Protein 4JE6 (pdb70)

Radius of gyration: 23.38 Å; Cα contacts (8 Å, |Δi|>4): 844; chains: 2; bounding box: 58×46×75 Å

Secondary structure (DSSP, 8-state):
-PPPPPPTTSGGGSSPPBPPPGGGTTSHHHHHHHHHHHHHHHHTT-SEEEGGGGT--B-EEEEEE-HHHHTTS-HHHHHHHT---EEEEEEEEEEEEESSS-EEEEEEEETTEEEEEEEEEEESEEEEEEE-TTS-EEEEEEEHHHHHHHHHHHHHHTT--GGGSPPTT--EEGGGTTSPPPTTPPPSEE---/-PPPPPTTSGGGGSPPBPP-GGGTTSHHHHHHHHHHHHHHHHTT-SEEEGGGGT--B-EEEEEE-HHHHTTS-HHHHHHTT---EEEEEEEEEEEEESSS-EEEEEEEETTEEEEEEEEEEESEEEEEEE-TTS-EEEEEEEHHHHHHHHHHHHHHTT--GGGSPPTT--EEGGGTTSPPPTTPPPSB-

B-factor: mean 14.24, std 7.93, range [3.4, 50.92]

InterPro domains:
  IPR023635 Peptide deformylase [MF_00163] (79-255)
  IPR023635 Peptide deformylase [PF01327] (82-247)
  IPR023635 Peptide deformylase [PR01576] (113-142)
  IPR023635 Peptide deformylase [PR01576] (186-197)
  IPR023635 Peptide deformylase [PR01576] (198-216)
  IPR023635 Peptide deformylase [PR01576] (217-246)
  IPR023635 Peptide deformylase [PTHR10458] (58-264)
  IPR023635 Peptide deformylase [TIGR00079] (82-246)
  IPR023635 Peptide deformylase [cd00487] (83-240)
  IPR036821 Peptide deformylase superfamily [G3DSA:3.90.45.10] (78-268)
  IPR036821 Peptide deformylase superfamily [SSF56420] (80-251)

Structure (mmCIF, N/CA/C/O backbone):
data_4JE6
#
_entry.id   4JE6
#
_cell.length_a   51.450
_cell.length_b   73.980
_cell.length_c   109.390
_cell.angle_alpha   90.00
_cell.angle_beta   90.00
_cell.angle_gamma   90.00
#
_symmetry.space_group_name_H-M   'P 21 21 21'
#
loop_
_entity.id
_entity.type
_entity.pdbx_description
1 polymer 'Peptide deformylase 1A, chloroplastic/mitochondrial'
2 non-polymer 'ZINC ION'
3 water water
#
loop_
_atom_site.group_PDB
_atom_site.id
_atom_site.type_symbol
_atom_site.label_atom_id
_atom_site.label_alt_id
_atom_site.label_comp_id
_atom_site.label_asym_id
_atom_site.label_entity_id
_atom_site.label_seq_id
_atom_site.pdbx_PDB_ins_code
_atom_site.Cartn_x
_atom_site.Cartn_y
_atom_site.Cartn_z
_atom_site.occupancy
_atom_site.B_iso_or_equiv
_atom_site.auth_seq_id
_atom_site.auth_comp_id
_atom_site.auth_asym_id
_atom_site.auth_atom_id
_atom_site.pdbx_PDB_model_num
ATOM 1 N N . ASP A 1 2 ? 23.974 -1.949 0.134 1.00 25.78 2 ASP A N 1
ATOM 2 C CA . ASP A 1 2 ? 24.326 -2.149 -1.297 1.00 25.18 2 ASP A CA 1
ATOM 3 C C . ASP A 1 2 ? 23.191 -2.896 -2.016 1.00 22.91 2 ASP A C 1
ATOM 4 O O . ASP A 1 2 ? 22.833 -4.018 -1.651 1.00 22.66 2 ASP A O 1
ATOM 9 N N . LEU A 1 3 ? 22.644 -2.266 -3.045 1.00 20.17 3 LEU A N 1
ATOM 10 C CA . LEU A 1 3 ? 21.536 -2.841 -3.806 1.00 17.89 3 LEU A CA 1
ATOM 11 C C . LEU A 1 3 ? 22.040 -3.905 -4.800 1.00 16.38 3 LEU A C 1
ATOM 12 O O . LEU A 1 3 ? 22.949 -3.632 -5.566 1.00 15.83 3 LEU A O 1
ATOM 17 N N . PRO A 1 4 ? 21.471 -5.142 -4.765 1.00 15.62 4 PRO A N 1
ATOM 18 C CA . PRO A 1 4 ? 21.934 -6.133 -5.750 1.00 14.84 4 PRO A CA 1
ATOM 19 C C . PRO A 1 4 ? 21.643 -5.727 -7.191 1.00 14.01 4 PRO A C 1
ATOM 20 O O . PRO A 1 4 ? 20.678 -4.994 -7.453 1.00 12.91 4 PRO A O 1
ATOM 24 N N . GLU A 1 5 ? 22.476 -6.212 -8.103 1.00 13.60 5 GLU A N 1
ATOM 25 C CA . GLU A 1 5 ? 22.263 -6.025 -9.519 1.00 14.46 5 GLU A CA 1
ATOM 26 C C . GLU A 1 5 ? 21.372 -7.160 -10.016 1.00 13.51 5 GLU A C 1
ATOM 27 O O . GLU A 1 5 ? 21.374 -8.265 -9.445 1.00 13.82 5 GLU A O 1
ATOM 33 N N . ILE A 1 6 ? 20.582 -6.867 -11.040 1.00 12.43 6 ILE A N 1
ATOM 34 C CA . ILE A 1 6 ? 19.803 -7.869 -11.728 1.00 11.53 6 ILE A CA 1
ATOM 35 C C . ILE A 1 6 ? 20.752 -8.876 -12.360 1.00 10.78 6 ILE A C 1
ATOM 36 O O . ILE A 1 6 ? 21.710 -8.519 -13.023 1.00 10.59 6 ILE A O 1
ATOM 41 N N . VAL A 1 7 ? 20.481 -10.143 -12.096 1.00 9.19 7 VAL A N 1
ATOM 42 C CA . VAL A 1 7 ? 21.224 -11.248 -12.656 1.00 8.39 7 VAL A CA 1
ATOM 43 C C . VAL A 1 7 ? 20.748 -11.473 -14.101 1.00 7.94 7 VAL A C 1
ATOM 44 O O . VAL A 1 7 ? 19.549 -11.446 -14.377 1.00 6.76 7 VAL A O 1
ATOM 48 N N . ALA A 1 8 ? 21.689 -11.681 -15.017 1.00 8.09 8 ALA A N 1
ATOM 49 C CA . ALA A 1 8 ? 21.348 -11.938 -16.427 1.00 8.41 8 ALA A CA 1
ATOM 50 C C . ALA A 1 8 ? 21.345 -13.440 -16.775 1.00 8.25 8 ALA A C 1
ATOM 51 O O . ALA A 1 8 ? 22.048 -14.233 -16.166 1.00 6.87 8 ALA A O 1
ATOM 53 N N . SER A 1 9 ? 20.519 -13.804 -17.760 1.00 8.56 9 SER A N 1
ATOM 54 C CA . SER A 1 9 ? 20.470 -15.155 -18.338 1.00 8.48 9 SER A CA 1
ATOM 55 C C . SER A 1 9 ? 21.871 -15.780 -18.486 1.00 8.09 9 SER A C 1
ATOM 56 O O . SER A 1 9 ? 22.816 -15.122 -18.941 1.00 7.02 9 SER A O 1
ATOM 59 N N . GLY A 1 10 ? 21.991 -17.048 -18.087 1.00 7.69 10 GLY A N 1
ATOM 60 C CA . GLY A 1 10 ? 23.287 -17.719 -17.994 1.00 7.51 10 GLY A CA 1
ATOM 61 C C . GLY A 1 10 ? 23.665 -18.117 -16.575 1.00 8.08 10 GLY A C 1
ATOM 62 O O . GLY A 1 10 ? 24.299 -19.181 -16.356 1.00 8.06 10 GLY A O 1
ATOM 63 N N . ASP A 1 11 ? 23.277 -17.284 -15.604 1.00 7.32 11 ASP A N 1
ATOM 64 C CA . ASP A 1 11 ? 23.573 -17.576 -14.202 1.00 7.80 11 ASP A CA 1
ATOM 65 C C . ASP A 1 11 ? 22.603 -18.661 -13.757 1.00 7.57 11 ASP A C 1
ATOM 66 O O . ASP A 1 11 ? 21.385 -18.465 -13.849 1.00 8.28 11 ASP A O 1
ATOM 71 N N . PRO A 1 12 ? 23.134 -19.817 -13.290 1.00 8.71 12 PRO A N 1
ATOM 72 C CA . PRO A 1 12 ? 22.266 -20.960 -12.948 1.00 8.22 12 PRO A CA 1
ATOM 73 C C . PRO A 1 12 ? 21.126 -20.643 -11.963 1.00 7.42 12 PRO A C 1
ATOM 74 O O . PRO A 1 12 ? 20.086 -21.323 -11.975 1.00 6.69 12 PRO A O 1
ATOM 78 N N . VAL A 1 13 ? 21.281 -19.615 -11.132 1.00 7.06 13 VAL A N 1
ATOM 79 C CA . VAL A 1 13 ? 20.178 -19.282 -10.193 1.00 7.19 13 VAL A CA 1
ATOM 80 C C . VAL A 1 13 ? 18.864 -18.953 -10.938 1.00 7.00 13 VAL A C 1
ATOM 81 O O . VAL A 1 13 ? 17.767 -19.118 -10.393 1.00 6.53 13 VAL A O 1
ATOM 85 N N . LEU A 1 14 ? 18.976 -18.498 -12.190 1.00 7.31 14 LEU A N 1
ATOM 86 C CA . LEU A 1 14 ? 17.799 -18.176 -13.005 1.00 7.81 14 LEU A CA 1
ATOM 87 C C . LEU A 1 14 ? 17.155 -19.403 -13.608 1.00 7.01 14 LEU A C 1
ATOM 88 O O . LEU A 1 14 ? 16.015 -19.353 -14.064 1.00 6.23 14 LEU A O 1
ATOM 93 N N . HIS A 1 15 ? 17.900 -20.503 -13.628 1.00 7.83 15 HIS A N 1
ATOM 94 C CA . HIS A 1 15 ? 17.557 -21.655 -14.469 1.00 7.81 15 HIS A CA 1
ATOM 95 C C . HIS A 1 15 ? 17.347 -22.926 -13.649 1.00 8.27 15 HIS A C 1
ATOM 96 O O . HIS A 1 15 ? 17.293 -24.018 -14.204 1.00 8.28 15 HIS A O 1
ATOM 103 N N . GLU A 1 16 ? 17.235 -22.759 -12.330 1.00 7.69 16 GLU A N 1
ATOM 104 C CA . GLU A 1 16 ? 17.045 -23.856 -11.382 1.00 8.27 16 GLU A CA 1
ATOM 105 C C . GLU A 1 16 ? 15.927 -23.492 -10.419 1.00 7.62 16 GLU A C 1
ATOM 106 O O . GLU A 1 16 ? 15.559 -22.318 -10.297 1.00 6.63 16 GLU A O 1
ATOM 112 N N . LYS A 1 17 ? 15.380 -24.485 -9.732 1.00 8.03 17 LYS A N 1
ATOM 113 C CA . LYS A 1 17 ? 14.197 -24.271 -8.924 1.00 8.69 17 LYS A CA 1
ATOM 114 C C . LYS A 1 17 ? 14.544 -23.640 -7.570 1.00 8.15 17 LYS A C 1
ATOM 115 O O . LYS A 1 17 ? 15.335 -24.201 -6.798 1.00 8.12 17 LYS A O 1
ATOM 121 N N . ALA A 1 18 ? 13.943 -22.481 -7.286 1.00 7.04 18 ALA A N 1
ATOM 122 C CA . ALA A 1 18 ? 14.105 -21.818 -5.997 1.00 7.76 18 ALA A CA 1
ATOM 123 C C . ALA A 1 18 ? 13.370 -22.553 -4.854 1.00 8.58 18 ALA A C 1
ATOM 124 O O . ALA A 1 18 ? 12.375 -23.224 -5.075 1.00 7.35 18 ALA A O 1
ATOM 126 N N . ARG A 1 19 ? 13.874 -22.382 -3.635 1.00 10.15 19 ARG A N 1
ATOM 127 C CA . ARG A 1 19 ? 13.309 -23.037 -2.456 1.00 11.51 19 ARG A CA 1
ATOM 128 C C . ARG A 1 19 ? 12.312 -22.173 -1.724 1.00 10.49 19 ARG A C 1
ATOM 129 O O . ARG A 1 19 ? 12.416 -20.946 -1.707 1.00 9.64 19 ARG A O 1
ATOM 137 N N . GLU A 1 20 ? 11.361 -22.834 -1.088 1.00 10.00 20 GLU A N 1
ATOM 138 C CA . GLU A 1 20 ? 10.364 -22.122 -0.274 1.00 11.64 20 GLU A CA 1
ATOM 139 C C . GLU A 1 20 ? 10.992 -21.344 0.875 1.00 10.22 20 GLU A C 1
ATOM 140 O O . GLU A 1 20 ? 12.004 -21.752 1.435 1.00 9.89 20 GLU A O 1
ATOM 146 N N . VAL A 1 21 ? 10.403 -20.201 1.211 1.00 10.20 21 VAL A N 1
ATOM 147 C CA . VAL A 1 21 ? 10.709 -19.550 2.491 1.00 9.27 21 VAL A CA 1
ATOM 148 C C . VAL A 1 21 ? 9.951 -20.299 3.605 1.00 10.11 21 VAL A C 1
ATOM 149 O O . VAL A 1 21 ? 8.778 -20.623 3.447 1.00 9.76 21 VAL A O 1
ATOM 153 N N . ASP A 1 22 ? 10.642 -20.605 4.701 1.00 10.56 22 ASP A N 1
ATOM 154 C CA . ASP A 1 22 ? 9.996 -21.083 5.928 1.00 11.84 22 ASP A CA 1
ATOM 155 C C . ASP A 1 22 ? 8.965 -20.005 6.306 1.00 10.88 22 ASP A C 1
ATOM 156 O O . ASP A 1 22 ? 9.341 -18.854 6.520 1.00 9.49 22 ASP A O 1
ATOM 161 N N . PRO A 1 23 ? 7.663 -20.369 6.363 1.00 11.07 23 PRO A N 1
ATOM 162 C CA . PRO A 1 23 ? 6.636 -19.365 6.695 1.00 11.45 23 PRO A CA 1
ATOM 163 C C . PRO A 1 23 ? 6.939 -18.551 7.962 1.00 11.54 23 PRO A C 1
ATOM 164 O O . PRO A 1 23 ? 6.704 -17.340 7.976 1.00 11.72 23 PRO A O 1
ATOM 168 N N . GLY A 1 24 ? 7.508 -19.195 8.983 1.00 12.01 24 GLY A N 1
ATOM 169 C CA . GLY A 1 24 ? 7.855 -18.508 10.217 1.00 12.20 24 GLY A CA 1
ATOM 170 C C . GLY A 1 24 ? 8.971 -17.479 10.073 1.00 12.40 24 GLY A C 1
ATOM 171 O O . GLY A 1 24 ? 9.215 -16.713 10.988 1.00 13.46 24 GLY A O 1
ATOM 172 N N . GLU A 1 25 ? 9.656 -17.455 8.936 1.00 11.62 25 GLU A N 1
ATOM 173 C CA . GLU A 1 25 ? 10.777 -16.538 8.728 1.00 11.68 25 GLU A CA 1
ATOM 174 C C . GLU A 1 25 ? 10.420 -15.326 7.864 1.00 11.25 25 GLU A C 1
ATOM 175 O O . GLU A 1 25 ? 11.217 -14.383 7.747 1.00 10.94 25 GLU A O 1
ATOM 181 N N . ILE A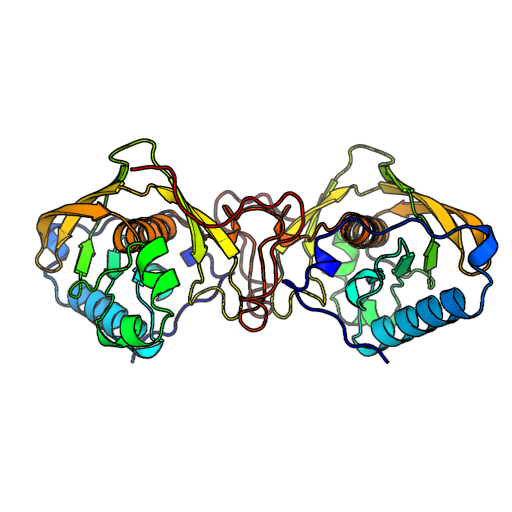 1 26 ? 9.229 -15.340 7.258 1.00 11.04 26 ILE A N 1
ATOM 182 C CA . ILE A 1 26 ? 8.823 -14.256 6.340 1.00 10.21 26 ILE A CA 1
ATOM 183 C C . ILE A 1 26 ? 8.910 -12.856 7.003 1.00 10.12 26 ILE A C 1
ATOM 184 O O . ILE A 1 26 ? 9.385 -11.897 6.399 1.00 9.55 26 ILE A O 1
ATOM 189 N N . GLY A 1 27 ? 8.469 -12.756 8.250 1.00 10.39 27 GLY A N 1
ATOM 190 C CA . GLY A 1 27 ? 8.515 -11.487 8.982 1.00 11.04 27 GLY A CA 1
ATOM 191 C C . GLY A 1 27 ? 9.899 -11.041 9.425 1.00 11.79 27 GLY A C 1
ATOM 192 O O . GLY A 1 27 ? 10.064 -9.891 9.852 1.00 12.29 27 GLY A O 1
ATOM 193 N N . SER A 1 28 ? 10.900 -11.923 9.318 1.00 10.70 28 SER A N 1
ATOM 194 C CA . SER A 1 28 ? 12.267 -11.597 9.810 1.00 10.57 28 SER A CA 1
ATOM 195 C C . SER A 1 28 ? 12.908 -10.462 9.009 1.00 9.89 28 SER A C 1
ATOM 196 O O . SER A 1 28 ? 12.635 -10.340 7.821 1.00 9.34 28 SER A O 1
ATOM 199 N N . GLU A 1 29 ? 13.771 -9.663 9.650 1.00 10.60 29 GLU A N 1
ATOM 200 C CA . GLU A 1 29 ? 14.522 -8.564 8.973 1.00 10.31 29 GLU A CA 1
ATOM 201 C C . GLU A 1 29 ? 15.231 -9.025 7.710 1.00 9.59 29 GLU A C 1
ATOM 202 O O . GLU A 1 29 ? 15.281 -8.313 6.704 1.00 8.69 29 GLU A O 1
ATOM 204 N N . ARG A 1 30 ? 15.821 -10.212 7.788 1.00 9.40 30 ARG A N 1
ATOM 205 C CA . ARG A 1 30 ? 16.522 -10.820 6.657 1.00 9.48 30 ARG A CA 1
ATOM 206 C C . ARG A 1 30 ? 15.655 -10.967 5.390 1.00 8.28 30 ARG A C 1
ATOM 207 O O . ARG A 1 30 ? 16.072 -10.599 4.288 1.00 7.33 30 ARG A O 1
ATOM 215 N N . ILE A 1 31 ? 14.462 -11.510 5.559 1.00 8.13 31 ILE A N 1
ATOM 216 C CA . ILE A 1 31 ? 13.534 -11.671 4.428 1.00 7.46 31 ILE A CA 1
ATOM 217 C C . ILE A 1 31 ? 12.952 -10.337 4.022 1.00 8.23 31 ILE A C 1
ATOM 218 O O . ILE A 1 31 ? 12.790 -10.088 2.826 1.00 7.27 31 ILE A O 1
ATOM 223 N N . GLN A 1 32 ? 12.662 -9.473 5.003 1.00 8.10 32 GLN A N 1
ATOM 224 C CA . GLN A 1 32 ? 12.131 -8.125 4.685 1.00 9.29 32 GLN A CA 1
ATOM 225 C C . GLN A 1 32 ? 13.104 -7.323 3.812 1.00 9.95 32 GLN A C 1
ATOM 226 O O . GLN A 1 32 ? 12.691 -6.619 2.889 1.00 9.92 32 GLN A O 1
ATOM 232 N N . LYS A 1 33 ? 14.392 -7.426 4.141 1.00 10.10 33 LYS A N 1
ATOM 233 C CA . LYS A 1 33 ? 15.488 -6.823 3.380 1.00 10.03 33 LYS A CA 1
ATOM 234 C C . LYS A 1 33 ? 15.526 -7.317 1.923 1.00 9.32 33 LYS A C 1
ATOM 235 O O . LYS A 1 33 ? 15.618 -6.511 0.985 1.00 8.94 33 LYS A O 1
ATOM 241 N N . ILE A 1 34 ? 15.466 -8.637 1.736 1.00 8.66 34 ILE A N 1
ATOM 242 C CA . ILE A 1 34 ? 15.347 -9.227 0.398 1.00 7.29 34 ILE A CA 1
ATOM 243 C C . ILE A 1 34 ? 14.152 -8.641 -0.360 1.00 6.97 34 ILE A C 1
ATOM 244 O O . ILE A 1 34 ? 14.277 -8.242 -1.527 1.00 5.69 34 ILE A O 1
ATOM 249 N N . ILE A 1 35 ? 13.007 -8.555 0.309 1.00 6.81 35 ILE A N 1
ATOM 250 C CA . ILE A 1 35 ? 11.795 -8.041 -0.347 1.00 7.10 35 ILE A CA 1
ATOM 251 C C . ILE A 1 35 ? 11.941 -6.546 -0.693 1.00 7.40 35 ILE A C 1
ATOM 252 O O . ILE A 1 35 ? 11.624 -6.143 -1.807 1.00 7.03 35 ILE A O 1
ATOM 257 N N . ASP A 1 36 ? 12.440 -5.741 0.253 1.00 8.47 36 ASP A N 1
ATOM 258 C CA . ASP A 1 36 ? 12.733 -4.310 -0.022 1.00 8.87 36 ASP A CA 1
ATOM 259 C C . ASP A 1 36 ? 13.730 -4.110 -1.167 1.00 8.40 36 ASP A C 1
ATOM 260 O O . ASP A 1 36 ? 13.523 -3.244 -2.018 1.00 8.45 36 ASP A O 1
ATOM 265 N N . ASP A 1 37 ? 14.794 -4.917 -1.198 1.00 8.33 37 ASP A N 1
ATOM 266 C CA . ASP A 1 37 ? 15.735 -4.932 -2.327 1.00 8.83 37 ASP A CA 1
ATOM 267 C C . ASP A 1 37 ? 15.048 -5.222 -3.673 1.00 8.14 37 ASP A C 1
ATOM 268 O O . ASP A 1 37 ? 15.293 -4.530 -4.663 1.00 8.38 37 ASP A O 1
ATOM 273 N N . MET A 1 38 ? 14.195 -6.241 -3.706 1.00 7.58 38 MET A N 1
ATOM 274 C CA . MET A 1 38 ? 13.453 -6.593 -4.940 1.00 7.11 38 MET A CA 1
ATOM 275 C C . MET A 1 38 ? 12.603 -5.427 -5.423 1.00 6.90 38 MET A C 1
ATOM 276 O O . MET A 1 38 ? 12.605 -5.117 -6.593 1.00 7.43 38 MET A O 1
ATOM 281 N N . ILE A 1 39 ? 11.856 -4.818 -4.504 1.00 7.46 39 ILE A N 1
ATOM 282 C CA . ILE A 1 39 ? 11.002 -3.669 -4.830 1.00 8.30 39 ILE A CA 1
ATOM 283 C C . ILE A 1 39 ? 11.849 -2.506 -5.406 1.00 8.73 39 ILE A C 1
ATOM 284 O O . ILE A 1 39 ? 11.491 -1.931 -6.449 1.00 9.07 39 ILE A O 1
ATOM 289 N N . LYS A 1 40 ? 12.952 -2.158 -4.735 1.00 7.91 40 LYS A N 1
ATOM 290 C CA . LYS A 1 40 ? 13.824 -1.068 -5.228 1.00 8.72 40 LYS A CA 1
ATOM 291 C C . LYS A 1 40 ? 14.418 -1.369 -6.605 1.00 8.26 40 LYS A C 1
ATOM 292 O O . LYS A 1 40 ? 14.448 -0.506 -7.477 1.00 8.02 40 LYS A O 1
ATOM 298 N N . VAL A 1 41 ? 14.909 -2.597 -6.779 1.00 8.37 41 VAL A N 1
ATOM 299 C CA . VAL A 1 41 ? 15.438 -3.054 -8.074 1.00 8.10 41 VAL A CA 1
ATOM 300 C C . VAL A 1 41 ? 14.367 -3.019 -9.174 1.00 7.58 41 VAL A C 1
ATOM 301 O O . VAL A 1 41 ? 14.630 -2.558 -10.288 1.00 7.18 41 VAL A O 1
ATOM 305 N N . MET A 1 42 ? 13.165 -3.497 -8.856 1.00 7.05 42 MET A N 1
ATOM 306 C CA . MET A 1 42 ? 12.051 -3.443 -9.808 1.00 6.89 42 MET A CA 1
ATOM 307 C C . MET A 1 42 ? 11.731 -1.997 -10.207 1.00 7.34 42 MET A C 1
ATOM 308 O O . MET A 1 42 ? 11.591 -1.695 -11.381 1.00 7.36 42 MET A O 1
ATOM 313 N N . ARG A 1 43 ? 11.647 -1.103 -9.229 1.00 7.90 43 ARG A N 1
ATOM 314 C CA . ARG A 1 43 ? 11.288 0.283 -9.506 1.00 9.48 43 ARG A CA 1
ATOM 315 C C . ARG A 1 43 ? 12.409 1.024 -10.208 1.00 9.90 43 ARG A C 1
ATOM 316 O O . ARG A 1 43 ? 12.151 1.923 -10.977 1.00 10.11 43 ARG A O 1
ATOM 324 N N . LEU A 1 44 ? 13.651 0.636 -9.925 1.00 10.78 44 LEU A N 1
ATOM 325 C CA . LEU A 1 44 ? 14.827 1.217 -10.574 1.00 11.80 44 LEU A CA 1
ATOM 326 C C . LEU A 1 44 ? 14.936 0.956 -12.089 1.00 11.81 44 LEU A C 1
ATOM 327 O O . LEU A 1 44 ? 15.485 1.787 -12.833 1.00 12.31 44 LEU A O 1
ATOM 332 N N . ALA A 1 45 ? 14.443 -0.209 -12.524 1.00 11.32 45 ALA A N 1
ATOM 333 C CA . ALA A 1 45 ? 14.636 -0.695 -13.895 1.00 11.60 45 ALA A CA 1
ATOM 334 C C . ALA A 1 45 ? 14.099 0.278 -14.949 1.00 12.25 45 ALA A C 1
ATOM 335 O O . ALA A 1 45 ? 14.841 0.644 -15.850 1.00 12.78 45 ALA A O 1
ATOM 337 N N . PRO A 1 46 ? 12.817 0.708 -14.850 1.00 12.33 46 PRO A N 1
ATOM 338 C CA . PRO A 1 46 ? 11.708 0.200 -14.033 1.00 11.78 46 PRO A CA 1
ATOM 339 C C . PRO A 1 46 ? 11.010 -0.962 -14.760 1.00 11.01 46 PRO A C 1
ATOM 340 O O . PRO A 1 46 ? 11.100 -1.069 -15.991 1.00 11.09 46 PRO A O 1
ATOM 344 N N . CYS A 1 47 ? 10.347 -1.837 -14.011 1.00 9.64 47 CYS A N 1
ATOM 345 C CA . CYS A 1 47 ? 9.585 -2.917 -14.621 1.00 9.04 47 CYS A CA 1
ATOM 346 C C . CYS A 1 47 ? 8.385 -3.256 -13.743 1.00 8.26 47 CYS A C 1
ATOM 347 O O . CYS A 1 47 ? 8.236 -2.691 -12.663 1.00 8.89 47 CYS A O 1
ATOM 350 N N . VAL A 1 48 ? 7.543 -4.175 -14.208 1.00 7.75 48 VAL A N 1
ATOM 351 C CA . VAL A 1 48 ? 6.287 -4.465 -13.533 1.00 7.70 48 VAL A CA 1
ATOM 352 C C . VAL A 1 48 ? 6.331 -5.707 -12.634 1.00 7.82 48 VAL A C 1
ATOM 353 O O . VAL A 1 48 ? 5.366 -5.975 -11.915 1.00 8.17 48 VAL A O 1
ATOM 357 N N . GLY A 1 49 ? 7.412 -6.489 -12.712 1.00 7.02 49 GLY A N 1
ATOM 358 C CA . GLY A 1 49 ? 7.523 -7.664 -11.858 1.00 6.62 49 GLY A CA 1
ATOM 359 C C . GLY A 1 49 ? 8.968 -8.083 -11.682 1.00 6.70 49 GLY A C 1
ATOM 360 O O . GLY A 1 49 ? 9.817 -7.793 -12.516 1.00 7.13 49 GLY A O 1
ATOM 361 N N . LEU A 1 50 ? 9.235 -8.781 -10.592 1.00 6.86 50 LEU A N 1
ATOM 362 C CA . LEU A 1 50 ? 10.561 -9.300 -10.304 1.00 6.92 50 LEU A CA 1
ATOM 363 C C . LEU A 1 50 ? 10.443 -10.530 -9.417 1.00 7.19 50 LEU A C 1
ATOM 364 O O . LEU A 1 50 ? 9.538 -10.601 -8.561 1.00 7.23 50 LEU A O 1
ATOM 369 N N . ALA A 1 51 ? 11.337 -11.499 -9.635 1.00 5.99 51 ALA A N 1
ATOM 370 C CA . ALA A 1 51 ? 11.385 -12.718 -8.822 1.00 5.78 51 ALA A CA 1
ATOM 371 C C . ALA A 1 51 ? 12.744 -12.778 -8.109 1.00 5.94 51 ALA A C 1
ATOM 372 O O . ALA A 1 51 ? 13.752 -12.274 -8.643 1.00 5.73 51 ALA A O 1
ATOM 374 N N . ALA A 1 52 ? 12.783 -13.375 -6.913 1.00 5.10 52 ALA A N 1
ATOM 375 C CA . ALA A 1 52 ? 14.004 -13.359 -6.110 1.00 5.35 52 ALA A CA 1
ATOM 376 C C . ALA A 1 52 ? 15.279 -13.893 -6.826 1.00 5.79 52 ALA A C 1
ATOM 377 O O . ALA A 1 52 ? 16.349 -13.312 -6.640 1.00 6.46 52 ALA A O 1
ATOM 379 N N . PRO A 1 53 ? 15.178 -14.986 -7.631 1.00 5.58 53 PRO A N 1
ATOM 380 C CA . PRO A 1 53 ? 16.386 -15.420 -8.359 1.00 5.64 53 PRO A CA 1
ATOM 381 C C . PRO A 1 53 ? 17.012 -14.329 -9.239 1.00 6.07 53 PRO A C 1
ATOM 382 O O . PRO A 1 53 ? 18.224 -14.345 -9.464 1.00 5.95 53 PRO A O 1
ATOM 386 N N . GLN A 1 54 ? 16.195 -13.387 -9.716 1.00 5.44 54 GLN A N 1
ATOM 387 C CA . GLN A 1 54 ? 16.704 -12.264 -10.490 1.00 5.94 54 GLN A CA 1
ATOM 388 C C . GLN A 1 54 ? 17.617 -11.326 -9.684 1.00 6.02 54 GLN A C 1
ATOM 389 O O . GLN A 1 54 ? 18.329 -10.563 -10.282 1.00 6.31 54 GLN A O 1
ATOM 395 N N . ILE A 1 55 ? 17.576 -11.355 -8.352 1.00 6.33 55 ILE A N 1
ATOM 396 C CA . ILE A 1 55 ? 18.640 -10.679 -7.570 1.00 6.21 55 ILE A CA 1
ATOM 397 C C . ILE A 1 55 ? 19.614 -11.654 -6.901 1.00 7.26 55 ILE A C 1
ATOM 398 O O . ILE A 1 55 ? 20.274 -11.312 -5.911 1.00 6.97 55 ILE A O 1
ATOM 403 N N . GLY A 1 56 ? 19.693 -12.872 -7.443 1.00 7.72 56 GLY A N 1
ATOM 404 C CA . GLY A 1 56 ? 20.636 -13.874 -6.945 1.00 7.73 56 GLY A CA 1
ATOM 405 C C . GLY A 1 56 ? 20.215 -14.527 -5.637 1.00 7.52 56 GLY A C 1
ATOM 406 O O . GLY A 1 56 ? 21.051 -15.057 -4.922 1.00 7.58 56 GLY A O 1
ATOM 407 N N . VAL A 1 57 ? 18.922 -14.466 -5.317 1.00 7.16 57 VAL A N 1
ATOM 408 C CA . VAL A 1 57 ? 18.368 -15.080 -4.102 1.00 6.02 57 VAL A CA 1
ATOM 409 C C . VAL A 1 57 ? 17.516 -16.323 -4.452 1.00 6.04 57 VAL A C 1
ATOM 410 O O . VAL A 1 57 ? 16.508 -16.215 -5.139 1.00 5.61 57 VAL A O 1
ATOM 414 N N . PRO A 1 58 ? 17.952 -17.516 -4.010 1.00 6.25 58 PRO A N 1
ATOM 415 C CA . PRO A 1 58 ? 17.279 -18.752 -4.446 1.00 6.37 58 PRO A CA 1
ATOM 416 C C . PRO A 1 58 ? 15.981 -19.042 -3.638 1.00 6.71 58 PRO A C 1
ATOM 417 O O . PRO A 1 58 ? 15.801 -20.136 -3.119 1.00 7.02 58 PRO A O 1
ATOM 421 N N . LEU A 1 59 ? 15.099 -18.052 -3.537 1.00 6.45 59 LEU A N 1
ATOM 422 C CA . LEU A 1 59 ? 13.890 -18.218 -2.751 1.00 6.60 59 LEU A CA 1
ATOM 423 C C . LEU A 1 59 ? 12.664 -17.950 -3.589 1.00 6.71 59 LEU A C 1
ATOM 424 O O . LEU A 1 59 ? 12.725 -17.222 -4.599 1.00 4.62 59 LEU A O 1
ATOM 429 N N . ARG A 1 60 ? 11.550 -18.510 -3.136 1.00 7.35 60 ARG A N 1
ATOM 430 C CA . ARG A 1 60 ? 10.277 -18.360 -3.814 1.00 7.50 60 ARG A CA 1
ATOM 431 C C . ARG A 1 60 ? 9.552 -17.082 -3.355 1.00 7.10 60 ARG A C 1
ATOM 432 O O . ARG A 1 60 ? 8.693 -17.114 -2.474 1.00 7.62 60 ARG A O 1
ATOM 440 N N . ILE A 1 61 ? 9.942 -15.957 -3.948 1.00 6.30 61 ILE A N 1
ATOM 441 C CA . ILE A 1 61 ? 9.330 -14.646 -3.645 1.00 6.49 61 ILE A CA 1
ATOM 442 C C . ILE A 1 61 ? 9.199 -13.900 -4.956 1.00 6.05 61 ILE A C 1
ATOM 443 O O . ILE A 1 61 ? 10.112 -13.939 -5.802 1.00 5.74 61 ILE A O 1
ATOM 448 N N . ILE A 1 62 ? 8.056 -13.237 -5.122 1.00 5.78 62 ILE A N 1
ATOM 449 C CA . ILE A 1 62 ? 7.815 -12.392 -6.283 1.00 5.90 62 ILE A CA 1
ATOM 450 C C . ILE A 1 62 ? 7.253 -11.076 -5.797 1.00 5.92 62 ILE A C 1
ATOM 451 O O . ILE A 1 62 ? 6.573 -11.018 -4.744 1.00 5.04 62 ILE A O 1
ATOM 456 N N . VAL A 1 63 ? 7.555 -10.020 -6.553 1.00 6.04 63 VAL A N 1
ATOM 457 C CA . VAL A 1 63 ? 6.944 -8.708 -6.341 1.00 6.18 63 VAL A CA 1
ATOM 458 C C . VAL A 1 63 ? 6.441 -8.216 -7.698 1.00 6.44 63 VAL A C 1
ATOM 459 O O . VAL A 1 63 ? 6.967 -8.596 -8.759 1.00 5.99 63 VAL A O 1
ATOM 463 N N . LEU A 1 64 ? 5.417 -7.374 -7.674 1.00 5.82 64 LEU A N 1
ATOM 464 C CA . LEU A 1 64 ? 4.875 -6.881 -8.929 1.00 6.26 64 LEU A CA 1
ATOM 465 C C . LEU A 1 64 ? 4.078 -5.632 -8.669 1.00 6.02 64 LEU A C 1
ATOM 466 O O . LEU A 1 64 ? 3.555 -5.433 -7.550 1.00 5.94 64 LEU A O 1
ATOM 471 N N . GLU A 1 65 ? 4.020 -4.790 -9.690 1.00 6.64 65 GLU A N 1
ATOM 472 C CA . GLU A 1 65 ? 3.423 -3.457 -9.586 1.00 8.10 65 GLU A CA 1
ATOM 473 C C . GLU A 1 65 ? 3.221 -2.856 -10.969 1.00 8.25 65 GLU A C 1
ATOM 474 O O . GLU A 1 65 ? 4.171 -2.805 -11.764 1.00 8.35 65 GLU A O 1
ATOM 480 N N . ASP A 1 66 ? 2.010 -2.378 -11.264 1.00 7.92 66 ASP A N 1
ATOM 481 C CA . ASP A 1 66 ? 1.771 -1.716 -12.555 1.00 8.06 66 ASP A CA 1
ATOM 482 C C . ASP A 1 66 ? 1.034 -0.429 -12.252 1.00 8.45 66 ASP A C 1
ATOM 483 O O . ASP A 1 66 ? -0.141 -0.447 -11.853 1.00 8.75 66 ASP A O 1
ATOM 488 N N . THR A 1 67 ? 1.745 0.688 -12.385 1.00 8.29 67 THR A N 1
ATOM 489 C CA . THR A 1 67 ? 1.240 1.964 -11.900 1.00 9.24 67 THR A CA 1
ATOM 490 C C . THR A 1 67 ? 0.435 2.666 -12.994 1.00 10.06 67 THR A C 1
ATOM 491 O O . THR A 1 67 ? 0.629 2.398 -14.190 1.00 9.35 67 THR A O 1
ATOM 495 N N . LYS A 1 68 ? -0.450 3.580 -12.587 1.00 10.74 68 LYS A N 1
ATOM 496 C CA . LYS A 1 68 ? -1.133 4.453 -13.544 1.00 12.56 68 LYS A CA 1
ATOM 497 C C . LYS A 1 68 ? -0.110 5.177 -14.436 1.00 12.50 68 LYS A C 1
ATOM 498 O O . LYS A 1 68 ? -0.321 5.360 -15.640 1.00 12.64 68 LYS A O 1
ATOM 504 N N . GLU A 1 69 ? 1.001 5.578 -13.842 1.00 13.75 69 GLU A N 1
ATOM 505 C CA . GLU A 1 69 ? 2.067 6.245 -14.593 1.00 14.80 69 GLU A CA 1
ATOM 506 C C . GLU A 1 69 ? 2.662 5.375 -15.708 1.00 13.94 69 GLU A C 1
ATOM 507 O O . GLU A 1 69 ? 2.784 5.837 -16.860 1.00 13.51 69 GLU A O 1
ATOM 513 N N . TYR A 1 70 ? 3.049 4.132 -15.385 1.00 12.58 70 TYR A N 1
ATOM 514 C CA . TYR A 1 70 ? 3.585 3.221 -16.415 1.00 12.20 70 TYR A CA 1
ATOM 515 C C . TYR A 1 70 ? 2.585 3.048 -17.556 1.00 12.66 70 TYR A C 1
ATOM 516 O O . TYR A 1 70 ? 2.957 3.091 -18.724 1.00 12.35 70 TYR A O 1
ATOM 525 N N . ILE A 1 71 ? 1.314 2.853 -17.194 1.00 12.63 71 ILE A N 1
ATOM 526 C CA . ILE A 1 71 ? 0.256 2.572 -18.154 1.00 13.85 71 ILE A CA 1
ATOM 527 C C . ILE A 1 71 ? -0.056 3.757 -19.091 1.00 15.37 71 ILE A C 1
ATOM 528 O O . ILE A 1 71 ? -0.443 3.541 -20.254 1.00 15.66 71 ILE A O 1
ATOM 533 N N . SER A 1 72 ? 0.169 4.978 -18.594 1.00 16.45 72 SER A N 1
ATOM 534 C CA . SER A 1 72 ? -0.063 6.218 -19.344 1.00 18.20 72 SER A CA 1
ATOM 535 C C . SER A 1 72 ? 0.799 6.335 -20.615 1.00 18.73 72 SER A C 1
ATOM 536 O O . SER A 1 72 ? 0.464 7.108 -21.532 1.00 18.67 72 SER A O 1
ATOM 539 N N . TYR A 1 73 ? 1.893 5.578 -20.663 1.00 18.45 73 TYR A N 1
ATOM 540 C CA . TYR A 1 73 ? 2.829 5.608 -21.793 1.00 20.10 73 TYR A CA 1
ATOM 541 C C . TYR A 1 73 ? 2.422 4.730 -22.977 1.00 20.48 73 TYR A C 1
ATOM 542 O O . TYR A 1 73 ? 2.881 4.941 -24.097 1.00 20.92 73 TYR A O 1
ATOM 551 N N . ALA A 1 74 ? 1.569 3.741 -22.718 1.00 20.03 74 ALA A N 1
ATOM 552 C CA . ALA A 1 74 ? 1.209 2.749 -23.737 1.00 20.02 74 ALA A CA 1
ATOM 553 C C . ALA A 1 74 ? 0.022 3.270 -24.545 1.00 20.10 74 ALA A C 1
ATOM 554 O O . ALA A 1 74 ? -0.763 4.044 -24.027 1.00 20.11 74 ALA A O 1
ATOM 556 N N . PRO A 1 75 ? -0.101 2.848 -25.819 1.00 20.73 75 PRO A N 1
ATOM 557 C CA . PRO A 1 75 ? -1.260 3.213 -26.647 1.00 21.23 75 PRO A CA 1
ATOM 558 C C . PRO A 1 75 ? -2.581 2.780 -25.999 1.00 20.73 75 PRO A C 1
ATOM 559 O O . PRO A 1 75 ? -2.641 1.701 -25.417 1.00 19.86 75 PRO A O 1
ATOM 563 N N . LYS A 1 76 ? -3.615 3.613 -26.097 1.00 21.01 76 LYS A N 1
ATOM 564 C CA . LYS A 1 76 ? -4.956 3.288 -25.592 1.00 20.86 76 LYS A CA 1
ATOM 565 C C . LYS A 1 76 ? -5.494 1.931 -26.102 1.00 20.57 76 LYS A C 1
ATOM 566 O O . LYS A 1 76 ? -6.073 1.138 -25.334 1.00 20.13 76 LYS A O 1
ATOM 568 N N . GLU A 1 77 ? -5.307 1.675 -27.391 1.00 19.92 77 GLU A N 1
ATOM 569 C CA . GLU A 1 77 ? -5.789 0.437 -28.017 1.00 19.80 77 GLU A CA 1
ATOM 570 C C . GLU A 1 77 ? -5.054 -0.788 -27.445 1.00 18.08 77 GLU A C 1
ATOM 571 O O . GLU A 1 77 ? -5.656 -1.843 -27.259 1.00 17.02 77 GLU A O 1
ATOM 577 N N . GLU A 1 78 ? -3.757 -0.638 -27.181 1.00 16.58 78 GLU A N 1
ATOM 578 C CA . GLU A 1 78 ? -2.960 -1.714 -26.604 1.00 16.18 78 GLU A CA 1
ATOM 579 C C . GLU A 1 78 ? -3.402 -2.049 -25.176 1.00 15.35 78 GLU A C 1
ATOM 580 O O . GLU A 1 78 ? -3.560 -3.217 -24.824 1.00 15.82 78 GLU A O 1
ATOM 586 N N . ILE A 1 79 ? -3.613 -1.013 -24.372 1.00 14.81 79 ILE A N 1
ATOM 587 C CA . ILE A 1 79 ? -4.102 -1.146 -22.996 1.00 14.28 79 ILE A CA 1
ATOM 588 C C . ILE A 1 79 ? -5.436 -1.913 -22.953 1.00 14.15 79 ILE A C 1
ATOM 589 O O . ILE A 1 79 ? -5.643 -2.785 -22.090 1.00 13.65 79 ILE A O 1
ATOM 594 N N . LEU A 1 80 ? -6.316 -1.588 -23.900 1.00 14.17 80 LEU A N 1
ATOM 595 C CA . LEU A 1 80 ? -7.616 -2.236 -24.031 1.00 14.95 80 LEU A CA 1
ATOM 596 C C . LEU A 1 80 ? -7.455 -3.717 -24.397 1.00 13.74 80 LEU A C 1
ATOM 597 O O . LEU A 1 80 ? -7.994 -4.596 -23.729 1.00 13.05 80 LEU A O 1
ATOM 602 N N . ALA A 1 81 ? -6.720 -3.979 -25.467 1.00 12.89 81 ALA A N 1
ATOM 603 C CA . ALA A 1 81 ? -6.485 -5.342 -25.919 1.00 12.41 81 ALA A CA 1
ATOM 604 C C . ALA A 1 81 ? -5.840 -6.206 -24.831 1.00 11.78 81 ALA A C 1
ATOM 605 O O . ALA A 1 81 ? -6.209 -7.376 -24.667 1.00 10.99 81 ALA A O 1
ATOM 607 N N . GLN A 1 82 ? -4.885 -5.623 -24.095 1.00 11.35 82 GLN A N 1
ATOM 608 C CA . GLN A 1 82 ? -4.112 -6.362 -23.100 1.00 11.33 82 GLN A CA 1
ATOM 609 C C . GLN A 1 82 ? -4.828 -6.436 -21.761 1.00 11.01 82 GLN A C 1
ATOM 610 O O . GLN A 1 82 ? -4.369 -7.140 -20.854 1.00 10.47 82 GLN A O 1
ATOM 616 N N . GLU A 1 83 ? -5.938 -5.715 -21.636 1.00 10.73 83 GLU A N 1
ATOM 617 C CA . GLU A 1 83 ? -6.693 -5.660 -20.367 1.00 12.32 83 GLU A CA 1
ATOM 618 C C . GLU A 1 83 ? -5.739 -5.303 -19.218 1.00 11.79 83 GLU A C 1
ATOM 619 O O . GLU A 1 83 ? -5.697 -5.962 -18.154 1.00 11.56 83 GLU A O 1
ATOM 625 N N . ARG A 1 84 ? -4.948 -4.266 -19.488 1.00 11.42 84 ARG A N 1
ATOM 626 C CA . ARG A 1 84 ? -3.879 -3.820 -18.592 1.00 11.70 84 ARG A CA 1
ATOM 627 C C . ARG A 1 84 ? -4.414 -2.698 -17.696 1.00 11.88 84 ARG A C 1
ATOM 628 O O . ARG A 1 84 ? -4.706 -1.592 -18.181 1.00 12.94 84 ARG A O 1
ATOM 636 N N . ARG A 1 85 ? -4.574 -3.010 -16.406 1.00 10.98 85 ARG A N 1
ATOM 637 C CA . ARG A 1 85 ? -5.128 -2.088 -15.428 1.00 10.80 85 ARG A CA 1
ATOM 638 C C . ARG A 1 85 ? -4.156 -1.943 -14.265 1.00 10.31 85 ARG A C 1
ATOM 639 O O . ARG A 1 85 ? -3.510 -2.913 -13.847 1.00 9.19 85 ARG A O 1
ATOM 641 N N . HIS A 1 86 ? -4.065 -0.730 -13.727 1.00 9.97 86 HIS A N 1
ATOM 642 C CA . HIS A 1 86 ? -3.142 -0.471 -12.622 1.00 9.90 86 HIS A CA 1
ATOM 643 C C . HIS A 1 86 ? -3.472 -1.358 -11.434 1.00 8.94 86 HIS A C 1
ATOM 644 O O . HIS A 1 86 ? -4.639 -1.668 -11.195 1.00 9.00 86 HIS A O 1
ATOM 651 N N . PHE A 1 87 ? -2.437 -1.791 -10.718 1.00 8.54 87 PHE A N 1
ATOM 652 C CA . PHE A 1 87 ? -2.630 -2.476 -9.442 1.00 9.03 87 PHE A CA 1
ATOM 653 C C . PHE A 1 87 ? -1.501 -2.119 -8.490 1.00 8.88 87 PHE A C 1
ATOM 654 O O . PHE A 1 87 ? -0.338 -1.927 -8.902 1.00 8.46 87 PHE A O 1
ATOM 662 N N . ASP A 1 88 ? -1.858 -2.020 -7.214 1.00 9.52 88 ASP A N 1
ATOM 663 C CA . ASP A 1 88 ? -0.920 -1.617 -6.173 1.00 9.90 88 ASP A CA 1
ATOM 664 C C . ASP A 1 88 ? 0.185 -2.651 -6.036 1.00 8.58 88 ASP A C 1
ATOM 665 O O . ASP A 1 88 ? -0.015 -3.823 -6.354 1.00 8.79 88 ASP A O 1
ATOM 670 N N . LEU A 1 89 ? 1.323 -2.209 -5.516 1.00 8.71 89 LEU A N 1
ATOM 671 C CA . LEU A 1 89 ? 2.453 -3.076 -5.173 1.00 9.30 89 LEU A CA 1
ATOM 672 C C . LEU A 1 89 ? 1.960 -4.335 -4.460 1.00 9.70 89 LEU A C 1
ATOM 673 O O . LEU A 1 89 ? 1.183 -4.255 -3.503 1.00 9.83 89 LEU A O 1
ATOM 678 N N . MET A 1 90 ? 2.414 -5.489 -4.952 1.00 10.17 90 MET A N 1
ATOM 679 C CA . MET A 1 90 ? 2.051 -6.811 -4.440 1.00 11.07 90 MET A CA 1
ATOM 680 C C . MET A 1 90 ? 3.326 -7.613 -4.154 1.00 9.20 90 MET A C 1
ATOM 681 O O . MET A 1 90 ? 4.276 -7.592 -4.940 1.00 8.53 90 MET A O 1
ATOM 686 N N . VAL A 1 91 ? 3.342 -8.299 -3.019 1.00 8.02 91 VAL A N 1
ATOM 687 C CA . VAL A 1 91 ? 4.434 -9.238 -2.687 1.00 7.85 91 VAL A CA 1
ATOM 688 C C . VAL A 1 91 ? 3.783 -10.572 -2.375 1.00 7.39 91 VAL A C 1
ATOM 689 O O . VAL A 1 91 ? 2.816 -10.626 -1.631 1.00 7.50 91 VAL A O 1
ATOM 693 N N . MET A 1 92 ? 4.269 -11.652 -2.965 1.00 7.07 92 MET A N 1
ATOM 694 C CA . MET A 1 92 ? 3.814 -12.976 -2.555 1.00 7.70 92 MET A CA 1
ATOM 695 C C . MET A 1 92 ? 5.007 -13.888 -2.236 1.00 7.28 92 MET A C 1
ATOM 696 O O . MET A 1 92 ? 5.968 -13.940 -2.983 1.00 7.43 92 MET A O 1
ATOM 701 N N . VAL A 1 93 ? 4.922 -14.602 -1.124 1.00 6.87 93 VAL A N 1
ATOM 702 C CA . VAL A 1 93 ? 5.967 -15.573 -0.738 1.00 7.12 93 VAL A CA 1
ATOM 703 C C . VAL A 1 93 ? 5.399 -16.957 -0.936 1.00 6.30 93 VAL A C 1
ATOM 704 O O . VAL A 1 93 ? 4.224 -17.214 -0.578 1.00 6.85 93 VAL A O 1
ATOM 708 N N . ASN A 1 94 ? 6.207 -17.852 -1.498 1.00 5.87 94 ASN A N 1
ATOM 709 C CA . ASN A 1 94 ? 5.751 -19.224 -1.805 1.00 5.99 94 ASN A CA 1
ATOM 710 C C . ASN A 1 94 ? 4.437 -19.235 -2.617 1.00 6.22 94 ASN A C 1
ATOM 711 O O . ASN A 1 94 ? 3.480 -19.972 -2.266 1.00 5.97 94 ASN A O 1
ATOM 716 N N . PRO A 1 95 ? 4.384 -18.445 -3.715 1.00 5.81 95 PRO A N 1
ATOM 717 C CA . PRO A 1 95 ? 3.126 -18.442 -4.485 1.00 5.71 95 PRO A CA 1
ATOM 718 C C . PRO A 1 95 ? 2.895 -19.788 -5.204 1.00 6.26 95 PRO A C 1
ATOM 719 O O . PRO A 1 95 ? 3.849 -20.467 -5.632 1.00 6.10 95 PRO A O 1
ATOM 723 N N . VAL A 1 96 ? 1.634 -20.179 -5.310 1.00 5.84 96 VAL A N 1
ATOM 724 C CA . VAL A 1 96 ? 1.239 -21.374 -6.065 1.00 6.31 96 VAL A CA 1
ATOM 725 C C . VAL A 1 96 ? 0.147 -20.914 -7.029 1.00 6.19 96 VAL A C 1
ATOM 726 O O . VAL A 1 96 ? -0.914 -20.487 -6.595 1.00 6.38 96 VAL A O 1
ATOM 730 N N . LEU A 1 97 ? 0.454 -20.944 -8.320 1.00 6.36 97 LEU A N 1
ATOM 731 C CA . LEU A 1 97 ? -0.415 -20.429 -9.365 1.00 7.73 97 LEU A CA 1
ATOM 732 C C . LEU A 1 97 ? -1.190 -21.536 -10.074 1.00 8.16 97 LEU A C 1
ATOM 733 O O . LEU A 1 97 ? -0.658 -22.622 -10.367 1.00 7.16 97 LEU A O 1
ATOM 738 N N . LYS A 1 98 ? -2.461 -21.252 -10.323 1.00 8.90 98 LYS A N 1
ATOM 739 C CA . LYS A 1 98 ? -3.308 -22.144 -11.114 1.00 10.02 98 LYS A CA 1
ATOM 740 C C . LYS A 1 98 ? -4.219 -21.310 -11.999 1.00 9.38 98 LYS A C 1
ATOM 741 O O . LYS A 1 98 ? -4.660 -20.250 -11.600 1.00 9.60 98 LYS A O 1
ATOM 747 N N . GLU A 1 99 ? -4.481 -21.797 -13.207 1.00 10.02 99 GLU A N 1
ATOM 748 C CA . GLU A 1 99 ? -5.431 -21.150 -14.123 1.00 10.52 99 GLU A CA 1
ATOM 749 C C . GLU A 1 99 ? -6.869 -21.308 -13.634 1.00 10.13 99 GLU A C 1
ATOM 750 O O . GLU A 1 99 ? -7.198 -22.296 -12.963 1.00 9.60 99 GLU A O 1
ATOM 756 N N . ARG A 1 100 ? -7.720 -20.349 -13.986 1.00 10.11 100 ARG A N 1
ATOM 757 C CA . ARG A 1 100 ? -9.146 -20.396 -13.625 1.00 10.98 100 ARG A CA 1
ATOM 758 C C . ARG A 1 100 ? -10.061 -20.725 -14.820 1.00 11.52 100 ARG A C 1
ATOM 759 O O . ARG A 1 100 ? -11.271 -20.906 -14.652 1.00 11.42 100 ARG A O 1
ATOM 767 N N . SER A 1 101 ? -9.473 -20.810 -16.014 1.00 11.06 101 SER A N 1
ATOM 768 C CA . SER A 1 101 ? -10.181 -21.273 -17.211 1.00 11.47 101 SER A CA 1
ATOM 769 C C . SER A 1 101 ? -9.176 -21.627 -18.307 1.00 11.53 101 SER A C 1
ATOM 770 O O . SER A 1 101 ? -7.977 -21.408 -18.156 1.00 11.81 101 SER A O 1
ATOM 773 N N . ASN A 1 102 ? -9.689 -22.125 -19.427 1.00 12.47 102 ASN A N 1
ATOM 774 C CA . ASN A 1 102 ? -8.860 -22.473 -20.583 1.00 12.99 102 ASN A CA 1
ATOM 775 C C . ASN A 1 102 ? -8.598 -21.308 -21.551 1.00 12.85 102 ASN A C 1
ATOM 776 O O . ASN A 1 102 ? -7.985 -21.508 -22.609 1.00 13.25 102 ASN A O 1
ATOM 781 N N . LYS A 1 103 ? -9.029 -20.099 -21.166 1.00 11.86 103 LYS A N 1
ATOM 782 C CA . LYS A 1 103 ? -8.910 -18.913 -22.007 1.00 11.78 103 LYS A CA 1
ATOM 783 C C . LYS A 1 103 ? -7.497 -18.349 -21.964 1.00 11.63 103 LYS A C 1
ATOM 784 O O . LYS A 1 103 ? -6.917 -18.169 -20.884 1.00 11.00 103 LYS A O 1
ATOM 790 N N . LYS A 1 104 ? -6.948 -18.094 -23.148 1.00 10.86 104 LYS A N 1
ATOM 791 C CA . LYS A 1 104 ? -5.555 -17.701 -23.297 1.00 10.86 104 LYS A CA 1
ATOM 792 C C . LYS A 1 104 ? -5.427 -16.366 -24.032 1.00 10.34 104 LYS A C 1
ATOM 793 O O . LYS A 1 104 ? -6.385 -15.906 -24.685 1.00 10.51 104 LYS A O 1
ATOM 799 N N . ALA A 1 105 ? -4.248 -15.754 -23.928 1.00 8.91 105 ALA A N 1
ATOM 800 C CA . ALA A 1 105 ? -3.922 -14.550 -24.675 1.00 9.07 105 ALA A CA 1
ATOM 801 C C . ALA A 1 105 ? -2.460 -14.521 -25.118 1.00 8.84 105 ALA A C 1
ATOM 802 O O . ALA A 1 105 ? -1.582 -15.092 -24.457 1.00 8.78 105 ALA A O 1
ATOM 804 N N . LEU A 1 106 ? -2.215 -13.840 -26.238 1.00 9.22 106 LEU A N 1
ATOM 805 C CA . LEU A 1 106 ? -0.884 -13.747 -26.837 1.00 9.52 106 LEU A CA 1
ATOM 806 C C . LEU A 1 106 ? -0.459 -12.301 -26.985 1.00 9.28 106 LEU A C 1
ATOM 807 O O . LEU A 1 106 ? -1.094 -11.554 -27.721 1.00 9.15 106 LEU A O 1
ATOM 812 N N . PHE A 1 107 ? 0.610 -11.920 -26.282 1.00 8.10 107 PHE A N 1
ATOM 813 C CA . PHE A 1 107 ? 1.180 -10.585 -26.373 1.00 7.76 107 PHE A CA 1
ATOM 814 C C . PHE A 1 107 ? 2.674 -10.686 -26.177 1.00 7.57 107 PHE A C 1
ATOM 815 O O . PHE A 1 107 ? 3.167 -11.710 -25.702 1.00 7.47 107 PHE A O 1
ATOM 823 N N . PHE A 1 108 ? 3.387 -9.608 -26.482 1.00 7.79 108 PHE A N 1
ATOM 824 C CA . PHE A 1 108 ? 4.830 -9.557 -26.279 1.00 8.22 108 PHE A CA 1
ATOM 825 C C . PHE A 1 108 ? 5.178 -9.348 -24.796 1.00 8.63 108 PHE A C 1
ATOM 826 O O . PHE A 1 108 ? 4.505 -8.562 -24.100 1.00 7.76 108 PHE A O 1
ATOM 834 N N . GLU A 1 109 ? 6.230 -10.055 -24.356 1.00 7.89 109 GLU A N 1
ATOM 835 C CA . GLU A 1 109 ? 6.858 -9.918 -23.036 1.00 9.58 109 GLU A CA 1
ATOM 836 C C . GLU A 1 109 ? 8.349 -9.603 -23.144 1.00 9.44 109 GLU A C 1
ATOM 837 O O . GLU A 1 109 ? 8.983 -9.954 -24.133 1.00 9.41 109 GLU A O 1
ATOM 843 N N . GLY A 1 110 ? 8.894 -8.976 -22.102 1.00 10.07 110 GLY A N 1
ATOM 844 C CA . GLY A 1 110 ? 10.341 -8.769 -21.919 1.00 9.95 110 GLY A CA 1
ATOM 845 C C . GLY A 1 110 ? 10.687 -9.274 -20.531 1.00 9.38 110 GLY A C 1
ATOM 846 O O . GLY A 1 110 ? 9.786 -9.644 -19.758 1.00 8.89 110 GLY A O 1
ATOM 847 N N . CYS A 1 111 ? 11.975 -9.314 -20.211 1.00 8.37 111 CYS A N 1
ATOM 848 C CA . CYS A 1 111 ? 12.435 -9.714 -18.878 1.00 7.78 111 CYS A CA 1
ATOM 849 C C . CYS A 1 111 ? 13.723 -8.951 -18.635 1.00 7.99 111 CYS A C 1
ATOM 850 O O . CYS A 1 111 ? 14.564 -8.893 -19.517 1.00 8.60 111 CYS A O 1
ATOM 853 N N . GLU A 1 112 ? 13.886 -8.360 -17.453 1.00 7.41 112 GLU A N 1
ATOM 854 C CA . GLU A 1 112 ? 15.105 -7.597 -17.198 1.00 8.13 112 GLU A CA 1
ATOM 855 C C . GLU A 1 112 ? 16.352 -8.482 -17.260 1.00 7.73 112 GLU A C 1
ATOM 856 O O . GLU A 1 112 ? 17.460 -7.987 -17.453 1.00 7.42 112 GLU A O 1
ATOM 862 N N . SER A 1 113 ? 16.159 -9.790 -17.076 1.00 7.88 113 SER A N 1
ATOM 863 C CA . SER A 1 113 ? 17.265 -10.762 -17.161 1.00 7.94 113 SER A CA 1
ATOM 864 C C . SER A 1 113 ? 17.644 -11.130 -18.617 1.00 7.72 113 SER A C 1
ATOM 865 O O . SER A 1 113 ? 18.624 -11.849 -18.846 1.00 7.51 113 SER A O 1
ATOM 868 N N . VAL A 1 114 ? 16.860 -10.645 -19.581 1.00 7.57 114 VAL A N 1
ATOM 869 C CA . VAL A 1 114 ? 17.198 -10.752 -21.018 1.00 8.18 114 VAL A CA 1
ATOM 870 C C . VAL A 1 114 ? 17.102 -9.338 -21.593 1.00 8.83 114 VAL A C 1
ATOM 871 O O . VAL A 1 114 ? 16.065 -8.943 -22.145 1.00 8.40 114 VAL A O 1
ATOM 875 N N . ASP A 1 115 ? 18.191 -8.593 -21.469 1.00 8.29 115 ASP A N 1
ATOM 876 C CA . ASP A 1 115 ? 18.199 -7.185 -21.827 1.00 10.25 115 ASP A CA 1
ATOM 877 C C . ASP A 1 115 ? 18.123 -7.044 -23.345 1.00 9.89 115 ASP A C 1
ATOM 878 O O . ASP A 1 115 ? 18.948 -7.576 -24.050 1.00 10.68 115 ASP A O 1
ATOM 883 N N . GLY A 1 116 ? 17.119 -6.340 -23.844 1.00 9.70 116 GLY A N 1
ATOM 884 C CA . GLY A 1 116 ? 17.168 -5.854 -25.223 1.00 10.23 116 GLY A CA 1
ATOM 885 C C . GLY A 1 116 ? 16.245 -6.551 -26.206 1.00 9.30 116 GLY A C 1
ATOM 886 O O . GLY A 1 116 ? 16.253 -6.233 -27.408 1.00 9.59 116 GLY A O 1
ATOM 887 N N . PHE A 1 117 ? 15.484 -7.518 -25.705 1.00 8.75 117 PHE A N 1
ATOM 888 C CA . PHE A 1 117 ? 14.654 -8.372 -26.554 1.00 8.78 117 PHE A CA 1
ATOM 889 C C . PHE A 1 117 ? 13.242 -8.514 -26.027 1.00 8.63 117 PHE A C 1
ATOM 890 O O . PHE A 1 117 ? 12.966 -8.214 -24.860 1.00 8.33 117 PHE A O 1
ATOM 898 N N . ARG A 1 118 ? 12.343 -8.918 -26.922 1.00 9.06 118 ARG A N 1
ATOM 899 C CA . ARG A 1 118 ? 10.956 -9.254 -26.590 1.00 9.34 118 ARG A CA 1
ATOM 900 C C . ARG A 1 118 ? 10.552 -10.478 -27.424 1.00 9.12 118 ARG A C 1
ATOM 901 O O . ARG A 1 118 ? 11.178 -10.779 -28.444 1.00 9.59 118 ARG A O 1
ATOM 909 N N . ALA A 1 119 ? 9.500 -11.168 -26.994 1.00 8.60 119 ALA A N 1
ATOM 910 C CA . ALA A 1 119 ? 8.853 -12.166 -27.829 1.00 8.13 119 ALA A CA 1
ATOM 911 C C . ALA A 1 119 ? 7.395 -12.375 -27.395 1.00 8.30 119 ALA A C 1
ATOM 912 O O . ALA A 1 119 ? 6.989 -11.983 -26.305 1.00 7.96 119 ALA A O 1
ATOM 914 N N . ALA A 1 120 ? 6.608 -12.965 -28.287 1.00 9.05 120 ALA A N 1
ATOM 915 C CA . ALA A 1 120 ? 5.206 -13.235 -28.025 1.00 8.39 120 ALA A CA 1
ATOM 916 C C . ALA A 1 120 ? 5.107 -14.526 -27.246 1.00 8.65 120 ALA A C 1
ATOM 917 O O . ALA A 1 120 ? 5.741 -15.542 -27.598 1.00 7.62 120 ALA A O 1
ATOM 919 N N . VAL A 1 121 ? 4.331 -14.481 -26.164 1.00 8.09 121 VAL A N 1
ATOM 920 C CA . VAL A 1 121 ? 4.204 -15.621 -25.252 1.00 8.16 121 VAL A CA 1
ATOM 921 C C . VAL A 1 121 ? 2.700 -15.820 -24.911 1.00 8.08 121 VAL A C 1
ATOM 922 O O . VAL A 1 121 ? 2.015 -14.893 -24.553 1.00 7.36 121 VAL A O 1
ATOM 926 N N . GLU A 1 122 ? 2.188 -17.034 -25.064 1.00 8.08 122 GLU A N 1
ATOM 927 C CA . GLU A 1 122 ? 0.803 -17.334 -24.712 1.00 8.94 122 GLU A CA 1
ATOM 928 C C . GLU A 1 122 ? 0.701 -17.536 -23.203 1.00 8.14 122 GLU A C 1
ATOM 929 O O . GLU A 1 122 ? 1.542 -18.233 -22.606 1.00 7.86 122 GLU A O 1
ATOM 935 N N . ARG A 1 123 ? -0.321 -16.923 -22.598 1.00 8.25 123 ARG A N 1
ATOM 936 C CA . ARG A 1 123 ? -0.547 -17.007 -21.148 1.00 8.74 123 ARG A CA 1
ATOM 937 C C . ARG A 1 123 ? -2.010 -17.320 -20.903 1.00 9.34 123 ARG A C 1
ATOM 938 O O . ARG A 1 123 ? -2.839 -17.035 -21.768 1.00 9.93 123 ARG A O 1
ATOM 946 N N . TYR A 1 124 ? -2.332 -17.865 -19.726 1.00 9.65 124 TYR A N 1
ATOM 947 C CA . TYR A 1 124 ? -3.711 -17.894 -19.237 1.00 9.72 124 TYR A CA 1
ATOM 948 C C . TYR A 1 124 ? -4.217 -16.466 -19.007 1.00 9.27 124 TYR A C 1
ATOM 949 O O . TYR A 1 124 ? -3.517 -15.620 -18.475 1.00 8.64 124 TYR A O 1
ATOM 958 N N . LEU A 1 125 ? -5.442 -16.196 -19.423 1.00 9.17 125 LEU A N 1
ATOM 959 C CA . LEU A 1 125 ? -6.054 -14.904 -19.126 1.00 10.26 125 LEU A CA 1
ATOM 960 C C . LEU A 1 125 ? -6.477 -14.746 -17.662 1.00 9.45 125 LEU A C 1
ATOM 961 O O . LEU A 1 125 ? -6.521 -13.641 -17.160 1.00 10.08 125 LEU A O 1
ATOM 966 N N . GLU A 1 126 ? -6.802 -15.854 -16.997 1.00 9.01 126 GLU A N 1
ATOM 967 C CA . GLU A 1 126 ? -7.387 -15.836 -15.639 1.00 10.72 126 GLU A CA 1
ATOM 968 C C . GLU A 1 126 ? -6.664 -16.833 -14.751 1.00 8.94 126 GLU A C 1
ATOM 969 O O . GLU A 1 126 ? -6.541 -18.004 -15.114 1.00 8.88 126 GLU A O 1
ATOM 975 N N . VAL A 1 127 ? -6.176 -16.356 -13.604 1.00 7.91 127 VAL A N 1
ATOM 976 C CA . VAL A 1 127 ? -5.392 -17.178 -12.677 1.00 7.45 127 VAL A CA 1
ATOM 977 C C . VAL A 1 127 ? -5.800 -16.904 -11.220 1.00 7.68 127 VAL A C 1
ATOM 978 O O . VAL A 1 127 ? -6.471 -15.914 -10.915 1.00 8.05 127 VAL A O 1
ATOM 982 N N . VAL A 1 128 ? -5.411 -17.821 -10.349 1.00 7.28 128 VAL A N 1
ATOM 983 C CA . VAL A 1 128 ? -5.507 -17.648 -8.913 1.00 6.75 128 VAL A CA 1
ATOM 984 C C . VAL A 1 128 ? -4.185 -18.093 -8.308 1.00 7.18 128 VAL A C 1
ATOM 985 O O . VAL A 1 128 ? -3.581 -19.105 -8.722 1.00 7.54 128 VAL A O 1
ATOM 989 N N . VAL A 1 129 ? -3.694 -17.289 -7.368 1.00 6.98 129 VAL A N 1
ATOM 990 C CA . VAL A 1 129 ? -2.411 -17.565 -6.758 1.00 7.34 129 VAL A CA 1
ATOM 991 C C . VAL A 1 129 ? -2.608 -17.573 -5.260 1.00 7.39 129 VAL A C 1
ATOM 992 O O . VAL A 1 129 ? -3.213 -16.666 -4.707 1.00 7.93 129 VAL A O 1
ATOM 996 N N . THR A 1 130 ? -2.102 -18.612 -4.614 1.00 7.35 130 THR A N 1
ATOM 997 C CA . THR A 1 130 ? -2.183 -18.699 -3.165 1.00 7.88 130 THR A CA 1
ATOM 998 C C . THR A 1 130 ? -0.765 -18.585 -2.646 1.00 8.03 130 THR A C 1
ATOM 999 O O . THR A 1 130 ? 0.200 -18.925 -3.351 1.00 7.59 130 THR A O 1
ATOM 1003 N N . GLY A 1 131 ? -0.632 -18.122 -1.411 1.00 8.55 131 GLY A N 1
ATOM 1004 C CA . GLY A 1 131 ? 0.694 -17.928 -0.841 1.00 8.11 131 GLY A CA 1
ATOM 1005 C C . GLY A 1 131 ? 0.618 -17.089 0.418 1.00 8.50 131 GLY A C 1
ATOM 1006 O O . GLY A 1 131 ? -0.384 -17.125 1.131 1.00 7.63 131 GLY A O 1
ATOM 1007 N N . TYR A 1 132 ? 1.690 -16.348 0.690 1.00 8.25 132 TYR A N 1
ATOM 1008 C CA . TYR A 1 132 ? 1.774 -15.504 1.857 1.00 8.19 132 TYR A CA 1
ATOM 1009 C C . TYR A 1 132 ? 2.097 -14.092 1.394 1.00 8.93 132 TYR A C 1
ATOM 1010 O O . TYR A 1 132 ? 2.815 -13.902 0.390 1.00 9.03 132 TYR A O 1
ATOM 1019 N N . ASP A 1 133 ? 1.580 -13.104 2.113 1.00 9.13 133 ASP A N 1
ATOM 1020 C CA . ASP A 1 133 ? 2.008 -11.723 1.881 1.00 9.37 133 ASP A CA 1
ATOM 1021 C C . ASP A 1 133 ? 3.323 -11.458 2.634 1.00 10.16 133 ASP A C 1
ATOM 1022 O O . ASP A 1 133 ? 3.842 -12.332 3.340 1.00 9.23 133 ASP A O 1
ATOM 1027 N N . ARG A 1 134 ? 3.860 -10.247 2.499 1.00 11.52 134 ARG A N 1
ATOM 1028 C CA . ARG A 1 134 ? 5.146 -9.923 3.135 1.00 12.24 134 ARG A CA 1
ATOM 1029 C C . ARG A 1 134 ? 5.134 -9.947 4.681 1.00 13.21 134 ARG A C 1
ATOM 1030 O O . ARG A 1 134 ? 6.181 -9.903 5.310 1.00 13.10 134 ARG A O 1
ATOM 1038 N N . GLN A 1 135 ? 3.955 -9.991 5.303 1.00 13.97 135 GLN A N 1
ATOM 1039 C CA . GLN A 1 135 ? 3.940 -10.174 6.755 1.00 15.47 135 GLN A CA 1
ATOM 1040 C C . GLN A 1 135 ? 3.718 -11.627 7.176 1.00 14.66 135 GLN A C 1
ATOM 1041 O O . GLN A 1 135 ? 3.593 -11.927 8.349 1.00 15.25 135 GLN A O 1
ATOM 1047 N N . GLY A 1 136 ? 3.693 -12.536 6.211 1.00 13.63 136 GLY A N 1
ATOM 1048 C CA . GLY A 1 136 ? 3.472 -13.950 6.495 1.00 12.92 136 GLY A CA 1
ATOM 1049 C C . GLY A 1 136 ? 2.013 -14.356 6.699 1.00 12.76 136 GLY A C 1
ATOM 1050 O O . GLY A 1 136 ? 1.748 -15.431 7.225 1.00 13.86 136 GLY A O 1
ATOM 1051 N N . LYS A 1 137 ? 1.070 -13.512 6.298 1.00 11.51 137 LYS A N 1
ATOM 1052 C CA . LYS A 1 137 ? -0.358 -13.848 6.350 1.00 11.73 137 LYS A CA 1
ATOM 1053 C C . LYS A 1 137 ? -0.743 -14.679 5.111 1.00 10.10 137 LYS A C 1
ATOM 1054 O O . LYS A 1 137 ? -0.331 -14.375 4.018 1.00 8.88 137 LYS A O 1
ATOM 1060 N N . ARG A 1 138 ? -1.538 -15.727 5.295 1.00 10.40 138 ARG A N 1
ATOM 1061 C CA . ARG A 1 138 ? -2.017 -16.529 4.160 1.00 9.62 138 ARG A CA 1
ATOM 1062 C C . ARG A 1 138 ? -3.026 -15.739 3.322 1.00 9.70 138 ARG A C 1
ATOM 1063 O O . ARG A 1 138 ? -3.999 -15.193 3.862 1.00 9.53 138 ARG A O 1
ATOM 1071 N N . ILE A 1 139 ? -2.781 -15.702 2.008 1.00 8.24 139 ILE A N 1
ATOM 1072 C CA . ILE A 1 139 ? -3.585 -14.915 1.060 1.00 8.28 139 ILE A CA 1
ATOM 1073 C C . ILE A 1 139 ? -3.914 -15.726 -0.217 1.00 8.33 139 ILE A C 1
ATOM 1074 O O . ILE A 1 139 ? -3.298 -16.764 -0.501 1.00 7.47 139 ILE A O 1
ATOM 1079 N N . GLU A 1 140 ? -4.930 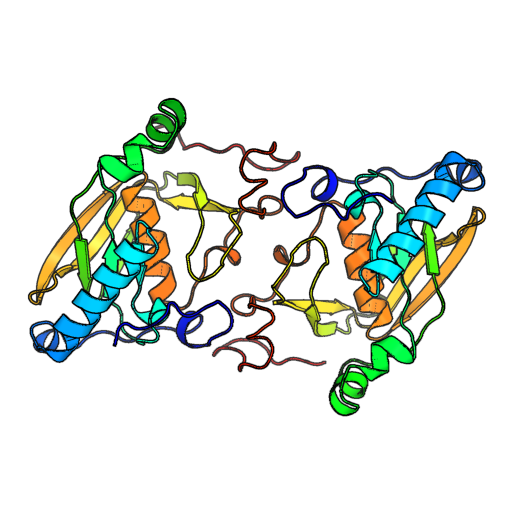-15.262 -0.936 1.00 8.14 140 GLU A N 1
ATOM 1080 C CA . GLU A 1 140 ? -5.294 -15.775 -2.255 1.00 8.81 140 GLU A CA 1
ATOM 1081 C C . GLU A 1 140 ? -5.467 -14.535 -3.119 1.00 9.49 140 GLU A C 1
ATOM 1082 O O . GLU A 1 140 ? -6.006 -13.523 -2.670 1.00 8.97 140 GLU A O 1
ATOM 1088 N N . VAL A 1 141 ? -4.983 -14.618 -4.341 1.00 9.88 141 VAL A N 1
ATOM 1089 C CA . VAL A 1 141 ? -5.028 -13.500 -5.282 1.00 11.15 141 VAL A CA 1
ATOM 1090 C C . VAL A 1 141 ? -5.673 -14.035 -6.554 1.00 10.84 141 VAL A C 1
ATOM 1091 O O . VAL A 1 141 ? -5.206 -15.027 -7.140 1.00 10.96 141 VAL A O 1
ATOM 1095 N N . ASN A 1 142 ? -6.767 -13.403 -6.957 1.00 11.48 142 ASN A N 1
ATOM 1096 C CA . ASN A 1 142 ? -7.396 -13.705 -8.230 1.00 11.94 142 ASN A CA 1
ATOM 1097 C C . ASN A 1 142 ? -7.120 -12.582 -9.223 1.00 11.99 142 ASN A C 1
ATOM 1098 O O . ASN A 1 142 ? -7.387 -11.408 -8.923 1.00 11.82 142 ASN A O 1
ATOM 1103 N N . ALA A 1 143 ? -6.558 -12.944 -10.386 1.00 10.72 143 ALA A N 1
ATOM 1104 C CA . ALA A 1 143 ? -6.095 -11.964 -11.363 1.00 10.34 143 ALA A CA 1
ATOM 1105 C C . ALA A 1 143 ? -6.524 -12.335 -12.764 1.00 10.05 143 ALA A C 1
ATOM 1106 O O . ALA A 1 143 ? -6.796 -13.494 -13.046 1.00 9.75 143 ALA A O 1
ATOM 1108 N N . SER A 1 144 ? -6.588 -11.329 -13.630 1.00 10.65 144 SER A N 1
ATOM 1109 C CA . SER A 1 144 ? -6.912 -11.527 -15.040 1.00 10.95 144 SER A CA 1
ATOM 1110 C C . SER A 1 144 ? -6.141 -10.508 -15.892 1.00 9.88 144 SER A C 1
ATOM 1111 O O . SER A 1 144 ? -5.524 -9.587 -15.352 1.00 8.94 144 SER A O 1
ATOM 1114 N N . GLY A 1 145 ? -6.130 -10.702 -17.211 1.00 8.61 145 GLY A N 1
ATOM 1115 C CA . GLY A 1 145 ? -5.487 -9.748 -18.108 1.00 8.38 145 GLY A CA 1
ATOM 1116 C C . GLY A 1 145 ? -3.996 -9.634 -17.848 1.00 8.09 145 GLY A C 1
ATOM 1117 O O . GLY A 1 145 ? -3.332 -10.632 -17.572 1.00 8.02 145 GLY A O 1
ATOM 1118 N N . TRP A 1 146 ? -3.487 -8.420 -17.918 1.00 7.83 146 TRP A N 1
ATOM 1119 C CA . TRP A 1 146 ? -2.051 -8.166 -17.782 1.00 7.66 146 TRP A CA 1
ATOM 1120 C C . TRP A 1 146 ? -1.502 -8.584 -16.417 1.00 7.27 146 TRP A C 1
ATOM 1121 O O . TRP A 1 146 ? -0.438 -9.176 -16.335 1.00 6.83 146 TRP A O 1
ATOM 1132 N N . GLN A 1 147 ? -2.230 -8.298 -15.339 1.00 7.05 147 GLN A N 1
ATOM 1133 C CA . GLN A 1 147 ? -1.768 -8.745 -14.012 1.00 7.60 147 GLN A CA 1
ATOM 1134 C C . GLN A 1 147 ? -1.584 -10.275 -13.938 1.00 6.51 147 GLN A C 1
ATOM 1135 O O . GLN A 1 147 ? -0.581 -10.756 -13.388 1.00 5.47 147 GLN A O 1
ATOM 1141 N N . ALA A 1 148 ? -2.534 -11.022 -14.495 1.00 5.68 148 ALA A N 1
ATOM 1142 C CA . ALA A 1 148 ? -2.419 -12.484 -14.571 1.00 6.33 148 ALA A CA 1
ATOM 1143 C C . ALA A 1 148 ? -1.144 -12.891 -15.290 1.00 6.26 148 ALA A C 1
ATOM 1144 O O . ALA A 1 148 ? -0.464 -13.802 -14.840 1.00 7.08 148 ALA A O 1
ATOM 1146 N N . ARG A 1 149 ? -0.842 -12.225 -16.411 1.00 6.79 149 ARG A N 1
ATOM 1147 C CA . ARG A 1 149 ? 0.387 -12.502 -17.202 1.00 6.25 149 ARG A CA 1
ATOM 1148 C C . ARG A 1 149 ? 1.641 -12.306 -16.372 1.00 5.57 149 ARG A C 1
ATOM 1149 O O . ARG A 1 149 ? 2.523 -13.170 -16.370 1.00 4.50 149 ARG A O 1
ATOM 1157 N N . ILE A 1 150 ? 1.716 -11.165 -15.684 1.00 5.54 150 ILE A N 1
ATOM 1158 C CA . ILE A 1 150 ? 2.885 -10.825 -14.860 1.00 6.01 150 ILE A CA 1
ATOM 1159 C C . ILE A 1 150 ? 3.072 -11.892 -13.777 1.00 5.73 150 ILE A C 1
ATOM 1160 O O . ILE A 1 150 ? 4.170 -12.387 -13.569 1.00 5.86 150 ILE A O 1
ATOM 1165 N N . LEU A 1 151 ? 1.991 -12.262 -13.104 1.00 5.93 151 LEU A N 1
ATOM 1166 C CA . LEU A 1 151 ? 2.031 -13.366 -12.139 1.00 5.80 151 LEU A CA 1
ATOM 1167 C C . LEU A 1 151 ? 2.602 -14.651 -12.731 1.00 6.04 151 LEU A C 1
ATOM 1168 O O . LEU A 1 151 ? 3.426 -15.292 -12.126 1.00 6.27 151 LEU A O 1
ATOM 1173 N N . GLN A 1 152 ? 2.137 -15.050 -13.900 1.00 5.87 152 GLN A N 1
ATOM 1174 C CA . GLN A 1 152 ? 2.676 -16.255 -14.548 1.00 6.55 152 GLN A CA 1
ATOM 1175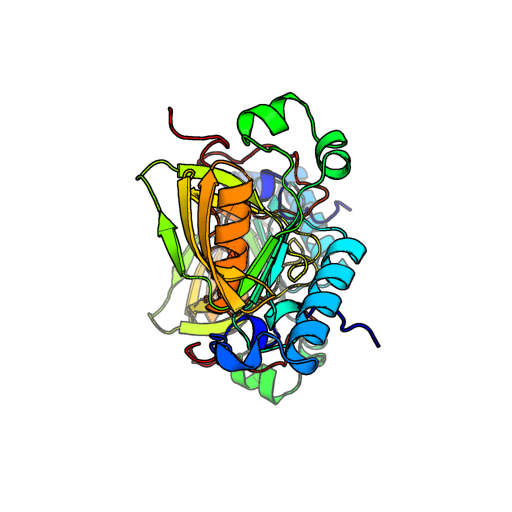 C C . GLN A 1 152 ? 4.173 -16.144 -14.854 1.00 6.67 152 GLN A C 1
ATOM 1176 O O . GLN A 1 152 ? 4.939 -17.029 -14.526 1.00 6.67 152 GLN A O 1
ATOM 1182 N N . HIS A 1 153 ? 4.577 -15.026 -15.444 1.00 5.94 153 HIS A N 1
ATOM 1183 C CA . HIS A 1 153 ? 5.975 -14.773 -15.775 1.00 5.99 153 HIS A CA 1
ATOM 1184 C C . HIS A 1 153 ? 6.853 -14.878 -14.504 1.00 5.32 153 HIS A C 1
ATOM 1185 O O . HIS A 1 153 ? 7.883 -15.552 -14.509 1.00 4.71 153 HIS A O 1
ATOM 1192 N N . GLU A 1 154 ? 6.430 -14.211 -13.426 1.00 5.41 154 GLU A N 1
ATOM 1193 C CA . GLU A 1 154 ? 7.242 -14.165 -12.193 1.00 5.49 154 GLU A CA 1
ATOM 1194 C C . GLU A 1 154 ? 7.276 -15.498 -11.446 1.00 5.15 154 GLU A C 1
ATOM 1195 O O . GLU A 1 154 ? 8.334 -15.928 -10.959 1.00 5.48 154 GLU A O 1
ATOM 1201 N N . CYS A 1 155 ? 6.126 -16.163 -11.379 1.00 5.98 155 CYS A N 1
ATOM 1202 C CA . CYS A 1 155 ? 6.075 -17.549 -10.850 1.00 6.75 155 CYS A CA 1
ATOM 1203 C C . CYS A 1 155 ? 6.949 -18.515 -11.660 1.00 6.52 155 CYS A C 1
ATOM 1204 O O . CYS A 1 155 ? 7.664 -19.326 -11.077 1.00 6.35 155 CYS A O 1
ATOM 1207 N N . ASP A 1 156 ? 6.912 -18.414 -12.990 1.00 6.29 156 ASP A N 1
ATOM 1208 C CA . ASP A 1 156 ? 7.830 -19.191 -13.840 1.00 6.17 156 ASP A CA 1
ATOM 1209 C C . ASP A 1 156 ? 9.282 -19.070 -13.388 1.00 5.89 156 ASP A C 1
ATOM 1210 O O . ASP A 1 156 ? 9.990 -20.075 -13.361 1.00 5.25 156 ASP A O 1
ATOM 1215 N N . HIS A 1 157 ? 9.744 -17.856 -13.064 1.00 5.58 157 HIS A N 1
ATOM 1216 C CA . HIS A 1 157 ? 11.147 -17.691 -12.611 1.00 6.03 157 HIS A CA 1
ATOM 1217 C C . HIS A 1 157 ? 11.528 -18.607 -11.443 1.00 6.39 157 HIS A C 1
ATOM 1218 O O . HIS A 1 157 ? 12.689 -19.035 -11.324 1.00 6.73 157 HIS A O 1
ATOM 1225 N N . LEU A 1 158 ? 10.550 -18.891 -10.579 1.00 6.21 158 LEU A N 1
ATOM 1226 C CA . LEU A 1 158 ? 10.795 -19.630 -9.332 1.00 6.58 158 LEU A CA 1
ATOM 1227 C C . LEU A 1 158 ? 11.049 -21.112 -9.614 1.00 6.57 158 LEU A C 1
ATOM 1228 O O . LEU A 1 158 ? 11.657 -21.816 -8.791 1.00 6.11 158 LEU A O 1
ATOM 1233 N N . ASP A 1 159 ? 10.605 -21.564 -10.790 1.00 6.42 159 ASP A N 1
ATOM 1234 C CA . ASP A 1 159 ? 10.891 -22.925 -11.261 1.00 7.13 159 ASP A CA 1
ATOM 1235 C C . ASP A 1 159 ? 12.014 -22.949 -12.299 1.00 6.42 159 ASP A C 1
ATOM 1236 O O . ASP A 1 159 ? 12.221 -23.950 -12.989 1.00 5.45 159 ASP A O 1
ATOM 1241 N N . GLY A 1 160 ? 12.771 -21.850 -12.358 1.00 6.34 160 GLY A N 1
ATOM 1242 C CA . GLY A 1 160 ? 13.934 -21.760 -13.240 1.00 7.12 160 GLY A CA 1
ATOM 1243 C C . GLY A 1 160 ? 13.515 -21.684 -14.703 1.00 7.43 160 GLY A C 1
ATOM 1244 O O . GLY A 1 160 ? 14.247 -22.141 -15.585 1.00 7.73 160 GLY A O 1
ATOM 1245 N N . ASN A 1 161 ? 12.339 -21.115 -14.961 1.00 6.45 161 ASN A N 1
ATOM 1246 C CA . ASN A 1 161 ? 11.840 -20.994 -16.344 1.00 7.29 161 ASN A CA 1
ATOM 1247 C C . ASN A 1 161 ? 11.74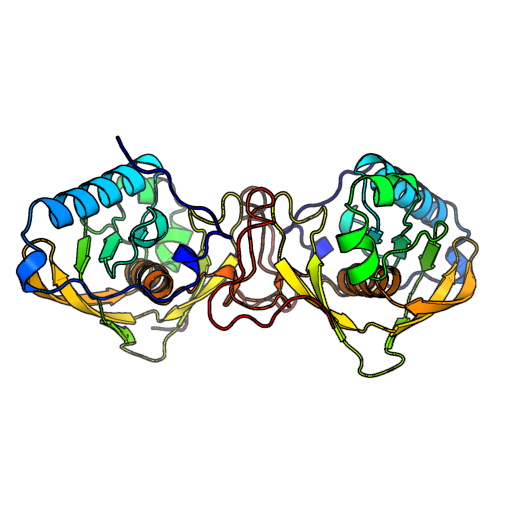7 -19.545 -16.855 1.00 7.20 161 ASN A C 1
ATOM 1248 O O . ASN A 1 161 ? 11.156 -18.698 -16.185 1.00 8.13 161 ASN A O 1
ATOM 1253 N N . LEU A 1 162 ? 12.346 -19.278 -18.029 1.00 7.02 162 LEU A N 1
ATOM 1254 C CA . LEU A 1 162 ? 12.303 -17.968 -18.688 1.00 7.15 162 LEU A CA 1
ATOM 1255 C C . LEU A 1 162 ? 11.398 -17.996 -19.919 1.00 6.60 162 LEU A C 1
ATOM 1256 O O . LEU A 1 162 ? 11.232 -19.042 -20.553 1.00 6.49 162 LEU A O 1
ATOM 1261 N N . TYR A 1 163 ? 10.855 -16.834 -20.287 1.00 6.47 163 TYR A N 1
ATOM 1262 C CA . TYR A 1 163 ? 9.926 -16.760 -21.415 1.00 6.92 163 TYR A CA 1
ATOM 1263 C C . TYR A 1 163 ? 10.507 -17.271 -22.751 1.00 7.59 163 TYR A C 1
ATOM 1264 O O . TYR A 1 163 ? 9.759 -17.739 -23.626 1.00 7.71 163 TYR A O 1
ATOM 1273 N N . VAL A 1 164 ? 11.826 -17.166 -22.905 1.00 7.54 164 VAL A N 1
ATOM 1274 C CA . VAL A 1 164 ? 12.465 -17.480 -24.184 1.00 8.37 164 VAL A CA 1
ATOM 1275 C C . VAL A 1 164 ? 12.318 -18.955 -24.525 1.00 8.51 164 VAL A C 1
ATOM 1276 O O . VAL A 1 164 ? 12.432 -19.331 -25.680 1.00 8.82 164 VAL A O 1
ATOM 1280 N N . ASP A 1 165 ? 12.061 -19.785 -23.509 1.00 8.43 165 ASP A N 1
ATOM 1281 C CA . ASP A 1 165 ? 11.849 -21.216 -23.752 1.00 9.25 165 ASP A CA 1
ATOM 1282 C C . ASP A 1 165 ? 10.386 -21.614 -23.898 1.00 9.33 165 ASP A C 1
ATOM 1283 O O . ASP A 1 165 ? 10.071 -22.801 -24.006 1.00 10.42 165 ASP A O 1
ATOM 1288 N N . LYS A 1 166 ? 9.502 -20.627 -23.934 1.00 9.35 166 LYS A N 1
ATOM 1289 C CA . LYS A 1 166 ? 8.079 -20.888 -24.193 1.00 9.73 166 LYS A CA 1
ATOM 1290 C C . LYS A 1 166 ? 7.463 -19.785 -25.081 1.00 10.14 166 LYS A C 1
ATOM 1291 O O . LYS A 1 166 ? 6.298 -19.376 -24.899 1.00 10.93 166 LYS A O 1
ATOM 1297 N N . MET A 1 167 ? 8.249 -19.272 -26.029 1.00 9.05 167 MET A N 1
ATOM 1298 C CA . MET A 1 167 ? 7.777 -18.196 -26.895 1.00 8.45 167 MET A CA 1
ATOM 1299 C C . MET A 1 167 ? 7.296 -18.751 -28.233 1.00 8.71 167 MET A C 1
ATOM 1300 O O . MET A 1 167 ? 7.718 -19.830 -28.665 1.00 9.71 167 MET A O 1
ATOM 1305 N N . VAL A 1 168 ? 6.382 -18.029 -28.872 1.00 8.48 168 VAL A N 1
ATOM 1306 C CA . VAL A 1 168 ? 5.876 -18.379 -30.187 1.00 9.04 168 VAL A CA 1
ATOM 1307 C C . VAL A 1 168 ? 7.045 -18.250 -31.186 1.00 9.50 168 VAL A C 1
ATOM 1308 O O . VAL A 1 168 ? 7.729 -17.231 -31.178 1.00 9.35 168 VAL A O 1
ATOM 1312 N N . PRO A 1 169 ? 7.322 -19.315 -31.982 1.00 10.39 169 PRO A N 1
ATOM 1313 C CA . PRO A 1 169 ? 8.416 -19.235 -32.943 1.00 10.43 169 PRO A CA 1
ATOM 1314 C C . PRO A 1 169 ? 8.266 -18.067 -33.923 1.00 10.71 169 PRO A C 1
ATOM 1315 O O . PRO A 1 169 ? 7.140 -17.683 -34.288 1.00 10.23 169 PRO A O 1
ATOM 1319 N N . ARG A 1 170 ? 9.414 -17.503 -34.278 1.00 10.55 170 ARG A N 1
ATOM 1320 C CA . ARG A 1 170 ? 9.568 -16.394 -35.227 1.00 11.64 170 ARG A CA 1
ATOM 1321 C C . ARG A 1 170 ? 9.082 -15.040 -34.727 1.00 11.61 170 ARG A C 1
ATOM 1322 O O . ARG A 1 170 ? 8.932 -14.125 -35.517 1.00 13.09 170 ARG A O 1
ATOM 1330 N N . THR A 1 171 ? 8.898 -14.896 -33.417 1.00 10.29 171 THR A N 1
ATOM 1331 C CA . THR A 1 171 ? 8.472 -13.618 -32.838 1.00 9.19 171 THR A CA 1
ATOM 1332 C C . THR A 1 171 ? 9.549 -12.930 -32.000 1.00 8.93 171 THR A C 1
ATOM 1333 O O . THR A 1 171 ? 9.397 -11.767 -31.676 1.00 8.64 171 THR A O 1
ATOM 1337 N N . PHE A 1 172 ? 10.617 -13.646 -31.645 1.00 8.26 172 PHE A N 1
ATOM 1338 C CA . PHE A 1 172 ? 11.741 -13.068 -30.910 1.00 8.57 172 PHE A CA 1
ATOM 1339 C C . PHE A 1 172 ? 12.289 -11.872 -31.689 1.00 8.68 172 PHE A C 1
ATOM 1340 O O . PHE A 1 172 ? 12.457 -11.937 -32.917 1.00 7.91 172 PHE A O 1
ATOM 1348 N N . ARG A 1 173 ? 12.537 -10.777 -30.983 1.00 7.62 173 ARG A N 1
ATOM 1349 C CA . ARG A 1 173 ? 12.887 -9.506 -31.658 1.00 8.31 173 ARG A CA 1
ATOM 1350 C C . ARG A 1 173 ? 13.581 -8.532 -30.726 1.00 7.88 173 ARG A C 1
ATOM 1351 O O . ARG A 1 173 ? 13.401 -8.600 -29.509 1.00 7.43 173 ARG A O 1
ATOM 1359 N N . THR A 1 174 ? 14.374 -7.627 -31.295 1.00 8.57 174 THR A N 1
ATOM 1360 C CA . THR A 1 174 ? 14.983 -6.575 -30.493 1.00 8.76 174 THR A CA 1
ATOM 1361 C C . THR A 1 174 ? 13.884 -5.612 -30.051 1.00 9.22 174 THR A C 1
ATOM 1362 O O . THR A 1 174 ? 12.851 -5.512 -30.702 1.00 7.65 174 THR A O 1
ATOM 1366 N N . VAL A 1 175 ? 14.114 -4.907 -28.946 1.00 10.95 175 VAL A N 1
ATOM 1367 C CA . VAL A 1 175 ? 13.163 -3.860 -28.499 1.00 12.27 175 VAL A CA 1
ATOM 1368 C C . VAL A 1 175 ? 12.905 -2.832 -29.588 1.00 12.62 175 VAL A C 1
ATOM 1369 O O . VAL A 1 175 ? 11.756 -2.459 -29.821 1.00 12.32 175 VAL A O 1
ATOM 1373 N N . ASP A 1 176 ? 13.950 -2.423 -30.302 1.00 13.21 176 ASP A N 1
ATOM 1374 C CA . ASP A 1 176 ? 13.791 -1.461 -31.419 1.00 14.38 176 ASP A CA 1
ATOM 1375 C C . ASP A 1 176 ? 12.921 -1.945 -32.570 1.00 13.93 176 ASP A C 1
ATOM 1376 O O . ASP A 1 176 ? 12.368 -1.128 -33.310 1.00 13.65 176 ASP A O 1
ATOM 1381 N N . ASN A 1 177 ? 12.840 -3.271 -32.750 1.00 13.12 177 ASN A N 1
ATOM 1382 C CA . ASN A 1 177 ? 11.998 -3.871 -33.785 1.00 12.43 177 ASN A CA 1
ATOM 1383 C C . ASN A 1 177 ? 10.667 -4.354 -33.240 1.00 12.41 177 ASN A C 1
ATOM 1384 O O . ASN A 1 177 ? 9.977 -5.106 -33.913 1.00 12.50 177 ASN A O 1
ATOM 1389 N N . LEU A 1 178 ? 10.292 -3.929 -32.032 1.00 12.41 178 LEU A N 1
ATOM 1390 C CA . LEU A 1 178 ? 9.077 -4.463 -31.376 1.00 12.48 178 LEU A CA 1
ATOM 1391 C C . LEU A 1 178 ? 7.839 -4.333 -32.266 1.00 12.87 178 LEU A C 1
ATOM 1392 O O . LEU A 1 178 ? 7.026 -5.251 -32.351 1.00 12.54 178 LEU A O 1
ATOM 1397 N N . ASP A 1 179 ? 7.718 -3.188 -32.932 1.00 13.93 179 ASP A N 1
ATOM 1398 C CA . ASP A 1 179 ? 6.518 -2.842 -33.672 1.00 15.88 179 ASP A CA 1
ATOM 1399 C C . ASP A 1 179 ? 6.479 -3.310 -35.118 1.00 15.75 179 ASP A C 1
ATOM 1400 O O . ASP A 1 179 ? 5.514 -3.037 -35.829 1.00 15.98 179 ASP A O 1
ATOM 1405 N N . LEU A 1 180 ? 7.502 -4.043 -35.541 1.00 14.86 180 LEU A N 1
ATOM 1406 C CA . LEU A 1 180 ? 7.550 -4.549 -36.911 1.00 15.58 180 LEU A CA 1
ATOM 1407 C C . LEU A 1 180 ? 6.512 -5.660 -37.123 1.00 15.72 180 LEU A C 1
ATOM 1408 O O . LEU A 1 180 ? 6.123 -6.349 -36.165 1.00 15.37 180 LEU A O 1
ATOM 1413 N N . PRO A 1 181 ? 6.058 -5.845 -38.375 1.00 16.46 181 PRO A N 1
ATOM 1414 C CA . PRO A 1 181 ? 4.961 -6.797 -38.574 1.00 16.67 181 PRO A CA 1
ATOM 1415 C C . PRO A 1 181 ? 5.349 -8.235 -38.187 1.00 16.82 181 PRO A C 1
ATOM 1416 O O . PRO A 1 181 ? 6.530 -8.622 -38.299 1.00 17.23 181 PRO A O 1
ATOM 1420 N N . LEU A 1 182 ? 4.375 -9.015 -37.729 1.00 16.14 182 LEU A N 1
ATOM 1421 C CA . LEU A 1 182 ? 4.591 -10.449 -37.546 1.00 16.28 182 LEU A CA 1
ATOM 1422 C C . LEU A 1 182 ? 4.669 -11.168 -38.885 1.00 17.03 182 LEU A C 1
ATOM 1423 O O . LEU A 1 182 ? 3.842 -10.922 -39.763 1.00 16.75 182 LEU A O 1
ATOM 1428 N N . ALA A 1 183 ? 5.642 -12.071 -39.028 1.00 17.12 183 ALA A N 1
ATOM 1429 C CA . ALA A 1 183 ? 5.804 -12.844 -40.255 1.00 17.94 183 ALA A CA 1
ATOM 1430 C C . ALA A 1 183 ? 4.639 -13.789 -40.476 1.00 18.87 183 ALA A C 1
ATOM 1431 O O . ALA A 1 183 ? 3.902 -14.126 -39.549 1.00 17.01 183 ALA A O 1
ATOM 1433 N N . GLU A 1 184 ? 4.497 -14.242 -41.717 1.00 20.12 184 GLU A N 1
ATOM 1434 C CA . GLU A 1 184 ? 3.469 -15.203 -42.061 1.00 21.64 184 GLU A CA 1
ATOM 1435 C C . GLU A 1 184 ? 3.575 -16.512 -41.292 1.00 20.69 184 GLU A C 1
ATOM 1436 O O . GLU A 1 184 ? 4.673 -17.035 -41.055 1.00 20.58 184 GLU A O 1
ATOM 1442 N N . GLY A 1 185 ? 2.413 -17.028 -40.907 1.00 20.55 185 GLY A N 1
ATOM 1443 C CA . GLY A 1 185 ? 2.327 -18.216 -40.084 1.00 19.66 185 GLY A CA 1
ATOM 1444 C C . GLY A 1 185 ? 2.347 -17.925 -38.594 1.00 18.98 185 GLY A C 1
ATOM 1445 O O . GLY A 1 185 ? 2.007 -18.795 -37.802 1.00 19.17 185 GLY A O 1
ATOM 1446 N N . CYS A 1 186 ? 2.761 -16.724 -38.193 1.00 17.90 186 CYS A N 1
ATOM 1447 C CA . CYS A 1 186 ? 2.696 -16.364 -36.769 1.00 17.32 186 CYS A CA 1
ATOM 1448 C C . CYS A 1 186 ? 1.244 -16.080 -36.385 1.00 17.87 186 CYS A C 1
ATOM 1449 O O . CYS A 1 186 ? 0.548 -15.408 -37.128 1.00 18.28 186 CYS A O 1
ATOM 1452 N N . PRO A 1 187 ? 0.797 -16.563 -35.212 1.00 18.30 187 PRO A N 1
ATOM 1453 C CA . PRO A 1 187 ? -0.544 -16.169 -34.744 1.00 18.28 187 PRO A CA 1
ATOM 1454 C C . PRO A 1 187 ? -0.596 -14.671 -34.407 1.00 17.52 187 PRO A C 1
ATOM 1455 O O . PRO A 1 187 ? 0.414 -14.066 -34.009 1.00 17.16 187 PRO A O 1
ATOM 1459 N N . LYS A 1 188 ? -1.757 -14.068 -34.604 1.00 17.07 188 LYS A N 1
ATOM 1460 C CA . LYS A 1 188 ? -1.961 -12.656 -34.303 1.00 16.24 188 LYS A CA 1
ATOM 1461 C C . LYS A 1 188 ? -2.021 -12.456 -32.783 1.00 14.89 188 LYS A C 1
ATOM 1462 O O . LYS A 1 188 ? -2.427 -13.364 -32.060 1.00 14.43 188 LYS A O 1
ATOM 1464 N N . LEU A 1 189 ? -1.600 -11.282 -32.312 1.00 14.42 189 LEU A N 1
ATOM 1465 C CA . LEU A 1 189 ? -1.674 -10.948 -30.891 1.00 13.93 189 LEU A CA 1
ATOM 1466 C C . LEU A 1 189 ? -3.139 -10.767 -30.533 1.00 14.25 189 LEU A C 1
ATOM 1467 O O . LEU A 1 189 ? -3.949 -10.402 -31.391 1.00 13.76 189 LEU A O 1
ATOM 1472 N N . GLY A 1 190 ? -3.479 -11.042 -29.283 1.00 13.09 190 GLY A N 1
ATOM 1473 C CA . GLY A 1 190 ? -4.831 -10.783 -28.777 1.00 14.04 190 GLY A CA 1
ATOM 1474 C C . GLY A 1 190 ? -5.267 -11.881 -27.842 1.00 13.98 190 GLY A C 1
ATOM 1475 O O . GLY A 1 190 ? -4.438 -12.635 -27.342 1.00 13.84 190 GLY A O 1
ATOM 1476 N N . SER A 1 191 ? -6.570 -11.998 -27.625 1.00 14.77 191 SER A N 1
ATOM 1477 C CA . SER A 1 191 ? -7.087 -12.994 -26.690 1.00 15.40 191 SER A CA 1
ATOM 1478 C C . SER A 1 191 ? -8.295 -13.782 -27.223 1.00 16.70 191 SER A C 1
ATOM 1479 O O . SER A 1 191 ? -9.022 -13.308 -28.118 1.00 17.69 191 SER A O 1
ATOM 1482 N N . HIS A 1 192 ? -8.522 -14.970 -26.651 1.00 16.32 192 HIS A N 1
ATOM 1483 C CA . HIS A 1 192 ? -9.773 -15.697 -26.881 1.00 17.24 192 HIS A CA 1
ATOM 1484 C C . HIS A 1 192 ? -10.974 -14.831 -26.427 1.00 17.74 192 HIS A C 1
ATOM 1485 O O . HIS A 1 192 ? -10.858 -14.085 -25.447 1.00 16.79 192 HIS A O 1
ATOM 1492 N N . HIS A 1 193 ? -12.110 -14.952 -27.120 1.00 18.70 193 HIS A N 1
ATOM 1493 C CA . HIS A 1 193 ? -13.357 -14.265 -26.734 1.00 20.72 193 HIS A CA 1
ATOM 1494 C C . HIS A 1 193 ? -13.729 -14.577 -25.273 1.00 21.18 193 HIS A C 1
ATOM 1495 O O . HIS A 1 193 ? -13.645 -15.734 -24.843 1.00 21.60 193 HIS A O 1
ATOM 1502 N N . HIS A 1 194 ? -14.137 -13.554 -24.522 1.00 21.53 194 HIS A N 1
ATOM 1503 C CA . HIS A 1 194 ? -14.461 -13.698 -23.083 1.00 21.94 194 HIS A CA 1
ATOM 1504 C C . HIS A 1 194 ? -15.212 -12.477 -22.570 1.00 22.59 194 HIS A C 1
ATOM 1505 O O . HIS A 1 194 ? -15.293 -11.462 -23.275 1.00 23.46 194 HIS A O 1
ATOM 1512 N N . LEU B 1 3 ? 27.894 -0.843 -48.005 1.00 27.51 3 LEU B N 1
ATOM 1513 C CA . LEU B 1 3 ? 27.527 -2.215 -47.537 1.00 25.72 3 LEU B CA 1
ATOM 1514 C C . LEU B 1 3 ? 26.218 -2.218 -46.753 1.00 25.05 3 LEU B C 1
ATOM 1515 O O . LEU B 1 3 ? 25.988 -1.348 -45.891 1.00 25.43 3 LEU B O 1
ATOM 1520 N N . PRO B 1 4 ? 25.358 -3.208 -47.034 1.00 23.81 4 PRO B N 1
ATOM 1521 C CA . PRO B 1 4 ? 24.149 -3.331 -46.225 1.00 22.59 4 PRO B CA 1
ATOM 1522 C C . PRO B 1 4 ? 24.482 -3.712 -44.778 1.00 21.71 4 PRO B C 1
ATOM 1523 O O . PRO B 1 4 ? 25.466 -4.417 -44.508 1.00 20.11 4 PRO B O 1
ATOM 1527 N N . GLU B 1 5 ? 23.663 -3.229 -43.853 1.00 20.97 5 GLU B N 1
ATOM 1528 C CA . GLU B 1 5 ? 23.779 -3.622 -42.468 1.00 19.64 5 GLU B CA 1
ATOM 1529 C C . GLU B 1 5 ? 23.144 -4.969 -42.226 1.00 17.02 5 GLU B C 1
ATOM 1530 O O . GLU B 1 5 ? 22.199 -5.357 -42.922 1.00 16.91 5 GLU B O 1
ATOM 1536 N N . ILE B 1 6 ? 23.686 -5.689 -41.251 1.00 14.75 6 ILE B N 1
ATOM 1537 C CA . ILE B 1 6 ? 23.113 -6.953 -40.800 1.00 12.57 6 ILE B CA 1
ATOM 1538 C C . ILE B 1 6 ? 21.811 -6.630 -40.065 1.00 13.07 6 ILE B C 1
ATOM 1539 O O . ILE B 1 6 ? 21.800 -5.858 -39.101 1.00 13.16 6 ILE B O 1
ATOM 1544 N N . VAL B 1 7 ? 20.729 -7.214 -40.572 1.00 12.15 7 VAL B N 1
ATOM 1545 C CA . VAL B 1 7 ? 19.374 -7.072 -40.056 1.00 12.27 7 VAL B CA 1
ATOM 1546 C C . VAL B 1 7 ? 19.232 -7.804 -38.689 1.00 10.86 7 VAL B C 1
ATOM 1547 O O . VAL B 1 7 ? 19.778 -8.902 -38.509 1.00 9.38 7 VAL B O 1
ATOM 1551 N N . ALA B 1 8 ? 18.527 -7.195 -37.729 1.00 9.76 8 ALA B N 1
ATOM 1552 C CA . ALA B 1 8 ? 18.358 -7.831 -36.410 1.00 9.16 8 ALA B CA 1
ATOM 1553 C C . ALA B 1 8 ? 17.002 -8.516 -36.286 1.00 9.23 8 ALA B C 1
ATOM 1554 O O . ALA B 1 8 ? 16.040 -8.158 -36.993 1.00 9.35 8 ALA B O 1
ATOM 1556 N N . SER B 1 9 ? 16.932 -9.482 -35.367 1.00 8.72 9 SER B N 1
ATOM 1557 C CA . SER B 1 9 ? 15.736 -10.233 -35.094 1.00 9.40 9 SER B CA 1
ATOM 1558 C C . SER B 1 9 ? 14.524 -9.299 -34.967 1.00 9.57 9 SER B C 1
ATOM 1559 O O . SER B 1 9 ? 14.595 -8.264 -34.298 1.00 9.92 9 SER B O 1
ATOM 1562 N N . GLY B 1 10 ? 13.435 -9.660 -35.644 1.00 9.33 10 GLY B N 1
ATOM 1563 C CA . GLY B 1 10 ? 12.205 -8.869 -35.655 1.00 9.37 10 GLY B CA 1
ATOM 1564 C C . GLY B 1 10 ? 11.869 -8.354 -37.040 1.00 9.92 10 GLY B C 1
ATOM 1565 O O . GLY B 1 10 ? 10.695 -8.138 -37.374 1.00 10.18 10 GLY B O 1
ATOM 1566 N N . ASP B 1 11 ? 12.900 -8.114 -37.843 1.00 9.70 11 ASP B N 1
ATOM 1567 C CA . ASP B 1 11 ? 12.689 -7.724 -39.239 1.00 10.65 11 ASP B CA 1
ATOM 1568 C C . ASP B 1 11 ? 12.121 -8.940 -39.961 1.00 10.25 11 ASP B C 1
ATOM 1569 O O . ASP B 1 11 ? 12.773 -9.989 -39.995 1.00 10.04 11 ASP B O 1
ATOM 1574 N N . PRO B 1 12 ? 10.891 -8.821 -40.505 1.00 11.08 12 PRO B N 1
ATOM 1575 C CA . PRO B 1 12 ? 10.196 -9.964 -41.128 1.00 11.39 12 PRO B CA 1
ATOM 1576 C C . PRO B 1 12 ? 11.026 -10.775 -42.117 1.00 10.61 12 PRO B C 1
ATOM 1577 O O . PRO B 1 12 ? 10.801 -11.979 -42.237 1.00 10.18 12 PRO B O 1
ATOM 1581 N N . VAL B 1 13 ? 11.946 -10.124 -42.833 1.00 10.73 13 VAL B N 1
ATOM 1582 C CA . VAL B 1 13 ? 12.813 -10.828 -43.815 1.00 11.06 13 VAL B CA 1
ATOM 1583 C C . VAL B 1 13 ? 13.573 -12.013 -43.165 1.00 10.64 13 VAL B C 1
ATOM 1584 O O . VAL B 1 13 ? 13.844 -13.059 -43.796 1.00 9.41 13 VAL B O 1
ATOM 1588 N N . LEU B 1 14 ? 13.880 -11.864 -41.883 1.00 10.00 14 LEU B N 1
ATOM 1589 C CA . LEU B 1 14 ? 14.564 -12.913 -41.162 1.00 10.28 14 LEU B CA 1
ATOM 1590 C C . LEU B 1 14 ? 13.682 -14.113 -40.828 1.00 10.47 14 LEU B C 1
ATOM 1591 O O . LEU B 1 14 ? 14.191 -15.190 -40.489 1.00 11.83 14 LEU B O 1
ATOM 1596 N N . HIS B 1 15 ? 12.369 -13.924 -40.892 1.00 11.05 15 HIS B N 1
ATOM 1597 C CA . HIS B 1 15 ? 11.420 -14.881 -40.329 1.00 11.41 15 HIS B CA 1
ATOM 1598 C C . HIS B 1 15 ? 10.484 -15.426 -41.391 1.00 12.68 15 HIS B C 1
ATOM 1599 O O . HIS B 1 15 ? 9.403 -15.947 -41.075 1.00 13.41 15 HIS B O 1
ATOM 1606 N N . GLU B 1 16 ? 10.886 -15.270 -42.651 1.00 13.07 16 GLU B N 1
ATOM 1607 C CA . GLU B 1 16 ? 10.056 -15.624 -43.800 1.00 14.32 16 GLU B CA 1
ATOM 1608 C C . GLU B 1 16 ? 10.911 -16.524 -44.671 1.00 13.96 16 GLU B C 1
ATOM 1609 O O . GLU B 1 16 ? 12.151 -16.464 -44.595 1.00 13.11 16 GLU B O 1
ATOM 1615 N N . LYS B 1 17 ? 10.263 -17.344 -45.495 1.00 13.61 17 LYS B N 1
ATOM 1616 C CA . LYS B 1 17 ? 10.968 -18.292 -46.347 1.00 13.94 17 LYS B CA 1
ATOM 1617 C C . LYS B 1 17 ? 11.576 -17.542 -47.526 1.00 13.02 17 LYS B C 1
ATOM 1618 O O . LYS B 1 17 ? 10.869 -16.807 -48.215 1.00 13.25 17 LYS B O 1
ATOM 1624 N N . ALA B 1 18 ? 12.881 -17.719 -47.740 1.00 11.78 18 ALA B N 1
ATOM 1625 C CA . ALA B 1 18 ? 13.577 -17.122 -48.894 1.00 12.16 18 ALA B CA 1
ATOM 1626 C C . ALA B 1 18 ? 13.288 -17.851 -50.200 1.00 12.20 18 ALA B C 1
ATOM 1627 O O . ALA B 1 18 ? 13.030 -19.049 -50.191 1.00 11.73 18 ALA B O 1
ATOM 1629 N N . ARG B 1 19 ? 13.328 -17.110 -51.314 1.00 12.76 19 ARG B N 1
ATOM 1630 C CA . ARG B 1 19 ? 12.998 -17.651 -52.651 1.00 13.08 19 ARG B CA 1
ATOM 1631 C C . ARG B 1 19 ? 14.251 -18.228 -53.309 1.00 12.55 19 ARG B C 1
ATOM 1632 O O . ARG B 1 19 ? 15.320 -17.641 -53.203 1.00 10.93 19 ARG B O 1
ATOM 1640 N N . GLU B 1 20 ? 14.107 -19.355 -54.013 1.00 12.96 20 GLU B N 1
ATOM 1641 C CA . GLU B 1 20 ? 15.175 -19.850 -54.914 1.00 13.43 20 GLU B CA 1
ATOM 1642 C C . GLU B 1 20 ? 15.606 -18.820 -55.963 1.00 13.93 20 GLU B C 1
ATOM 1643 O O . GLU B 1 20 ? 14.797 -18.018 -56.418 1.00 13.19 20 GLU B O 1
ATOM 1649 N N . VAL B 1 21 ? 16.901 -18.826 -56.283 1.00 14.18 21 VAL B N 1
ATOM 1650 C CA . VAL B 1 21 ? 17.465 -18.039 -57.365 1.00 15.37 21 VAL B CA 1
ATOM 1651 C C . VAL B 1 21 ? 17.389 -18.911 -58.611 1.00 15.86 21 VAL B C 1
ATOM 1652 O O . VAL B 1 21 ? 17.725 -20.094 -58.563 1.00 16.41 21 VAL B O 1
ATOM 1656 N N . ASP B 1 22 ? 16.933 -18.332 -59.717 1.00 16.71 22 ASP B N 1
ATOM 1657 C CA . ASP B 1 22 ? 17.044 -18.954 -61.039 1.00 17.77 22 ASP B CA 1
ATOM 1658 C C . ASP B 1 22 ? 18.510 -19.260 -61.304 1.00 17.31 22 ASP B C 1
ATOM 1659 O O . ASP B 1 22 ? 19.314 -18.350 -61.380 1.00 17.12 22 ASP B O 1
ATOM 1664 N N . PRO B 1 23 ? 18.857 -20.550 -61.412 1.00 17.70 23 PRO B N 1
ATOM 1665 C CA . PRO B 1 23 ? 20.237 -20.987 -61.621 1.00 17.90 23 PRO B CA 1
ATOM 1666 C C . PRO B 1 23 ? 20.918 -20.275 -62.795 1.00 17.71 23 PRO B C 1
ATOM 1667 O O . PRO B 1 23 ? 22.110 -19.956 -62.709 1.00 17.59 23 PRO B O 1
ATOM 1671 N N . GLY B 1 24 ? 20.160 -19.992 -63.853 1.00 17.52 24 GLY B N 1
ATOM 1672 C CA . GLY B 1 24 ? 20.695 -19.279 -64.997 1.00 17.25 24 GLY B CA 1
ATOM 1673 C C . GLY B 1 24 ? 20.980 -17.807 -64.749 1.00 17.13 24 GLY B C 1
ATOM 1674 O O . GLY B 1 24 ? 21.577 -17.123 -65.586 1.00 17.19 24 GLY B O 1
ATOM 1675 N N . GLU B 1 25 ? 20.540 -17.305 -63.605 1.00 15.84 25 GLU B N 1
ATOM 1676 C CA . GLU B 1 25 ? 20.751 -15.915 -63.251 1.00 15.56 25 GLU B CA 1
ATOM 1677 C C . GLU B 1 25 ? 21.872 -15.728 -62.204 1.00 14.93 25 GLU B C 1
ATOM 1678 O O . GLU B 1 25 ? 22.187 -14.595 -61.815 1.00 14.44 25 GLU B O 1
ATOM 1684 N N . ILE B 1 26 ? 22.480 -16.830 -61.767 1.00 15.13 26 ILE B N 1
ATOM 1685 C CA . ILE B 1 26 ? 23.491 -16.765 -60.700 1.00 15.03 26 ILE B CA 1
ATOM 1686 C C . ILE B 1 26 ? 24.689 -15.936 -61.168 1.00 16.09 26 ILE B C 1
ATOM 1687 O O . ILE B 1 26 ? 25.219 -15.126 -60.411 1.00 16.17 26 ILE B O 1
ATOM 1692 N N . GLY B 1 27 ? 25.079 -16.103 -62.436 1.00 16.55 27 GLY B N 1
ATOM 1693 C CA . GLY B 1 27 ? 26.155 -15.308 -63.005 1.00 17.15 27 GLY B CA 1
ATOM 1694 C C . GLY B 1 27 ? 25.827 -13.853 -63.293 1.00 17.58 27 GLY B C 1
ATOM 1695 O O . GLY B 1 27 ? 26.706 -13.098 -63.724 1.00 18.10 27 GLY B O 1
ATOM 1696 N N . SER B 1 28 ? 24.578 -13.443 -63.080 1.00 17.00 28 SER B N 1
ATOM 1697 C CA . SER B 1 28 ? 24.174 -12.054 -63.366 1.00 17.85 28 SER B CA 1
ATOM 1698 C C . SER B 1 28 ? 24.797 -11.009 -62.424 1.00 17.91 28 SER B C 1
ATOM 1699 O O . SER B 1 28 ? 25.207 -11.328 -61.280 1.00 17.20 28 SER B O 1
ATOM 1702 N N . GLU B 1 29 ? 24.829 -9.759 -62.891 1.00 18.35 29 GLU B N 1
ATOM 1703 C CA . GLU B 1 29 ? 25.308 -8.610 -62.080 1.00 18.70 29 GLU B CA 1
ATOM 1704 C C . GLU B 1 29 ? 24.639 -8.517 -60.729 1.00 17.91 29 GLU B C 1
ATOM 1705 O O . GLU B 1 29 ? 25.298 -8.328 -59.706 1.00 17.91 29 GLU B O 1
ATOM 1711 N N . ARG B 1 30 ? 23.316 -8.610 -60.744 1.00 17.88 30 ARG B N 1
ATOM 1712 C CA . ARG B 1 30 ? 22.503 -8.457 -59.561 1.00 17.83 30 ARG B CA 1
ATOM 1713 C C . ARG B 1 30 ? 22.878 -9.509 -58.508 1.00 16.25 30 ARG B C 1
ATOM 1714 O O . ARG B 1 30 ? 23.078 -9.179 -57.337 1.00 15.79 30 ARG B O 1
ATOM 1722 N N . ILE B 1 31 ? 22.950 -10.771 -58.918 1.00 15.28 31 ILE B N 1
ATOM 1723 C CA . ILE B 1 31 ? 23.270 -11.849 -57.967 1.00 14.27 31 ILE B CA 1
ATOM 1724 C C . ILE B 1 31 ? 24.736 -11.791 -57.529 1.00 13.88 31 ILE B C 1
ATOM 1725 O O . ILE B 1 31 ? 25.038 -11.976 -56.357 1.00 13.87 31 ILE B O 1
ATOM 1730 N N . GLN B 1 32 ? 25.642 -11.502 -58.460 1.00 13.66 32 GLN B N 1
ATOM 1731 C CA . GLN B 1 32 ? 27.058 -11.425 -58.112 1.00 14.12 32 GLN B CA 1
ATOM 1732 C C . GLN B 1 32 ? 27.321 -10.334 -57.082 1.00 13.92 32 GLN B C 1
ATOM 1733 O O . GLN B 1 32 ? 28.151 -10.516 -56.206 1.00 13.17 32 GLN B O 1
ATOM 1739 N N . LYS B 1 33 ? 26.590 -9.225 -57.200 1.00 14.67 33 LYS B N 1
ATOM 1740 C CA . LYS B 1 33 ? 26.656 -8.097 -56.273 1.00 15.16 33 LYS B CA 1
ATOM 1741 C C . LYS B 1 33 ? 26.140 -8.469 -54.884 1.00 14.60 33 LYS B C 1
ATOM 1742 O O . LYS B 1 33 ? 26.750 -8.104 -53.894 1.00 14.52 33 LYS B O 1
ATOM 1748 N N . ILE B 1 34 ? 25.010 -9.166 -54.818 1.00 13.86 34 ILE B N 1
ATOM 1749 C CA . ILE B 1 34 ? 24.530 -9.696 -53.540 1.00 12.93 34 ILE B CA 1
ATOM 1750 C C . ILE B 1 34 ? 25.579 -10.615 -52.894 1.00 13.17 34 ILE B C 1
ATOM 1751 O O . ILE B 1 34 ? 25.865 -10.492 -51.703 1.00 12.95 34 ILE B O 1
ATOM 1756 N N . ILE B 1 35 ? 26.153 -11.527 -53.685 1.00 12.73 35 ILE B N 1
ATOM 1757 C CA . ILE B 1 35 ? 27.173 -12.444 -53.149 1.00 11.99 35 ILE B CA 1
ATOM 1758 C C . ILE B 1 35 ? 28.402 -11.660 -52.673 1.00 12.61 35 ILE B C 1
ATOM 1759 O O . ILE B 1 35 ? 28.879 -11.870 -51.547 1.00 11.80 35 ILE B O 1
ATOM 1764 N N . ASP B 1 36 ? 28.900 -10.750 -53.512 1.00 13.88 36 ASP B N 1
ATOM 1765 C CA . ASP B 1 36 ? 30.022 -9.868 -53.102 1.00 14.74 36 ASP B CA 1
ATOM 1766 C C . ASP B 1 36 ? 29.722 -9.120 -51.784 1.00 14.09 36 ASP B C 1
ATOM 1767 O O . ASP B 1 36 ? 30.569 -9.053 -50.879 1.00 12.84 36 ASP B O 1
ATOM 1772 N N . ASP B 1 37 ? 28.520 -8.548 -51.681 1.00 13.77 37 ASP B N 1
ATOM 1773 C CA . ASP B 1 37 ? 28.115 -7.816 -50.463 1.00 13.68 37 ASP B CA 1
ATOM 1774 C C . ASP B 1 37 ? 28.099 -8.745 -49.232 1.00 12.50 37 ASP B C 1
ATOM 1775 O O . ASP B 1 37 ? 28.547 -8.355 -48.145 1.00 11.93 37 ASP B O 1
ATOM 1780 N N . MET B 1 38 ? 27.555 -9.956 -49.409 1.00 11.58 38 MET B N 1
ATOM 1781 C CA . MET B 1 38 ? 27.469 -10.927 -48.316 1.00 11.15 38 MET B CA 1
ATOM 1782 C C . MET B 1 38 ? 28.845 -11.289 -47.775 1.00 11.06 38 MET B C 1
ATOM 1783 O O . MET B 1 38 ? 29.044 -11.311 -46.558 1.00 10.54 38 MET B O 1
ATOM 1788 N N . ILE B 1 39 ? 29.800 -11.536 -48.677 1.00 11.27 39 ILE B N 1
ATOM 1789 C CA . ILE B 1 39 ? 31.162 -11.897 -48.271 1.00 11.22 39 ILE B CA 1
ATOM 1790 C C . ILE B 1 39 ? 31.822 -10.765 -47.482 1.00 11.84 39 ILE B C 1
ATOM 1791 O O . ILE B 1 39 ? 32.459 -11.014 -46.447 1.00 11.19 39 ILE B O 1
ATOM 1796 N N . LYS B 1 40 ? 31.676 -9.532 -47.973 1.00 12.30 40 LYS B N 1
ATOM 1797 C CA . LYS B 1 40 ? 32.282 -8.370 -47.312 1.00 13.41 40 LYS B CA 1
ATOM 1798 C C . LYS B 1 40 ? 31.646 -8.148 -45.938 1.00 12.61 40 LYS B C 1
ATOM 1799 O O . LYS B 1 40 ? 32.360 -7.960 -44.963 1.00 13.41 40 LYS B O 1
ATOM 1805 N N . VAL B 1 41 ? 30.317 -8.238 -45.870 1.00 12.11 41 VAL B N 1
ATOM 1806 C CA . VAL B 1 41 ? 29.563 -8.073 -44.603 1.00 11.51 41 VAL B CA 1
ATOM 1807 C C . VAL B 1 41 ? 29.988 -9.113 -43.550 1.00 10.68 41 VAL B C 1
ATOM 1808 O O . VAL B 1 41 ? 30.272 -8.779 -42.377 1.00 10.44 41 VAL B O 1
ATOM 1812 N N . MET B 1 42 ? 30.024 -10.369 -43.979 1.00 10.25 42 MET B N 1
ATOM 1813 C CA . MET B 1 42 ? 30.517 -11.470 -43.165 1.00 9.35 42 MET B CA 1
ATOM 1814 C C . MET B 1 42 ? 31.910 -11.177 -42.588 1.00 9.45 42 MET B C 1
ATOM 1815 O O . MET B 1 42 ? 32.135 -11.316 -41.389 1.00 8.50 42 MET B O 1
ATOM 1820 N N . ARG B 1 43 ? 32.846 -10.819 -43.467 1.00 10.05 43 ARG B N 1
ATOM 1821 C CA . ARG B 1 43 ? 34.229 -10.549 -43.079 1.00 11.38 43 ARG B CA 1
ATOM 1822 C C . ARG B 1 43 ? 34.392 -9.311 -42.194 1.00 12.84 43 ARG B C 1
ATOM 1823 O O . ARG B 1 43 ? 35.307 -9.253 -41.379 1.00 13.46 43 ARG B O 1
ATOM 1831 N N . LEU B 1 44 ? 33.508 -8.326 -42.364 1.00 13.66 44 LEU B N 1
ATOM 1832 C CA . LEU B 1 44 ? 33.487 -7.120 -41.522 1.00 15.00 44 LEU B CA 1
ATOM 1833 C C . LEU B 1 44 ? 32.991 -7.344 -40.086 1.00 14.31 44 LEU B C 1
ATOM 1834 O O . LEU B 1 44 ? 33.414 -6.631 -39.188 1.00 14.58 44 LEU B O 1
ATOM 1839 N N . ALA B 1 45 ? 32.079 -8.298 -39.881 1.00 13.25 45 ALA B N 1
ATOM 1840 C CA . ALA B 1 45 ? 31.419 -8.502 -38.577 1.00 13.69 45 ALA B CA 1
ATOM 1841 C C . ALA B 1 45 ? 32.412 -8.702 -37.415 1.00 14.73 45 ALA B C 1
ATOM 1842 O O . ALA B 1 45 ? 32.339 -7.970 -36.417 1.00 14.21 45 ALA B O 1
ATOM 1844 N N . PRO B 1 46 ? 33.341 -9.682 -37.523 1.00 14.84 46 PRO B N 1
ATOM 1845 C CA . PRO B 1 46 ? 33.446 -10.794 -38.467 1.00 14.12 46 PRO B CA 1
ATOM 1846 C C . PRO B 1 46 ? 32.671 -12.008 -37.929 1.00 12.91 46 PRO B C 1
ATOM 1847 O O . PRO B 1 46 ? 32.441 -12.104 -36.726 1.00 12.12 46 PRO B O 1
ATOM 1851 N N . CYS B 1 47 ? 32.267 -12.904 -38.822 1.00 11.42 47 CYS B N 1
ATOM 1852 C CA . CYS B 1 47 ? 31.565 -14.110 -38.440 1.00 10.70 47 CYS B CA 1
ATOM 1853 C C . CYS B 1 47 ? 31.894 -15.211 -39.456 1.00 10.18 47 CYS B C 1
ATOM 1854 O O . CYS B 1 47 ? 32.483 -14.944 -40.508 1.00 9.85 47 CYS B O 1
ATOM 1857 N N . VAL B 1 48 ? 31.519 -16.443 -39.130 1.00 8.92 48 VAL B N 1
ATOM 1858 C CA . VAL B 1 48 ? 31.858 -17.582 -39.975 1.00 8.35 48 VAL B CA 1
ATOM 1859 C C . VAL B 1 48 ? 30.795 -17.940 -41.012 1.00 8.35 48 VAL B C 1
ATOM 1860 O O . VAL B 1 48 ? 31.014 -18.819 -41.852 1.00 8.48 48 VAL B O 1
ATOM 1864 N N . GLY B 1 49 ? 29.651 -17.273 -40.954 1.00 7.46 49 GLY B N 1
ATOM 1865 C CA . GLY B 1 49 ? 28.547 -17.600 -41.870 1.00 8.72 49 GLY B CA 1
ATOM 1866 C C . GLY B 1 49 ? 27.537 -16.483 -41.943 1.00 8.87 49 GLY B C 1
ATOM 1867 O O . GLY B 1 49 ? 27.304 -15.790 -40.959 1.00 9.05 49 GLY B O 1
ATOM 1868 N N . LEU B 1 50 ? 26.902 -16.347 -43.102 1.00 9.37 50 LEU B N 1
ATOM 1869 C CA . LEU B 1 50 ? 25.844 -15.370 -43.295 1.00 9.46 50 LEU B CA 1
ATOM 1870 C C . LEU B 1 50 ? 24.889 -15.868 -44.377 1.00 9.11 50 LEU B C 1
ATOM 1871 O O . LEU B 1 50 ? 25.291 -16.536 -45.342 1.00 9.31 50 LEU B O 1
ATOM 1876 N N . ALA B 1 51 ? 23.628 -15.517 -44.210 1.00 8.19 51 ALA B N 1
ATOM 1877 C CA . ALA B 1 51 ? 22.580 -15.888 -45.138 1.00 8.17 51 ALA B CA 1
ATOM 1878 C C . ALA B 1 51 ? 21.953 -14.611 -45.700 1.00 7.83 51 ALA B C 1
ATOM 1879 O O . ALA B 1 51 ? 21.912 -13.578 -45.002 1.00 7.48 51 ALA B O 1
ATOM 1881 N N . ALA B 1 52 ? 21.454 -14.680 -46.945 1.00 7.88 52 ALA B N 1
ATOM 1882 C CA . ALA B 1 52 ? 20.968 -13.480 -47.649 1.00 7.51 52 ALA B CA 1
ATOM 1883 C C . ALA B 1 52 ? 19.915 -12.663 -46.865 1.00 7.67 52 ALA B C 1
ATOM 1884 O O . ALA B 1 52 ? 19.951 -11.428 -46.901 1.00 7.85 52 ALA B O 1
ATOM 1886 N N . PRO B 1 53 ? 18.935 -13.339 -46.220 1.00 7.35 53 PRO B N 1
ATOM 1887 C CA . PRO B 1 53 ? 17.950 -12.597 -45.415 1.00 7.37 53 PRO B CA 1
ATOM 1888 C C . PRO B 1 53 ? 18.584 -11.701 -44.336 1.00 7.68 53 PRO B C 1
ATOM 1889 O O . PRO B 1 53 ? 17.993 -10.680 -43.957 1.00 7.58 53 PRO B O 1
ATOM 1893 N N . GLN B 1 54 ? 19.790 -12.054 -43.867 1.00 7.35 54 GLN B N 1
ATOM 1894 C CA . GLN B 1 54 ? 20.480 -11.231 -42.868 1.00 7.90 54 GLN B CA 1
ATOM 1895 C C . GLN B 1 54 ? 20.943 -9.875 -43.386 1.00 8.44 54 GLN B C 1
ATOM 1896 O O . GLN B 1 54 ? 21.250 -8.986 -42.596 1.00 8.68 54 GLN B O 1
ATOM 1902 N N . ILE B 1 55 ? 21.024 -9.714 -44.706 1.00 8.99 55 ILE B N 1
ATOM 1903 C CA . ILE B 1 55 ? 21.243 -8.376 -45.266 1.00 9.77 55 ILE B CA 1
ATOM 1904 C C . ILE B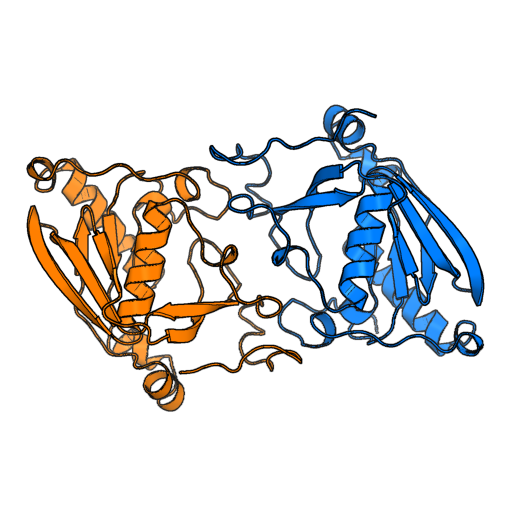 1 55 ? 19.995 -7.874 -45.993 1.00 9.92 55 ILE B C 1
ATOM 1905 O O . ILE B 1 55 ? 20.064 -6.970 -46.842 1.00 10.65 55 ILE B O 1
ATOM 1910 N N . GLY B 1 56 ? 18.865 -8.488 -45.683 1.00 9.68 56 GLY B N 1
ATOM 1911 C CA . GLY B 1 56 ? 17.577 -8.003 -46.182 1.00 10.64 56 GLY B CA 1
ATOM 1912 C C . GLY B 1 56 ? 17.232 -8.498 -47.575 1.00 10.97 56 GLY B C 1
ATOM 1913 O O . GLY B 1 56 ? 16.388 -7.924 -48.240 1.00 11.22 56 GLY B O 1
ATOM 1914 N N . VAL B 1 57 ? 17.885 -9.573 -48.015 1.00 10.58 57 VAL B N 1
ATOM 1915 C CA . VAL B 1 57 ? 17.680 -10.121 -49.361 1.00 10.69 57 VAL B CA 1
ATOM 1916 C C . VAL B 1 57 ? 16.974 -11.496 -49.219 1.00 9.92 57 VAL B C 1
ATOM 1917 O O . VAL B 1 57 ? 17.564 -12.447 -48.684 1.00 10.41 57 VAL B O 1
ATOM 1921 N N . PRO B 1 58 ? 15.712 -11.597 -49.672 1.00 10.19 58 PRO B N 1
ATOM 1922 C CA . PRO B 1 58 ? 14.875 -12.807 -49.516 1.00 10.20 58 PRO B CA 1
ATOM 1923 C C . PRO B 1 58 ? 15.193 -13.928 -50.517 1.00 9.27 58 PRO B C 1
ATOM 1924 O O . PRO B 1 58 ? 14.283 -14.468 -51.145 1.00 9.11 58 PRO B O 1
ATOM 1928 N N . LEU B 1 59 ? 16.475 -14.267 -50.657 1.00 9.01 59 LEU B N 1
ATOM 1929 C CA . LEU B 1 59 ? 16.931 -15.247 -51.640 1.00 9.29 59 LEU B CA 1
ATOM 1930 C C . LEU B 1 59 ? 17.720 -16.329 -50.955 1.00 9.84 59 LEU B C 1
ATOM 1931 O O . LEU B 1 59 ? 18.336 -16.102 -49.895 1.00 9.75 59 LEU B O 1
ATOM 1936 N N . ARG B 1 60 ? 17.709 -17.510 -51.559 1.00 10.42 60 ARG B N 1
ATOM 1937 C CA . ARG B 1 60 ? 18.349 -18.674 -50.957 1.00 10.47 60 ARG B CA 1
ATOM 1938 C C . ARG B 1 60 ? 19.846 -18.733 -51.272 1.00 9.94 60 ARG B C 1
ATOM 1939 O O . ARG B 1 60 ? 20.285 -19.482 -52.152 1.00 9.71 60 ARG B O 1
ATOM 1947 N N . ILE B 1 61 ? 20.604 -17.921 -50.527 1.00 8.86 61 ILE B N 1
ATOM 1948 C CA . ILE B 1 61 ? 22.044 -17.785 -50.713 1.00 8.73 61 ILE B CA 1
ATOM 1949 C C . ILE B 1 61 ? 22.711 -17.787 -49.351 1.00 7.99 61 ILE B C 1
ATOM 1950 O O . ILE B 1 61 ? 22.268 -17.072 -48.457 1.00 7.85 61 ILE B O 1
ATOM 1955 N N . ILE B 1 62 ? 23.749 -18.606 -49.187 1.00 7.64 62 ILE B N 1
ATOM 1956 C CA . ILE B 1 62 ? 24.567 -18.570 -47.973 1.00 7.16 62 ILE B CA 1
ATOM 1957 C C . ILE B 1 62 ? 26.058 -18.425 -48.341 1.00 7.85 62 ILE B C 1
ATOM 1958 O O . ILE B 1 62 ? 26.508 -18.848 -49.442 1.00 7.34 62 ILE B O 1
ATOM 1963 N N . VAL B 1 63 ? 26.813 -17.826 -47.427 1.00 7.08 63 VAL B N 1
ATOM 1964 C CA . VAL B 1 63 ? 28.286 -17.780 -47.532 1.00 7.90 63 VAL B CA 1
ATOM 1965 C C . VAL B 1 63 ? 28.842 -18.179 -46.183 1.00 7.38 63 VAL B C 1
ATOM 1966 O O . VAL B 1 63 ? 28.172 -17.990 -45.149 1.00 6.25 63 VAL B O 1
ATOM 1970 N N . LEU B 1 64 ? 30.028 -18.783 -46.191 1.00 7.30 64 LEU B N 1
ATOM 1971 C CA . LEU B 1 64 ? 30.618 -19.288 -44.951 1.00 7.57 64 LEU B CA 1
ATOM 1972 C C . LEU B 1 64 ? 32.113 -19.565 -45.120 1.00 9.00 64 LEU B C 1
ATOM 1973 O O . LEU B 1 64 ? 32.595 -19.902 -46.224 1.00 9.04 64 LEU B O 1
ATOM 1978 N N . GLU B 1 65 ? 32.846 -19.404 -44.022 1.00 9.86 65 GLU B N 1
ATOM 1979 C CA . GLU B 1 65 ? 34.265 -19.712 -44.015 1.00 11.07 65 GLU B CA 1
ATOM 1980 C C . GLU B 1 65 ? 34.738 -19.781 -42.582 1.00 11.26 65 GLU B C 1
ATOM 1981 O O . GLU B 1 65 ? 34.186 -19.105 -41.701 1.00 11.17 65 GLU B O 1
ATOM 1987 N N . ASP B 1 66 ? 35.787 -20.569 -42.351 1.00 11.11 66 ASP B N 1
ATOM 1988 C CA . ASP B 1 66 ? 36.434 -20.564 -41.043 1.00 10.62 66 ASP B CA 1
ATOM 1989 C C . ASP B 1 66 ? 37.939 -20.585 -41.273 1.00 10.82 66 ASP B C 1
ATOM 1990 O O . ASP B 1 66 ? 38.443 -21.367 -42.066 1.00 10.79 66 ASP B O 1
ATOM 1995 N N . THR B 1 67 ? 38.652 -19.688 -40.607 1.00 10.19 67 THR B N 1
ATOM 1996 C CA . THR B 1 67 ? 40.044 -19.447 -40.944 1.00 10.30 67 THR B CA 1
ATOM 1997 C C . THR B 1 67 ? 40.945 -19.723 -39.746 1.00 11.01 67 THR B C 1
ATOM 1998 O O . THR B 1 67 ? 40.487 -19.713 -38.603 1.00 9.76 67 THR B O 1
ATOM 2002 N N . LYS B 1 68 ? 42.228 -19.928 -40.032 1.00 11.97 68 LYS B N 1
ATOM 2003 C CA . LYS B 1 68 ? 43.251 -20.102 -39.005 1.00 13.98 68 LYS B CA 1
ATOM 2004 C C . LYS B 1 68 ? 43.157 -18.946 -38.013 1.00 14.05 68 LYS B C 1
ATOM 2005 O O . LYS B 1 68 ? 43.224 -19.156 -36.799 1.00 13.38 68 LYS B O 1
ATOM 2007 N N . GLU B 1 69 ? 42.935 -17.736 -38.534 1.00 15.78 69 GLU B N 1
ATOM 2008 C CA . GLU B 1 69 ? 42.784 -16.553 -37.691 1.00 16.48 69 GLU B CA 1
ATOM 2009 C C . GLU B 1 69 ? 41.603 -16.618 -36.725 1.00 15.25 69 GLU B C 1
ATOM 2010 O O . GLU B 1 69 ? 41.757 -16.324 -35.535 1.00 15.41 69 GLU B O 1
ATOM 2016 N N . TYR B 1 70 ? 40.425 -16.985 -37.217 1.00 13.52 70 TYR B N 1
ATOM 2017 C CA . TYR B 1 70 ? 39.250 -17.038 -36.363 1.00 11.99 70 TYR B CA 1
ATOM 2018 C C . TYR B 1 70 ? 39.443 -18.091 -35.305 1.00 11.63 70 TYR B C 1
ATOM 2019 O O . TYR B 1 70 ? 39.154 -17.884 -34.120 1.00 11.91 70 TYR B O 1
ATOM 2028 N N . ILE B 1 71 ? 39.918 -19.236 -35.753 1.00 11.11 71 ILE B N 1
ATOM 2029 C CA . ILE B 1 71 ? 40.151 -20.387 -34.883 1.00 11.09 71 ILE B CA 1
ATOM 2030 C C . ILE B 1 71 ? 41.201 -20.057 -33.814 1.00 11.66 71 ILE B C 1
ATOM 2031 O O . ILE B 1 71 ? 41.181 -20.638 -32.708 1.00 11.06 71 ILE B O 1
ATOM 2036 N N . SER B 1 72 ? 42.096 -19.114 -34.121 1.00 13.10 72 SER B N 1
ATOM 2037 C CA . SER B 1 72 ? 43.134 -18.716 -33.140 1.00 15.01 72 SER B CA 1
ATOM 2038 C C . SER B 1 72 ? 42.559 -17.986 -31.929 1.00 15.44 72 SER B C 1
ATOM 2039 O O . SER B 1 72 ? 43.246 -17.849 -30.924 1.00 16.31 72 SER B O 1
ATOM 2042 N N . TYR B 1 73 ? 41.309 -17.519 -32.008 1.00 16.28 73 TYR B N 1
ATOM 2043 C CA . TYR B 1 73 ? 40.693 -16.846 -30.850 1.00 16.80 73 TYR B CA 1
ATOM 2044 C C . TYR B 1 73 ? 40.066 -17.790 -29.821 1.00 15.59 73 TYR B C 1
ATOM 2045 O O . TYR B 1 73 ? 39.541 -17.334 -28.808 1.00 14.52 73 TYR B O 1
ATOM 2054 N N . ALA B 1 74 ? 40.088 -19.098 -30.098 1.00 14.21 74 ALA B N 1
ATOM 2055 C CA . ALA B 1 74 ? 39.550 -20.106 -29.178 1.00 13.11 74 ALA B CA 1
ATOM 2056 C C . ALA B 1 74 ? 40.676 -20.991 -28.664 1.00 13.05 74 ALA B C 1
ATOM 2057 O O . ALA B 1 74 ? 41.641 -21.238 -29.389 1.00 12.80 74 ALA B O 1
ATOM 2059 N N . PRO B 1 75 ? 40.561 -21.483 -27.419 1.00 13.31 75 PRO B N 1
ATOM 2060 C CA . PRO B 1 75 ? 41.609 -22.384 -26.904 1.00 13.43 75 PRO B CA 1
ATOM 2061 C C . PRO B 1 75 ? 41.615 -23.755 -27.627 1.00 13.15 75 PRO B C 1
ATOM 2062 O O . PRO B 1 75 ? 40.557 -24.245 -28.062 1.00 11.48 75 PRO B O 1
ATOM 2066 N N . LYS B 1 76 ? 42.797 -24.361 -27.724 1.00 13.17 76 LYS B N 1
ATOM 2067 C CA . LYS B 1 76 ? 42.987 -25.651 -28.389 1.00 13.48 76 LYS B CA 1
ATOM 2068 C C . LYS B 1 76 ? 41.932 -26.703 -27.975 1.00 13.11 76 LYS B C 1
ATOM 2069 O O . LYS B 1 76 ? 41.429 -27.487 -28.807 1.00 12.48 76 LYS B O 1
ATOM 2071 N N . GLU B 1 77 ? 41.612 -26.707 -26.685 1.00 13.69 77 GLU B N 1
ATOM 2072 C CA . GLU B 1 77 ? 40.734 -27.703 -26.086 1.00 14.12 77 GLU B CA 1
ATOM 2073 C C . GLU B 1 77 ? 39.300 -27.572 -26.596 1.00 13.70 77 GLU B C 1
ATOM 2074 O O . GLU B 1 77 ? 38.616 -28.573 -26.822 1.00 13.36 77 GLU B O 1
ATOM 2080 N N . GLU B 1 78 ? 38.848 -26.337 -26.777 1.00 13.24 78 GLU B N 1
ATOM 2081 C CA . GLU B 1 78 ? 37.529 -26.084 -27.345 1.00 13.64 78 GLU B CA 1
ATOM 2082 C C . GLU B 1 78 ? 37.475 -26.438 -28.855 1.00 12.15 78 GLU B C 1
ATOM 2083 O O . GLU B 1 78 ? 36.506 -27.027 -29.321 1.00 11.31 78 GLU B O 1
ATOM 2089 N N . ILE B 1 79 ? 38.525 -26.076 -29.591 1.00 11.41 79 ILE B N 1
ATOM 2090 C CA . ILE B 1 79 ? 38.651 -26.353 -31.031 1.00 11.57 79 ILE B CA 1
ATOM 2091 C C . ILE B 1 79 ? 38.590 -27.871 -31.290 1.00 11.91 79 ILE B C 1
ATOM 2092 O O . ILE B 1 79 ? 37.868 -28.329 -32.172 1.00 11.76 79 ILE B O 1
ATOM 2097 N N . LEU B 1 80 ? 39.321 -28.632 -30.476 1.00 11.70 80 LEU B N 1
ATOM 2098 C CA . LEU B 1 80 ? 39.319 -30.093 -30.511 1.00 12.15 80 LEU B CA 1
ATOM 2099 C C . LEU B 1 80 ? 37.942 -30.684 -30.258 1.00 11.34 80 LEU B C 1
ATOM 2100 O O . LEU B 1 80 ? 37.420 -31.438 -31.084 1.00 11.09 80 LEU B O 1
ATOM 2105 N N . ALA B 1 81 ? 37.348 -30.329 -29.124 1.00 10.73 81 ALA B N 1
ATOM 2106 C CA . ALA B 1 81 ? 35.999 -30.776 -28.783 1.00 10.86 81 ALA B CA 1
ATOM 2107 C C . ALA B 1 81 ? 34.997 -30.495 -29.893 1.00 10.30 81 ALA B C 1
ATOM 2108 O O . ALA B 1 81 ? 34.146 -31.346 -30.178 1.00 10.75 81 ALA B O 1
ATOM 2110 N N . GLN B 1 82 ? 35.072 -29.293 -30.485 1.00 9.58 82 GLN B N 1
ATOM 2111 C CA . GLN B 1 82 ? 34.067 -28.857 -31.460 1.00 9.47 82 GLN B CA 1
ATOM 2112 C C . GLN B 1 82 ? 34.338 -29.360 -32.854 1.00 9.53 82 GLN B C 1
ATOM 2113 O O . GLN B 1 82 ? 33.561 -29.071 -33.766 1.00 8.96 82 GLN B O 1
ATOM 2119 N N . GLU B 1 83 ? 35.430 -30.118 -33.017 1.00 10.05 83 GLU B N 1
ATOM 2120 C CA . GLU B 1 83 ? 35.891 -30.539 -34.352 1.00 10.94 83 GLU B CA 1
ATOM 2121 C C . GLU B 1 83 ? 35.831 -29.328 -35.299 1.00 10.38 83 GLU B C 1
ATOM 2122 O O . GLU B 1 83 ? 35.248 -29.365 -36.386 1.00 9.37 83 GLU B O 1
ATOM 2128 N N . ARG B 1 84 ? 36.431 -28.244 -34.844 1.00 10.13 84 ARG B N 1
ATOM 2129 C CA . ARG B 1 84 ? 36.391 -27.003 -35.595 1.00 10.52 84 ARG B CA 1
ATOM 2130 C C . ARG B 1 84 ? 37.684 -26.879 -36.403 1.00 10.75 84 ARG B C 1
ATOM 2131 O O . ARG B 1 84 ? 38.778 -26.864 -35.842 1.00 11.25 84 ARG B O 1
ATOM 2139 N N . ARG B 1 85 ? 37.558 -26.812 -37.721 1.00 11.24 85 ARG B N 1
ATOM 2140 C CA . ARG B 1 85 ? 38.733 -26.813 -38.602 1.00 12.55 85 ARG B CA 1
ATOM 2141 C C . ARG B 1 85 ? 38.530 -25.814 -39.706 1.00 11.89 85 ARG B C 1
ATOM 2142 O O . ARG B 1 85 ? 37.400 -25.572 -40.114 1.00 11.92 85 ARG B O 1
ATOM 2150 N N . HIS B 1 86 ? 39.628 -25.240 -40.191 1.00 11.12 86 HIS B N 1
ATOM 2151 C CA . HIS B 1 86 ? 39.534 -24.270 -41.272 1.00 11.74 86 HIS B CA 1
ATOM 2152 C C . HIS B 1 86 ? 38.854 -24.842 -42.513 1.00 11.08 86 HIS B C 1
ATOM 2153 O O . HIS B 1 86 ? 39.009 -25.999 -42.839 1.00 11.54 86 HIS B O 1
ATOM 2160 N N . PHE B 1 87 ? 38.131 -24.003 -43.222 1.00 10.76 87 PHE B N 1
ATOM 2161 C CA . PHE B 1 87 ? 37.678 -24.358 -44.559 1.00 11.52 87 PHE B CA 1
ATOM 2162 C C . PHE B 1 87 ? 37.590 -23.102 -45.421 1.00 11.76 87 PHE B C 1
ATOM 2163 O O . PHE B 1 87 ? 37.279 -22.020 -44.927 1.00 11.66 87 PHE B O 1
ATOM 2171 N N . ASP B 1 88 ? 37.857 -23.275 -46.710 1.00 11.82 88 ASP B N 1
ATOM 2172 C CA . ASP B 1 88 ? 37.833 -22.193 -47.658 1.00 12.75 88 ASP B CA 1
ATOM 2173 C C . ASP B 1 88 ? 36.435 -21.567 -47.801 1.00 12.80 88 ASP B C 1
ATOM 2174 O O . ASP B 1 88 ? 35.414 -22.248 -47.654 1.00 11.90 88 ASP B O 1
ATOM 2179 N N . LEU B 1 89 ? 36.422 -20.272 -48.117 1.00 12.91 89 LEU B N 1
ATOM 2180 C CA . LEU B 1 89 ? 35.209 -19.568 -48.481 1.00 13.64 89 LEU B CA 1
ATOM 2181 C C . LEU B 1 89 ? 34.309 -20.419 -49.376 1.00 14.40 89 LEU B C 1
ATOM 2182 O O . LEU B 1 89 ? 34.734 -20.908 -50.423 1.00 13.61 89 LEU B O 1
ATOM 2187 N N . MET B 1 90 ? 33.067 -20.582 -48.934 1.00 14.16 90 MET B N 1
ATOM 2188 C CA . MET B 1 90 ? 32.081 -21.328 -49.653 1.00 16.37 90 MET B CA 1
ATOM 2189 C C . MET B 1 90 ? 30.887 -20.404 -49.941 1.00 14.07 90 MET B C 1
ATOM 2190 O O . MET B 1 90 ? 30.465 -19.630 -49.083 1.00 12.52 90 MET B O 1
ATOM 2195 N N . VAL B 1 91 ? 30.383 -20.476 -51.172 1.00 13.60 91 VAL B N 1
ATOM 2196 C CA . VAL B 1 91 ? 29.136 -19.799 -51.578 1.00 12.55 91 VAL B CA 1
ATOM 2197 C C . VAL B 1 91 ? 28.179 -20.891 -52.066 1.00 12.66 91 VAL B C 1
ATOM 2198 O O . VAL B 1 91 ? 28.520 -21.694 -52.928 1.00 12.26 91 VAL B O 1
ATOM 2202 N N . MET B 1 92 ? 26.989 -20.944 -51.487 1.00 11.78 92 MET B N 1
ATOM 2203 C CA . MET B 1 92 ? 26.001 -21.919 -51.931 1.00 12.44 92 MET B CA 1
ATOM 2204 C C . MET B 1 92 ? 24.706 -21.198 -52.270 1.00 11.30 92 MET B C 1
ATOM 2205 O O . MET B 1 92 ? 24.180 -20.445 -51.444 1.00 10.27 92 MET B O 1
ATOM 2210 N N . VAL B 1 93 ? 24.260 -21.382 -53.522 1.00 10.80 93 VAL B N 1
ATOM 2211 C CA . VAL B 1 93 ? 22.985 -20.841 -54.003 1.00 10.29 93 VAL B CA 1
ATOM 2212 C C . VAL B 1 93 ? 22.026 -22.014 -54.083 1.00 9.61 93 VAL B C 1
ATOM 2213 O O . VAL B 1 93 ? 22.407 -23.098 -54.539 1.00 10.83 93 VAL B O 1
ATOM 2217 N N . ASN B 1 94 ? 20.794 -21.807 -53.620 1.00 10.17 94 ASN B N 1
ATOM 2218 C CA . ASN B 1 94 ? 19.764 -22.859 -53.498 1.00 9.69 94 ASN B CA 1
ATOM 2219 C C . ASN B 1 94 ? 20.254 -24.132 -52.787 1.00 9.92 94 ASN B C 1
ATOM 2220 O O . ASN B 1 94 ? 20.038 -25.246 -53.285 1.00 9.33 94 ASN B O 1
ATOM 2225 N N . PRO B 1 95 ? 20.903 -23.970 -51.614 1.00 9.51 95 PRO B N 1
ATOM 2226 C CA . PRO B 1 95 ? 21.419 -25.140 -50.926 1.00 9.81 95 PRO B CA 1
ATOM 2227 C C . PRO B 1 95 ? 20.293 -26.049 -50.437 1.00 11.28 95 PRO B C 1
ATOM 2228 O O . PRO B 1 95 ? 19.229 -25.555 -50.011 1.00 11.41 95 PRO B O 1
ATOM 2232 N N . VAL B 1 96 ? 20.507 -27.361 -50.536 1.00 11.65 96 VAL B N 1
ATOM 2233 C CA . VAL B 1 96 ? 19.586 -28.352 -49.960 1.0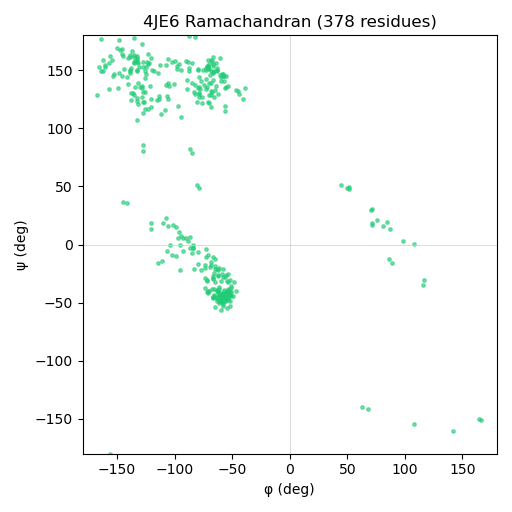0 12.05 96 VAL B CA 1
ATOM 2234 C C . VAL B 1 96 ? 20.404 -29.272 -49.060 1.00 12.18 96 VAL B C 1
ATOM 2235 O O . VAL B 1 96 ? 21.312 -29.969 -49.536 1.00 11.64 96 VAL B O 1
ATOM 2239 N N . LEU B 1 97 ? 20.097 -29.248 -47.765 1.00 11.08 97 LEU B N 1
ATOM 2240 C CA . LEU B 1 97 ? 20.895 -29.953 -46.789 1.00 11.75 97 LEU B CA 1
ATOM 2241 C C . LEU B 1 97 ? 20.190 -31.202 -46.291 1.00 12.85 97 LEU B C 1
ATOM 2242 O O . LEU B 1 97 ? 18.985 -31.189 -46.042 1.00 13.98 97 LEU B O 1
ATOM 2247 N N . LYS B 1 98 ? 20.958 -32.279 -46.141 1.00 12.85 98 LYS B N 1
ATOM 2248 C CA . LYS B 1 98 ? 20.490 -33.504 -45.511 1.00 13.46 98 LYS B CA 1
ATOM 2249 C C . LYS B 1 98 ? 21.605 -34.019 -44.612 1.00 14.08 98 LYS B C 1
ATOM 2250 O O . LYS B 1 98 ? 22.792 -33.836 -44.912 1.00 13.84 98 LYS B O 1
ATOM 2252 N N . GLU B 1 99 ? 21.231 -34.654 -43.508 1.00 14.08 99 GLU B N 1
ATOM 2253 C CA . GLU B 1 99 ? 22.203 -35.289 -42.637 1.00 15.16 99 GLU B CA 1
ATOM 2254 C C . GLU B 1 99 ? 22.767 -36.567 -43.285 1.00 16.15 99 GLU B C 1
ATOM 2255 O O . GLU B 1 99 ? 22.072 -37.207 -44.079 1.00 15.60 99 GLU B O 1
ATOM 2261 N N . ARG B 1 100 ? 24.006 -36.918 -42.918 1.00 16.51 100 ARG B N 1
ATOM 2262 C CA . ARG B 1 100 ? 24.705 -38.121 -43.404 1.00 18.36 100 ARG B CA 1
ATOM 2263 C C . ARG B 1 100 ? 24.549 -39.297 -42.427 1.00 19.48 100 ARG B C 1
ATOM 2264 O O . ARG B 1 100 ? 24.719 -40.461 -42.804 1.00 19.89 100 ARG B O 1
ATOM 2272 N N . SER B 1 101 ? 24.254 -38.976 -41.168 1.00 18.80 101 SER B N 1
ATOM 2273 C CA . SER B 1 101 ? 24.005 -39.975 -40.131 1.00 19.61 101 SER B CA 1
ATOM 2274 C C . SER B 1 101 ? 23.153 -39.321 -39.050 1.00 18.89 101 SER B C 1
ATOM 2275 O O . SER B 1 101 ? 22.802 -38.146 -39.153 1.00 17.05 101 SER B O 1
ATOM 2278 N N . ASN B 1 102 ? 22.832 -40.091 -38.021 1.00 19.85 102 ASN B N 1
ATOM 2279 C CA . ASN B 1 102 ? 22.073 -39.605 -36.879 1.00 20.86 102 ASN B CA 1
ATOM 2280 C C . ASN B 1 102 ? 22.962 -39.045 -35.758 1.00 20.04 102 ASN B C 1
ATOM 2281 O O . ASN B 1 102 ? 22.466 -38.699 -34.689 1.00 19.99 102 ASN B O 1
ATOM 2286 N N . LYS B 1 103 ? 24.270 -38.966 -35.995 1.00 19.61 103 LYS B N 1
ATOM 2287 C CA . LYS B 1 103 ? 25.200 -38.441 -34.985 1.00 19.42 103 LYS B CA 1
ATOM 2288 C C . LYS B 1 103 ? 24.965 -36.933 -34.772 1.00 17.71 103 LYS B C 1
ATOM 2289 O O . LYS B 1 103 ? 24.844 -36.173 -35.742 1.00 16.07 103 LYS B O 1
ATOM 2295 N N . LYS B 1 104 ? 24.873 -36.531 -33.502 1.00 17.20 104 LYS B N 1
ATOM 2296 C CA . LYS B 1 104 ? 24.602 -35.151 -33.110 1.00 16.75 104 LYS B CA 1
ATOM 2297 C C . LYS B 1 104 ? 25.577 -34.674 -32.047 1.00 15.56 104 LYS B C 1
ATOM 2298 O O . LYS B 1 104 ? 26.166 -35.497 -31.336 1.00 16.01 104 LYS B O 1
ATOM 2304 N N . ALA B 1 105 ? 25.761 -33.350 -31.967 1.00 13.73 105 ALA B N 1
ATOM 2305 C CA . ALA B 1 105 ? 26.597 -32.694 -30.944 1.00 12.90 105 ALA B CA 1
ATOM 2306 C C . ALA B 1 105 ? 25.892 -31.448 -30.432 1.00 12.05 105 ALA B C 1
ATOM 2307 O O . ALA B 1 105 ? 25.121 -30.819 -31.154 1.00 11.32 105 ALA B O 1
ATOM 2309 N N . LEU B 1 106 ? 26.178 -31.089 -29.186 1.00 11.80 106 LEU B N 1
ATOM 2310 C CA . LEU B 1 106 ? 25.538 -29.933 -28.556 1.00 10.65 106 LEU B CA 1
ATOM 2311 C C . LEU B 1 106 ? 26.605 -28.915 -28.133 1.00 9.70 106 LEU B C 1
ATOM 2312 O O . LEU B 1 106 ? 27.469 -29.229 -27.320 1.00 8.78 106 LEU B O 1
ATOM 2317 N N . PHE B 1 107 ? 26.529 -27.708 -28.700 1.00 8.45 107 PHE B N 1
ATOM 2318 C CA . PHE B 1 107 ? 27.451 -26.628 -28.380 1.00 8.13 107 PHE B CA 1
ATOM 2319 C C . PHE B 1 107 ? 26.721 -25.301 -28.432 1.00 7.97 107 PHE B C 1
ATOM 2320 O O . PHE B 1 107 ? 25.629 -25.207 -29.015 1.00 7.10 107 PHE B O 1
ATOM 2328 N N . PHE B 1 108 ? 27.346 -24.280 -27.839 1.00 8.23 108 PHE B N 1
ATOM 2329 C CA . PHE B 1 108 ? 26.822 -22.915 -27.879 1.00 8.82 108 PHE B CA 1
ATOM 2330 C C . PHE B 1 108 ? 26.990 -22.290 -29.261 1.00 9.21 108 PHE B C 1
ATOM 2331 O O . PHE B 1 108 ? 28.051 -22.434 -29.893 1.00 9.96 108 PHE B O 1
ATOM 2339 N N . GLU B 1 109 ? 25.913 -21.663 -29.729 1.00 9.25 109 GLU B N 1
ATOM 2340 C CA . GLU B 1 109 ? 25.854 -20.908 -30.983 1.00 9.85 109 GLU B CA 1
ATOM 2341 C C . GLU B 1 109 ? 25.436 -19.477 -30.715 1.00 10.28 109 GLU B C 1
ATOM 2342 O O . GLU B 1 109 ? 24.761 -19.184 -29.714 1.00 9.76 109 GLU B O 1
ATOM 2348 N N . GLY B 1 110 ? 25.810 -18.607 -31.649 1.00 10.24 110 GLY B N 1
ATOM 2349 C CA . GLY B 1 110 ? 25.363 -17.211 -31.693 1.00 10.60 110 GLY B CA 1
ATOM 2350 C C . GLY B 1 110 ? 24.991 -16.894 -33.141 1.00 10.57 110 GLY B C 1
ATOM 2351 O O . GLY B 1 110 ? 25.137 -17.745 -34.017 1.00 10.34 110 GLY B O 1
ATOM 2352 N N . CYS B 1 111 ? 24.517 -15.672 -33.379 1.00 10.03 111 CYS B N 1
ATOM 2353 C CA . CYS B 1 111 ? 24.079 -15.224 -34.683 1.00 9.90 111 CYS B CA 1
ATOM 2354 C C . CYS B 1 111 ? 24.181 -13.714 -34.672 1.00 10.19 111 CYS B C 1
ATOM 2355 O O . CYS B 1 111 ? 23.787 -13.068 -33.693 1.00 10.36 111 CYS B O 1
ATOM 2358 N N . GLU B 1 112 ? 24.750 -13.149 -35.730 1.00 8.87 112 GLU B N 1
ATOM 2359 C CA . GLU B 1 112 ? 24.858 -11.707 -35.813 1.00 9.47 112 GLU B CA 1
ATOM 2360 C C . GLU B 1 112 ? 23.520 -10.971 -35.742 1.00 8.94 112 GLU B C 1
ATOM 2361 O O . GLU B 1 112 ? 23.494 -9.783 -35.397 1.00 8.62 112 GLU B O 1
ATOM 2367 N N . SER B 1 113 ? 22.426 -11.668 -36.037 1.00 8.13 113 SER B N 1
ATOM 2368 C CA . SER B 1 113 ? 21.101 -11.048 -35.996 1.00 9.19 113 SER B CA 1
ATOM 2369 C C . SER B 1 113 ? 20.495 -11.106 -34.585 1.00 9.42 113 SER B C 1
ATOM 2370 O O . SER B 1 113 ? 19.407 -10.584 -34.343 1.00 9.42 113 SER B O 1
ATOM 2373 N N . VAL B 1 114 ? 21.214 -11.745 -33.662 1.00 9.63 114 VAL B N 1
ATOM 2374 C CA . VAL B 1 114 ? 20.822 -11.785 -32.229 1.00 10.77 114 VAL B CA 1
ATOM 2375 C C . VAL B 1 114 ? 22.023 -11.313 -31.402 1.00 10.78 114 VAL B C 1
ATOM 2376 O O . VAL B 1 114 ? 22.791 -12.116 -30.866 1.00 10.73 114 VAL B O 1
ATOM 2380 N N . ASP B 1 115 ? 22.209 -10.005 -31.327 1.00 10.87 115 ASP B N 1
ATOM 2381 C CA . ASP B 1 115 ? 23.405 -9.459 -30.685 1.00 12.23 115 ASP B CA 1
ATOM 2382 C C . ASP B 1 115 ? 23.429 -9.699 -29.159 1.00 11.97 115 ASP B C 1
ATOM 2383 O O . ASP B 1 115 ? 22.459 -9.407 -28.463 1.00 11.82 115 ASP B O 1
ATOM 2388 N N . GLY B 1 116 ? 24.533 -10.252 -28.663 1.00 11.34 116 GLY B N 1
ATOM 2389 C CA . GLY B 1 116 ? 24.811 -10.258 -27.211 1.00 11.72 116 GLY B CA 1
ATOM 2390 C C . GLY B 1 116 ? 24.464 -11.535 -26.447 1.00 10.51 116 GLY B C 1
ATOM 2391 O O . GLY B 1 116 ? 24.624 -11.598 -25.224 1.00 10.39 116 GLY B O 1
ATOM 2392 N N . PHE B 1 117 ? 23.990 -12.553 -27.166 1.00 10.29 117 PHE B N 1
ATOM 2393 C CA . PHE B 1 117 ? 23.504 -13.798 -26.547 1.00 8.78 117 PHE B CA 1
ATOM 2394 C C . PHE B 1 117 ? 24.016 -15.046 -27.278 1.00 8.54 117 PHE B C 1
ATOM 2395 O O . PHE B 1 117 ? 24.502 -14.940 -28.422 1.00 7.72 117 PHE B O 1
ATOM 2403 N N . ARG B 1 118 ? 23.922 -16.198 -26.587 1.00 7.76 118 ARG B N 1
ATOM 2404 C CA . ARG B 1 118 ? 24.232 -17.538 -27.103 1.00 8.78 118 ARG B CA 1
ATOM 2405 C C . ARG B 1 118 ? 23.263 -18.530 -26.466 1.00 8.88 118 ARG B C 1
ATOM 2406 O O . ARG B 1 118 ? 22.652 -18.224 -25.462 1.00 9.02 118 ARG B O 1
ATOM 2414 N N . ALA B 1 119 ? 23.135 -19.717 -27.049 1.00 8.18 119 ALA B N 1
ATOM 2415 C CA . ALA B 1 119 ? 22.371 -20.788 -26.449 1.00 8.11 119 ALA B CA 1
ATOM 2416 C C . ALA B 1 119 ? 22.923 -22.109 -26.971 1.00 8.26 119 ALA B C 1
ATOM 2417 O O . ALA B 1 119 ? 23.598 -22.148 -28.018 1.00 8.12 119 ALA B O 1
ATOM 2419 N N . ALA B 1 120 ? 22.676 -23.193 -26.246 1.00 8.54 120 ALA B N 1
ATOM 2420 C CA . ALA B 1 120 ? 23.170 -24.486 -26.703 1.00 8.42 120 ALA B CA 1
ATOM 2421 C C . ALA B 1 120 ? 22.197 -25.052 -27.743 1.00 8.52 120 ALA B C 1
ATOM 2422 O O . ALA B 1 120 ? 20.968 -25.092 -27.522 1.00 8.23 120 ALA B O 1
ATOM 2424 N N . VAL B 1 121 ? 22.740 -25.474 -28.881 1.00 7.93 121 VAL B N 1
ATOM 2425 C CA . VAL B 1 121 ? 21.919 -25.973 -29.974 1.00 8.34 121 VAL B CA 1
ATOM 2426 C C . VAL B 1 121 ? 22.425 -27.339 -30.425 1.00 9.14 121 VAL B C 1
ATOM 2427 O O . VAL B 1 121 ? 23.616 -27.512 -30.690 1.00 9.38 121 VAL B O 1
ATOM 2431 N N . GLU B 1 122 ? 21.523 -28.312 -30.474 1.00 8.97 122 GLU B N 1
ATOM 2432 C CA . GLU B 1 122 ? 21.874 -29.633 -30.988 1.00 10.61 122 GLU B CA 1
ATOM 2433 C C . GLU B 1 122 ? 21.882 -29.607 -32.512 1.00 10.15 122 GLU B C 1
ATOM 2434 O O . GLU B 1 122 ? 20.924 -29.126 -33.151 1.00 10.75 122 GLU B O 1
ATOM 2440 N N . ARG B 1 123 ? 22.971 -30.094 -33.091 1.00 9.56 123 ARG B N 1
ATOM 2441 C CA . ARG B 1 123 ? 23.111 -30.145 -34.560 1.00 9.75 123 ARG B CA 1
ATOM 2442 C C . ARG B 1 123 ? 23.604 -31.514 -35.031 1.00 9.91 123 ARG B C 1
ATOM 2443 O O . ARG B 1 123 ? 24.280 -32.217 -34.271 1.00 10.23 123 ARG B O 1
ATOM 2451 N N . TYR B 1 124 ? 23.332 -31.857 -36.293 1.00 10.03 124 TYR B N 1
ATOM 2452 C CA . TYR B 1 124 ? 23.931 -33.053 -36.882 1.00 11.13 124 TYR B CA 1
ATOM 2453 C C . TYR B 1 124 ? 25.420 -32.807 -37.036 1.00 11.32 124 TYR B C 1
ATOM 2454 O O . TYR B 1 124 ? 25.851 -31.702 -37.423 1.00 11.34 124 TYR B O 1
ATOM 2463 N N . LEU B 1 125 ? 26.202 -33.841 -36.734 1.00 10.67 125 LEU B N 1
ATOM 2464 C CA . LEU B 1 125 ? 27.628 -33.786 -36.925 1.00 11.21 125 LEU B CA 1
ATOM 2465 C C . LEU B 1 125 ? 28.078 -33.957 -38.385 1.00 11.57 125 LEU B C 1
ATOM 2466 O O . LEU B 1 125 ? 29.181 -33.551 -38.736 1.00 11.08 125 LEU B O 1
ATOM 2471 N N . GLU B 1 126 ? 27.243 -34.569 -39.231 1.00 11.17 126 GLU B N 1
ATOM 2472 C CA . GLU B 1 126 ? 27.658 -34.910 -40.600 1.00 12.07 126 GLU B CA 1
ATOM 2473 C C . GLU B 1 126 ? 26.532 -34.591 -41.563 1.00 11.66 126 GLU B C 1
ATOM 2474 O O . GLU B 1 126 ? 25.409 -35.058 -41.380 1.00 11.75 126 GLU B O 1
ATOM 2480 N N . VAL B 1 127 ? 26.822 -33.777 -42.578 1.00 11.48 127 VAL B N 1
ATOM 2481 C CA . VAL B 1 127 ? 25.781 -33.349 -43.513 1.00 9.97 127 VAL B CA 1
ATOM 2482 C C . VAL B 1 127 ? 26.295 -33.354 -44.941 1.00 11.19 127 VAL B C 1
ATOM 2483 O O . VAL B 1 127 ? 27.514 -33.334 -45.190 1.00 10.58 127 VAL B O 1
ATOM 2487 N N . VAL B 1 128 ? 25.343 -33.354 -45.872 1.00 11.02 128 VAL B N 1
ATOM 2488 C CA . VAL B 1 128 ? 25.615 -33.173 -47.284 1.00 11.62 128 VAL B CA 1
ATOM 2489 C C . VAL B 1 128 ? 24.661 -32.086 -47.792 1.00 11.19 128 VAL B C 1
ATOM 2490 O O . VAL B 1 128 ? 23.465 -32.049 -47.444 1.00 10.77 128 VAL B O 1
ATOM 2494 N N . VAL B 1 129 ? 25.216 -31.178 -48.577 1.00 11.13 129 VAL B N 1
ATOM 2495 C CA . VAL B 1 129 ? 24.479 -30.032 -49.068 1.00 11.82 129 VAL B CA 1
ATOM 2496 C C . VAL B 1 129 ? 24.723 -29.936 -50.568 1.00 12.94 129 VAL B C 1
ATOM 2497 O O . VAL B 1 129 ? 25.874 -29.826 -51.033 1.00 13.15 129 VAL B O 1
ATOM 2501 N N . THR B 1 130 ? 23.636 -30.002 -51.321 1.00 13.55 130 THR B N 1
ATOM 2502 C CA . THR B 1 130 ? 23.707 -29.793 -52.761 1.00 14.36 130 THR B CA 1
ATOM 2503 C C . THR B 1 130 ? 23.224 -28.384 -53.116 1.00 13.81 130 THR B C 1
ATOM 2504 O O . THR B 1 130 ? 22.471 -27.771 -52.357 1.00 13.71 130 THR B O 1
ATOM 2508 N N . GLY B 1 131 ? 23.654 -27.885 -54.271 1.00 13.77 131 GLY B N 1
ATOM 2509 C CA . GLY B 1 131 ? 23.275 -26.544 -54.738 1.00 13.07 131 GLY B CA 1
ATOM 2510 C C . GLY B 1 131 ? 24.180 -26.070 -55.855 1.00 13.23 131 GLY B C 1
ATOM 2511 O O . GLY B 1 131 ? 24.731 -26.873 -56.621 1.00 13.61 131 GLY B O 1
ATOM 2512 N N . TYR B 1 132 ? 24.356 -24.758 -55.932 1.00 12.93 132 TYR B N 1
ATOM 2513 C CA . TYR B 1 132 ? 25.159 -24.138 -56.963 1.00 13.49 132 TYR B CA 1
ATOM 2514 C C . TYR B 1 132 ? 26.197 -23.275 -56.283 1.00 13.65 132 TYR B C 1
ATOM 2515 O O . TYR B 1 132 ? 25.958 -22.762 -55.183 1.00 13.03 132 TYR B O 1
ATOM 2524 N N . ASP B 1 133 ? 27.355 -23.149 -56.929 1.00 13.76 133 ASP B N 1
ATOM 2525 C CA . ASP B 1 133 ? 28.407 -22.283 -56.453 1.00 14.35 133 ASP B CA 1
ATOM 2526 C C . ASP B 1 133 ? 28.183 -20.884 -57.000 1.00 14.66 133 ASP B C 1
ATOM 2527 O O . ASP B 1 133 ? 27.198 -20.626 -57.702 1.00 14.08 133 ASP B O 1
ATOM 2532 N N . ARG B 1 134 ? 29.085 -19.987 -56.630 1.00 15.75 134 ARG B N 1
ATOM 2533 C CA . ARG B 1 134 ? 29.082 -18.580 -57.019 1.00 17.00 134 ARG B CA 1
ATOM 2534 C C . ARG B 1 134 ? 28.961 -18.315 -58.518 1.00 17.79 134 ARG B C 1
ATOM 2535 O O . ARG B 1 134 ? 28.454 -17.267 -58.942 1.00 17.54 134 ARG B O 1
ATOM 2543 N N . GLN B 1 135 ? 29.480 -19.244 -59.310 1.00 18.62 135 GLN B N 1
ATOM 2544 C CA . GLN B 1 135 ? 29.452 -19.118 -60.765 1.00 20.19 135 GLN B CA 1
ATOM 2545 C C . GLN B 1 135 ? 28.267 -19.838 -61.398 1.00 19.52 135 GLN B C 1
ATOM 2546 O O . GLN B 1 135 ? 28.091 -19.797 -62.614 1.00 20.45 135 GLN B O 1
ATOM 2552 N N . GLY B 1 136 ? 27.436 -20.473 -60.581 1.00 18.62 136 GLY B N 1
ATOM 2553 C CA . GLY B 1 136 ? 26.281 -21.197 -61.103 1.00 18.43 136 GLY B CA 1
ATOM 2554 C C . GLY B 1 136 ? 26.543 -22.651 -61.516 1.00 18.75 136 GLY B C 1
ATOM 2555 O O . GLY B 1 136 ? 25.714 -23.282 -62.175 1.00 18.11 136 GLY B O 1
ATOM 2556 N N . LYS B 1 137 ? 27.686 -23.187 -61.105 1.00 18.36 137 LYS B N 1
ATOM 2557 C CA . LYS B 1 137 ? 27.995 -24.593 -61.317 1.00 18.68 137 LYS B CA 1
ATOM 2558 C C . LYS B 1 137 ? 27.391 -25.441 -60.194 1.00 18.15 137 LYS B C 1
ATOM 2559 O O . LYS B 1 137 ? 27.402 -25.033 -59.033 1.00 17.15 137 LYS B O 1
ATOM 2565 N N . ARG B 1 138 ? 26.834 -26.600 -60.548 1.00 17.77 138 ARG B N 1
ATOM 2566 C CA . ARG B 1 138 ? 26.321 -27.550 -59.565 1.00 17.82 138 ARG B CA 1
ATOM 2567 C C . ARG B 1 138 ? 27.437 -28.112 -58.691 1.00 17.96 138 ARG B C 1
ATOM 2568 O O . ARG B 1 138 ? 28.494 -28.514 -59.192 1.00 17.85 138 ARG B O 1
ATOM 2570 N N . ILE B 1 139 ? 27.185 -28.114 -57.380 1.00 17.24 139 ILE B N 1
ATOM 2571 C CA . ILE B 1 139 ? 28.123 -28.626 -56.380 1.00 16.96 139 ILE B CA 1
ATOM 2572 C C . ILE B 1 139 ? 27.434 -29.497 -55.328 1.00 17.41 139 ILE B C 1
ATOM 2573 O O . ILE B 1 139 ? 26.207 -29.400 -55.107 1.00 16.87 139 ILE B O 1
ATOM 2578 N N . GLU B 1 140 ? 28.237 -30.364 -54.716 1.00 17.92 140 GLU B N 1
ATOM 2579 C CA . GLU B 1 140 ? 27.841 -31.199 -53.583 1.00 19.24 140 GLU B CA 1
ATOM 2580 C C . GLU B 1 140 ? 28.937 -31.097 -52.518 1.00 18.26 140 GLU B C 1
ATOM 2581 O O . GLU B 1 140 ? 30.107 -31.359 -52.790 1.00 18.65 140 GLU B O 1
ATOM 2587 N N . VAL B 1 141 ? 28.545 -30.6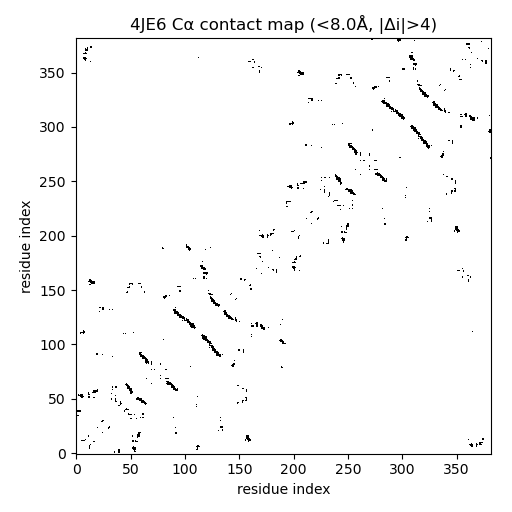87 -51.319 1.00 16.29 141 VAL B N 1
ATOM 2588 C CA . VAL B 1 141 ? 29.477 -30.448 -50.236 1.00 15.55 141 VAL B CA 1
ATOM 2589 C C . VAL B 1 141 ? 29.211 -31.423 -49.120 1.00 14.48 141 VAL B C 1
ATOM 2590 O O . VAL B 1 141 ? 28.095 -31.491 -48.613 1.00 13.84 141 VAL B O 1
ATOM 2594 N N . ASN B 1 142 ? 30.240 -32.175 -48.735 1.00 13.45 142 ASN B N 1
ATOM 2595 C CA . ASN B 1 142 ? 30.151 -33.044 -47.561 1.00 13.15 142 ASN B CA 1
ATOM 2596 C C . ASN B 1 142 ? 30.956 -32.444 -46.441 1.00 12.92 142 ASN B C 1
ATOM 2597 O O . ASN B 1 142 ? 32.098 -32.074 -46.646 1.00 13.07 142 ASN B O 1
ATOM 2602 N N . ALA B 1 143 ? 30.338 -32.296 -45.277 1.00 11.92 143 ALA B N 1
ATOM 2603 C CA . ALA B 1 143 ? 30.946 -31.549 -44.186 1.00 12.58 143 ALA B CA 1
ATOM 2604 C C . ALA B 1 143 ? 30.711 -32.272 -42.875 1.00 12.50 143 ALA B C 1
ATOM 2605 O O . ALA B 1 143 ? 29.704 -32.960 -42.714 1.00 13.31 143 ALA B O 1
ATOM 2607 N N . SER B 1 144 ? 31.647 -32.135 -41.945 1.00 12.52 144 SER B N 1
ATOM 2608 C CA . SER B 1 144 ? 31.461 -32.682 -40.600 1.00 13.27 144 SER B CA 1
ATOM 2609 C C . SER B 1 144 ? 31.933 -31.686 -39.551 1.00 12.38 144 SER B C 1
ATOM 2610 O O . SER B 1 144 ? 32.564 -30.661 -39.883 1.00 12.35 144 SER B O 1
ATOM 2613 N N . GLY B 1 145 ? 31.575 -31.934 -38.299 1.00 11.57 145 GLY B N 1
ATOM 2614 C CA . GLY B 1 145 ? 32.059 -31.095 -37.194 1.00 10.24 145 GLY B CA 1
ATOM 2615 C C . GLY B 1 145 ? 31.473 -29.698 -37.284 1.00 9.57 145 GLY B C 1
ATOM 2616 O O . GLY B 1 145 ? 30.303 -29.539 -37.642 1.00 8.76 145 GLY B O 1
ATOM 2617 N N . TRP B 1 146 ? 32.286 -28.689 -36.968 1.00 8.57 146 TRP B N 1
ATOM 2618 C CA . TRP B 1 146 ? 31.811 -27.301 -36.888 1.00 8.47 146 TRP B CA 1
ATOM 2619 C C . TRP B 1 146 ? 31.314 -26.771 -38.224 1.00 8.23 146 TRP B C 1
ATOM 2620 O O . TRP B 1 146 ? 30.315 -26.067 -38.271 1.00 8.23 146 TRP B O 1
ATOM 2631 N N . GLN B 1 147 ? 31.994 -27.116 -39.321 1.00 7.99 147 GLN B N 1
ATOM 2632 C CA . GLN B 1 147 ? 31.537 -26.661 -40.649 1.00 8.59 147 GLN B CA 1
ATOM 2633 C C . GLN B 1 147 ? 30.080 -27.123 -40.923 1.00 8.39 147 GLN B C 1
ATOM 2634 O O . GLN B 1 147 ? 29.271 -26.375 -41.496 1.00 8.05 147 GLN B O 1
ATOM 2640 N N . ALA B 1 148 ? 29.761 -28.350 -40.500 1.00 8.28 148 ALA B N 1
ATOM 2641 C CA . ALA B 1 148 ? 28.402 -28.912 -40.623 1.00 8.38 148 ALA B CA 1
ATOM 2642 C C . ALA B 1 148 ? 27.352 -28.1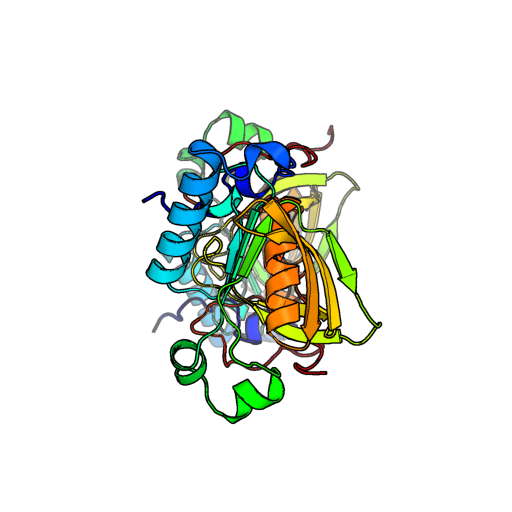14 -39.820 1.00 8.06 148 ALA B C 1
ATOM 2643 O O . ALA B 1 148 ? 26.218 -27.924 -40.266 1.00 7.90 148 ALA B O 1
ATOM 2645 N N . ARG B 1 149 ? 27.743 -27.684 -38.626 1.00 7.19 149 ARG B N 1
ATOM 2646 C CA . ARG B 1 149 ? 26.905 -26.842 -37.792 1.00 6.72 149 ARG B CA 1
ATOM 2647 C C . ARG B 1 149 ? 26.650 -25.513 -38.473 1.00 6.10 149 ARG B C 1
ATOM 2648 O O . ARG B 1 149 ? 25.508 -25.037 -38.470 1.00 6.29 149 ARG B O 1
ATOM 2656 N N . ILE B 1 150 ? 27.711 -24.902 -39.023 1.00 6.62 150 ILE B N 1
ATOM 2657 C CA . ILE B 1 150 ? 27.589 -23.608 -39.714 1.00 6.49 150 ILE B CA 1
ATOM 2658 C C . ILE B 1 150 ? 26.600 -23.748 -40.900 1.00 6.48 150 ILE B C 1
ATOM 2659 O O . ILE B 1 150 ? 25.678 -22.937 -41.058 1.00 6.95 150 ILE B O 1
ATOM 2664 N N . LEU B 1 151 ? 26.773 -24.795 -41.699 1.00 6.41 151 LEU B N 1
ATOM 2665 C CA . LEU B 1 151 ? 25.855 -25.086 -42.809 1.00 6.81 151 LEU B CA 1
ATOM 2666 C C . LEU B 1 151 ? 24.396 -25.200 -42.381 1.00 6.87 151 LEU B C 1
ATOM 2667 O O . LEU B 1 151 ? 23.527 -24.631 -43.036 1.00 7.57 151 LEU B O 1
ATOM 2672 N N . GLN B 1 152 ? 24.127 -25.913 -41.285 1.00 6.95 152 GLN B N 1
ATOM 2673 C CA . GLN B 1 152 ? 22.755 -26.032 -40.783 1.00 7.87 152 GLN B CA 1
ATOM 2674 C C . GLN B 1 152 ? 22.207 -24.688 -40.301 1.00 7.93 152 GLN B C 1
ATOM 2675 O O . GLN B 1 152 ? 21.077 -24.327 -40.618 1.00 8.13 152 GLN B O 1
ATOM 2681 N N . HIS B 1 153 ? 23.031 -23.938 -39.581 1.00 8.23 153 HIS B N 1
ATOM 2682 C CA . HIS B 1 153 ? 22.634 -22.617 -39.072 1.00 8.21 153 HIS B CA 1
ATOM 2683 C C . HIS B 1 153 ? 22.223 -21.713 -40.236 1.00 8.30 153 HIS B C 1
ATOM 2684 O O . HIS B 1 153 ? 21.145 -21.117 -40.215 1.00 9.19 153 HIS B O 1
ATOM 2691 N N . GLU B 1 154 ? 23.088 -21.621 -41.242 1.00 8.40 154 GLU B N 1
ATOM 2692 C CA . GLU B 1 154 ? 22.851 -20.755 -42.397 1.00 8.31 154 GLU B CA 1
ATOM 2693 C C . GLU B 1 154 ? 21.719 -21.253 -43.294 1.00 8.42 154 GLU B C 1
ATOM 2694 O O . GLU B 1 154 ? 20.903 -20.435 -43.742 1.00 8.80 154 GLU B O 1
ATOM 2700 N N . CYS B 1 155 ? 21.617 -22.567 -43.521 1.00 7.87 155 CYS B N 1
ATOM 2701 C CA . CYS B 1 155 ? 20.444 -23.093 -44.277 1.00 8.86 155 CYS B CA 1
ATOM 2702 C C . CYS B 1 155 ? 19.113 -22.807 -43.554 1.00 8.65 155 CYS B C 1
ATOM 2703 O O . CYS B 1 155 ? 18.124 -22.467 -44.196 1.00 7.91 155 CYS B O 1
ATOM 2706 N N . ASP B 1 156 ? 19.126 -22.912 -42.223 1.00 7.75 156 ASP B N 1
ATOM 2707 C CA . ASP B 1 156 ? 17.957 -22.569 -41.383 1.00 8.52 156 ASP B CA 1
ATOM 2708 C C . ASP B 1 156 ? 17.422 -21.168 -41.652 1.00 8.04 156 ASP B C 1
ATOM 2709 O O . ASP B 1 156 ? 16.180 -20.977 -41.735 1.00 8.12 156 ASP B O 1
ATOM 2714 N N . HIS B 1 157 ? 18.342 -20.198 -41.848 1.00 7.97 157 HIS B N 1
ATOM 2715 C CA . HIS B 1 157 ? 17.957 -18.796 -42.132 1.00 7.37 157 HIS B CA 1
ATOM 2716 C C . HIS B 1 157 ? 17.120 -18.671 -43.397 1.00 7.76 157 HIS B C 1
ATOM 2717 O O . HIS B 1 157 ? 16.258 -17.788 -43.496 1.00 7.51 157 HIS B O 1
ATOM 2724 N N . LEU B 1 158 ? 17.362 -19.549 -44.365 1.00 7.40 158 LEU B N 1
ATOM 2725 C CA . LEU B 1 158 ? 16.607 -19.503 -45.629 1.00 7.92 158 LEU B CA 1
ATOM 2726 C C . LEU B 1 158 ? 15.148 -19.907 -45.489 1.00 8.54 158 LEU B C 1
ATOM 2727 O O . LEU B 1 158 ? 14.316 -19.611 -46.348 1.00 9.41 158 LEU B O 1
ATOM 2732 N N . ASP B 1 159 ? 14.836 -20.601 -44.409 1.00 9.94 159 ASP B N 1
ATOM 2733 C CA . ASP B 1 159 ? 13.464 -20.994 -44.151 1.00 10.28 159 ASP B CA 1
ATOM 2734 C C . ASP B 1 159 ? 12.871 -20.138 -43.043 1.00 10.63 159 ASP B C 1
ATOM 2735 O O . ASP B 1 159 ? 11.821 -20.486 -42.481 1.00 10.73 159 ASP B O 1
ATOM 2740 N N . GLY B 1 160 ? 13.537 -19.016 -42.753 1.00 9.36 160 GLY B N 1
ATOM 2741 C CA . GLY B 1 160 ? 13.036 -18.062 -41.760 1.00 10.00 160 GLY B CA 1
ATOM 2742 C C . GLY B 1 160 ? 13.145 -18.577 -40.331 1.00 10.06 160 GLY B C 1
ATOM 2743 O O . GLY B 1 160 ? 12.336 -18.221 -39.457 1.00 10.71 160 GLY B O 1
ATOM 2744 N N . ASN B 1 161 ? 14.157 -19.409 -40.096 1.00 9.39 161 ASN B N 1
ATOM 2745 C CA . ASN B 1 161 ? 14.353 -20.067 -38.802 1.00 9.18 161 ASN B CA 1
ATOM 2746 C C . ASN B 1 161 ? 15.647 -19.581 -38.097 1.00 8.90 161 ASN B C 1
ATOM 2747 O O . ASN B 1 161 ? 16.732 -19.614 -38.684 1.00 9.29 161 ASN B O 1
ATOM 2752 N N . LEU B 1 162 ? 15.514 -19.108 -36.862 1.00 8.86 162 LEU B N 1
ATOM 2753 C CA . LEU B 1 162 ? 16.649 -18.692 -36.041 1.00 8.91 162 LEU B CA 1
ATOM 2754 C C . LEU B 1 162 ? 16.916 -19.730 -34.944 1.00 7.84 162 LEU B C 1
ATOM 2755 O O . LEU B 1 162 ? 16.027 -20.526 -34.592 1.00 7.86 162 LEU B O 1
ATOM 2760 N N . TYR B 1 163 ? 18.136 -19.717 -34.408 1.00 6.81 163 TYR B N 1
ATOM 2761 C CA . TYR B 1 163 ? 18.578 -20.755 -33.465 1.00 7.06 163 TYR B CA 1
ATOM 2762 C C . TYR B 1 163 ? 17.813 -20.706 -32.146 1.00 6.84 163 TYR B C 1
ATOM 2763 O O . TYR B 1 163 ? 17.686 -21.724 -31.461 1.00 6.48 163 TYR B O 1
ATOM 2772 N N . VAL B 1 164 ? 17.316 -19.521 -31.798 1.00 7.23 164 VAL B N 1
ATOM 2773 C CA . VAL B 1 164 ? 16.581 -19.329 -30.534 1.00 7.63 164 VAL B CA 1
ATOM 2774 C C . VAL B 1 164 ? 15.275 -20.144 -30.467 1.00 8.43 164 VAL B C 1
ATOM 2775 O O . VAL B 1 164 ? 14.756 -20.379 -29.375 1.00 8.47 164 VAL B O 1
ATOM 2779 N N . ASP B 1 165 ? 14.737 -20.546 -31.633 1.00 8.70 165 ASP B N 1
ATOM 2780 C CA . ASP B 1 165 ? 13.530 -21.351 -31.666 1.00 8.78 165 ASP B CA 1
ATOM 2781 C C . ASP B 1 165 ? 13.782 -22.868 -31.697 1.00 9.41 165 ASP B C 1
ATOM 2782 O O . ASP B 1 165 ? 12.841 -23.665 -31.814 1.00 8.74 165 ASP B O 1
ATOM 2787 N N . LYS B 1 166 ? 15.044 -23.262 -31.566 1.00 9.17 166 LYS B N 1
ATOM 2788 C CA . LYS B 1 166 ? 15.390 -24.694 -31.470 1.00 10.04 166 LYS B CA 1
ATOM 2789 C C . LYS B 1 166 ? 16.573 -24.884 -30.514 1.00 9.48 166 LYS B C 1
ATOM 2790 O O . LYS B 1 166 ? 17.470 -25.741 -30.732 1.00 10.51 166 LYS B O 1
ATOM 2796 N N . MET B 1 167 ? 16.600 -24.083 -29.460 1.00 9.13 167 MET B N 1
ATOM 2797 C CA . MET B 1 167 ? 17.723 -24.158 -28.502 1.00 8.30 167 MET B CA 1
ATOM 2798 C C . MET B 1 167 ? 17.321 -25.051 -27.340 1.00 8.16 167 MET B C 1
ATOM 2799 O O . MET B 1 167 ? 16.126 -25.210 -27.052 1.00 8.91 167 MET B O 1
ATOM 2804 N N . VAL B 1 168 ? 18.306 -25.638 -26.673 1.00 7.40 168 VAL B N 1
ATOM 2805 C CA . VAL B 1 168 ? 18.039 -26.480 -25.498 1.00 7.94 168 VAL B CA 1
ATOM 2806 C C . VAL B 1 168 ? 17.516 -25.547 -24.380 1.00 8.38 168 VAL B C 1
ATOM 2807 O O . VAL B 1 168 ? 18.128 -24.498 -24.130 1.00 8.09 168 VAL B O 1
ATOM 2811 N N . PRO B 1 169 ? 16.388 -25.914 -23.721 1.00 8.13 169 PRO B N 1
ATOM 2812 C CA . PRO B 1 169 ? 15.841 -25.066 -22.664 1.00 8.48 169 PRO B CA 1
ATOM 2813 C C . PRO B 1 169 ? 16.842 -24.826 -21.540 1.00 7.91 169 PRO B C 1
ATOM 2814 O O . PRO B 1 169 ? 17.633 -25.718 -21.205 1.00 6.87 169 PRO B O 1
ATOM 2818 N N . ARG B 1 170 ? 16.780 -23.620 -20.971 1.00 7.51 170 ARG B N 1
ATOM 2819 C CA . ARG B 1 170 ? 17.603 -23.204 -19.836 1.00 8.40 170 ARG B CA 1
ATOM 2820 C C . ARG B 1 170 ? 19.069 -22.990 -20.175 1.00 7.92 170 ARG B C 1
ATOM 2821 O O . ARG B 1 170 ? 19.906 -22.932 -19.257 1.00 9.06 170 ARG B O 1
ATOM 2829 N N . THR B 1 171 ? 19.387 -22.824 -21.463 1.00 7.21 171 THR B N 1
ATOM 2830 C CA . THR B 1 171 ? 20.800 -22.575 -21.853 1.00 7.03 171 THR B CA 1
ATOM 2831 C C . THR B 1 171 ? 21.058 -21.197 -22.447 1.00 6.54 171 THR B C 1
ATOM 2832 O O . THR B 1 171 ? 22.211 -20.756 -22.516 1.00 6.55 171 THR B O 1
ATOM 2836 N N . PHE B 1 172 ? 19.990 -20.515 -22.851 1.00 6.04 172 PHE B N 1
ATOM 2837 C CA . PHE B 1 172 ? 20.087 -19.160 -23.399 1.00 6.89 172 PHE B CA 1
ATOM 2838 C C . PHE B 1 172 ? 20.822 -18.251 -22.388 1.00 6.93 172 PHE B C 1
ATOM 2839 O O . PHE B 1 172 ? 20.562 -18.296 -21.185 1.00 6.34 172 PHE B O 1
ATOM 2847 N N . ARG B 1 173 ? 21.752 -17.440 -22.880 1.00 6.81 173 ARG B N 1
ATOM 2848 C CA . ARG B 1 173 ? 22.603 -16.683 -21.977 1.00 7.28 173 ARG B CA 1
ATOM 2849 C C . ARG B 1 173 ? 23.281 -15.527 -22.674 1.00 7.45 173 ARG B C 1
ATOM 2850 O O . ARG B 1 173 ? 23.442 -15.522 -23.902 1.00 7.49 173 ARG B O 1
ATOM 2858 N N . THR B 1 174 ? 23.707 -14.562 -21.879 1.00 7.99 174 THR B N 1
ATOM 2859 C CA . THR B 1 174 ? 24.454 -13.435 -22.405 1.00 8.13 174 THR B CA 1
ATOM 2860 C C . THR B 1 174 ? 25.832 -13.944 -22.802 1.00 8.70 174 THR B C 1
ATOM 2861 O O . THR B 1 174 ? 26.339 -14.917 -22.223 1.00 8.86 174 THR B O 1
ATOM 2865 N N . VAL B 1 175 ? 26.454 -13.277 -23.769 1.00 9.89 175 VAL B N 1
ATOM 2866 C CA . VAL B 1 175 ? 27.859 -13.570 -24.081 1.00 11.12 175 VAL B CA 1
ATOM 2867 C C . VAL B 1 175 ? 28.787 -13.512 -22.860 1.00 10.99 175 VAL B C 1
ATOM 2868 O O . VAL B 1 175 ? 29.655 -14.352 -22.727 1.00 11.09 175 VAL B O 1
ATOM 2872 N N . ASP B 1 176 ? 28.579 -12.564 -21.956 1.00 11.36 176 ASP B N 1
ATOM 2873 C CA . ASP B 1 176 ? 29.420 -12.476 -20.749 1.00 11.81 176 ASP B CA 1
ATOM 2874 C C . ASP B 1 176 ? 29.254 -13.663 -19.820 1.00 11.19 176 ASP B C 1
ATOM 2875 O O . ASP B 1 176 ? 30.170 -13.981 -19.039 1.00 10.61 176 ASP B O 1
ATOM 2880 N N . ASN B 1 177 ? 28.097 -14.323 -19.903 1.00 10.16 177 ASN B N 1
ATOM 2881 C CA . ASN B 1 177 ? 27.816 -15.497 -19.069 1.00 10.08 177 ASN B CA 1
ATOM 2882 C C . ASN B 1 177 ? 28.109 -16.828 -19.752 1.00 10.35 177 ASN B C 1
ATOM 2883 O O . ASN B 1 177 ? 27.732 -17.881 -19.235 1.00 10.33 177 ASN B O 1
ATOM 2888 N N . LEU B 1 178 ? 28.784 -16.777 -20.905 1.00 10.84 178 LEU B N 1
ATOM 2889 C CA . LEU B 1 178 ? 29.015 -17.957 -21.740 1.00 11.64 178 LEU B CA 1
ATOM 2890 C C . LEU B 1 178 ? 29.601 -19.130 -20.955 1.00 12.11 178 LEU B C 1
ATOM 2891 O O . LEU B 1 178 ? 29.156 -20.279 -21.123 1.00 11.35 178 LEU B O 1
ATOM 2896 N N . ASP B 1 179 ? 30.585 -18.823 -20.105 1.00 12.14 179 ASP B N 1
ATOM 2897 C CA . ASP B 1 179 ? 31.364 -19.844 -19.391 1.00 13.36 179 ASP B CA 1
ATOM 2898 C C . ASP B 1 179 ? 30.730 -20.362 -18.099 1.00 13.18 179 ASP B C 1
ATOM 2899 O O . ASP B 1 179 ? 31.264 -21.278 -17.469 1.00 12.14 179 ASP B O 1
ATOM 2904 N N . LEU B 1 180 ? 29.579 -19.810 -17.714 1.00 12.32 180 LEU B N 1
ATOM 2905 C CA . LEU B 1 180 ? 28.911 -20.301 -16.490 1.00 12.80 180 LEU B CA 1
ATOM 2906 C C . LEU B 1 180 ? 28.411 -21.739 -16.649 1.00 12.91 180 LEU B C 1
ATOM 2907 O O . LEU B 1 180 ? 28.214 -22.215 -17.776 1.00 13.58 180 LEU B O 1
ATOM 2912 N N . PRO B 1 181 ? 28.254 -22.472 -15.531 1.00 14.29 181 PRO B N 1
ATOM 2913 C CA . PRO B 1 181 ? 27.817 -23.862 -15.679 1.00 14.08 181 PRO B CA 1
ATOM 2914 C C . PRO B 1 181 ? 26.460 -23.989 -16.346 1.00 13.98 181 PRO B C 1
ATOM 2915 O O . PRO B 1 181 ? 25.679 -23.019 -16.395 1.00 14.70 181 PRO B O 1
ATOM 2919 N N . LEU B 1 182 ? 26.186 -25.178 -16.868 1.00 13.62 182 LEU B N 1
ATOM 2920 C CA . LEU B 1 182 ? 24.850 -25.525 -17.328 1.00 13.06 182 LEU B CA 1
ATOM 2921 C C . LEU B 1 182 ? 24.022 -25.870 -16.119 1.00 13.18 182 LEU B C 1
ATOM 2922 O O . LEU B 1 182 ? 24.533 -26.451 -15.157 1.00 12.89 182 LEU B O 1
ATOM 2927 N N . ALA B 1 183 ? 22.744 -25.507 -16.166 1.00 12.40 183 ALA B N 1
ATOM 2928 C CA . ALA B 1 183 ? 21.840 -25.688 -15.033 1.00 13.22 183 ALA B CA 1
ATOM 2929 C C . ALA B 1 183 ? 21.521 -27.156 -14.816 1.00 13.13 183 ALA B C 1
ATOM 2930 O O . ALA B 1 183 ? 21.652 -27.975 -15.735 1.00 12.41 183 ALA B O 1
ATOM 2932 N N . GLU B 1 184 ? 21.095 -27.482 -13.600 1.00 13.27 184 GLU B N 1
ATOM 2933 C CA . GLU B 1 184 ? 20.586 -28.818 -13.293 1.00 13.35 184 GLU B CA 1
ATOM 2934 C C . GLU B 1 184 ? 19.627 -29.313 -14.371 1.00 13.26 184 GLU B C 1
ATOM 2935 O O . GLU B 1 184 ? 18.713 -28.584 -14.793 1.00 13.02 184 GLU B O 1
ATOM 2937 N N . GLY B 1 185 ? 19.835 -30.548 -14.811 1.00 13.49 185 GLY B N 1
ATOM 2938 C CA . GLY B 1 185 ? 18.960 -31.165 -15.805 1.00 14.43 185 GLY B CA 1
ATOM 2939 C C . GLY B 1 185 ? 19.299 -30.884 -17.265 1.00 14.83 185 GLY B C 1
ATOM 2940 O O . GLY B 1 185 ? 18.768 -31.547 -18.157 1.00 15.24 185 GLY B O 1
ATOM 2941 N N . CYS B 1 186 ? 20.182 -29.926 -17.541 1.00 13.95 186 CYS B N 1
ATOM 2942 C CA . CYS B 1 186 ? 20.597 -29.704 -18.928 1.00 13.59 186 CYS B CA 1
ATOM 2943 C C . CYS B 1 186 ? 21.519 -30.833 -19.382 1.00 14.71 186 CYS B C 1
ATOM 2944 O O . CYS B 1 186 ? 22.346 -31.319 -18.580 1.00 14.40 186 CYS B O 1
ATOM 2947 N N . PRO B 1 187 ? 21.388 -31.249 -20.662 1.00 14.39 187 PRO B N 1
ATOM 2948 C CA . PRO B 1 187 ? 22.334 -32.207 -21.220 1.00 14.63 187 PRO B CA 1
ATOM 2949 C C . PRO B 1 187 ? 23.704 -31.547 -21.324 1.00 13.96 187 PRO B C 1
ATOM 2950 O O . PRO B 1 187 ? 23.797 -30.323 -21.449 1.00 13.25 187 PRO B O 1
ATOM 2954 N N . LYS B 1 188 ? 24.749 -32.359 -21.279 1.00 13.35 188 LYS B N 1
ATOM 2955 C CA . LYS B 1 188 ? 26.113 -31.862 -21.296 1.00 13.49 188 LYS B CA 1
ATOM 2956 C C . LYS B 1 188 ? 26.528 -31.507 -22.726 1.00 13.15 188 LYS B C 1
ATOM 2957 O O . LYS B 1 188 ? 26.042 -32.097 -23.685 1.00 13.11 188 LYS B O 1
ATOM 2959 N N . LEU B 1 189 ? 27.431 -30.542 -22.875 1.00 13.45 189 LEU B N 1
ATOM 2960 C CA . LEU B 1 189 ? 27.955 -30.196 -24.194 1.00 13.96 189 LEU B CA 1
ATOM 2961 C C . LEU B 1 189 ? 28.788 -31.333 -24.752 1.00 15.16 189 LEU B C 1
ATOM 2962 O O . LEU B 1 189 ? 29.289 -32.174 -23.993 1.00 14.00 189 LEU B O 1
ATOM 2967 N N . GLY B 1 190 ? 28.934 -31.346 -26.074 1.00 15.55 190 GLY B N 1
ATOM 2968 C CA . GLY B 1 190 ? 29.757 -32.354 -26.737 1.00 18.42 190 GLY B CA 1
ATOM 2969 C C . GLY B 1 190 ? 28.920 -33.374 -27.491 1.00 20.66 190 GLY B C 1
ATOM 2970 O O . GLY B 1 190 ? 27.786 -33.096 -27.876 1.00 19.75 190 GLY B O 1
ATOM 2971 N N . SER B 1 191 ? 29.483 -34.571 -27.662 1.00 23.51 191 SER B N 1
ATOM 2972 C CA . SER B 1 191 ? 28.951 -35.597 -28.570 1.00 26.13 191 SER B CA 1
ATOM 2973 C C . SER B 1 191 ? 29.087 -36.934 -27.872 1.00 27.62 191 SER B C 1
ATOM 2974 O O . SER B 1 191 ? 29.906 -37.044 -26.941 1.00 29.58 191 SER B O 1
#

Sequence (382 aa):
DLPEIVASGDPVLHEKAREVDPGEIGSERIQKIIDDMIKVMRLAPCVGLAAPQIGVPLRIIVLEDTKEYISYAPKEEILAQERRHFDLMVMVNPVLKERSNKKALFFEGCESVDGFRAAVERYLEVVVTGYDRQGKRIEVNASGWQARILQHECDHLDGNLYVDKMVPRTFRTVDNLDLPLAEGCPKLGSHHHLPEIVASGDPVLHEKAREVDPGEIGSERIQKIIDDMIKVMRLAPCVGLAAPQIGVPLRIIVLEDTKEYISYAPKEEILAQERRHFDLMVMVNPVLKERSNKKALFFEGCESVDGFRAAVERYLEVVVTGYDRQGKRIEVNASGWQARILQHECDHLDGNLYVDKMVPRTFRTVDNLDLPLAEGCPKLGS

Nearest PDB structures (foldseek):
  4je7-assembly1_A  TM=1.002E+00  e=3.306E-39  Arabidopsis thaliana
  1zxz-assembly1_B  TM=1.003E+00  e=1.342E-38  Arabidopsis thaliana
  3g5k-assembly1_A  TM=9.718E-01  e=7.553E-22  Homo sapiens
  5cvk-assembly1_A-2  TM=9.468E-01  e=1.672E-16  Xanthomonas oryzae pv. oryzae KACC 10331
  5cy7-assembly1_A  TM=9.305E-01  e=2.894E-16  Xanthomonas oryzae pv. oryzae KACC 10331

Solvent-accessible surface area: 17957 Å² total; per-residue (Å²): 184,68,40,148,36,26,36,0,0,44,31,31,0,5,66,127,4,171,124,4,88,63,69,83,0,53,37,88,150,0,37,114,19,0,57,10,0,12,117,5,0,112,131,40,83,23,36,7,0,0,0,0,3,11,38,26,76,24,28,0,0,0,0,15,1,37,148,118,42,24,85,184,22,76,79,138,70,35,138,51,18,75,36,68,92,25,119,61,34,13,0,0,13,6,100,49,128,58,107,29,117,68,60,8,16,10,29,10,26,14,73,0,0,116,30,8,70,0,0,0,90,9,66,9,39,0,32,0,49,11,37,28,57,141,25,142,194,43,126,22,94,4,62,7,29,30,0,8,8,0,12,17,8,17,27,2,0,50,0,43,6,4,4,54,94,20,24,82,76,0,2,1,24,57,138,26,57,139,67,89,51,6,153,76,24,68,85,72,23,46,99,181,114,118,47,152,47,25,36,0,0,42,26,22,0,3,74,154,4,136,122,7,86,55,70,87,0,54,34,163,139,3,40,131,16,0,54,21,0,11,111,8,0,118,125,42,77,19,34,7,0,0,0,0,2,14,35,25,48,6,32,0,0,0,0,10,2,43,81,103,34,28,72,160,18,79,80,133,75,30,144,55,22,66,32,127,129,23,121,63,23,14,0,0,12,6,98,51,48,84,145,34,130,126,92,4,10,14,29,10,26,13,77,0,0,119,26,8,78,0,0,0,95,11,66,28,49,0,33,0,59,10,65,30,56,129,26,146,78,48,114,25,82,8,49,3,29,33,0,10,8,0,13,19,7,18,25,2,1,50,1,45,7,4,4,53,97,20,23,83,81,1,2,2,22,57,138,26,62,139,67,86,50,5,70,84,25,71,83,71,21,108

Foldseek 3Di:
DQFDFAAPPPCLQAAAAAADPLVCLQPPVNVVLVVSQVCNCVVVPHFKAASSRRVHRFGKMKGWDAPVNVVPDDPVVCVQQVPDGDHIFMFGPKDKDAPDPKKFWDKDDDVNHPFKIFIAIFRQWMKIWGAGSNSHTDIDIGGGPVRVNVVQRSCSNRSHHRVVGGFPQGMDGPVCNPPDGDPPTDDGGIDDD/DFAFAAPPPCLQQAAAAADDLVCLQPPVNLVLVVVQVVNCVVVPHFKDASSRRPHRFGKMKGWDDPVNCVVDDPVVCVLQVPDTDDIWIFGPKDKDFPDPAKFWDWDDDPNHPFKIFIAIFHQWMKIWGATSNSHTDIDIGGGPVRVNVVQRSCSNRSHHRVVGGFPQGMDGPVCRPPDGDPPTDDGGD

Organism: Arabidopsis thaliana (NCBI:txid3702)

GO terms:
  GO:0042586 peptide deformylase activity (F, EXP)
  GO:0005739 mitochondrion (C, IDA)
  GO:0042586 peptide deformylase activity (F, IDA)
  GO:0051604 protein maturation (P, IDA)
  GO:0005739 mitochondrion (C, HDA)
  GO:0009505 plant-type cell wall (C, HDA)
  GO:0009507 chloroplast (C, HDA)

CATH classification: 3.90.45.10